Protein AF-A0A6I6SI70-F1 (afdb_monomer_lite)

Sequence (521 aa):
MNEVVLSHWAGIMRELPKSRLFLKSLQYNSEELCQRVREIMAGHGVEADRLIIEGPSPNLELLKSYNRVDIALDPWPYSGGLSTCEAFLMGVPVVSLPGPTFAGRHSATHLVNAGMPELVVNSWNEYRERVLELASDLDSLSTIRQHLRDVLLQSPVCDAPRFAKHFATAIRAIWQRYCEGKAPAALTFDKDGKAWFEDESQPIDIVCTPNASKAGFNWQLTGKIIAIDNSAKLLQQSGFKELLSLKAFGVVAFDPGSRVENPSRFEGSDDVQLFPHAVLGDGQPATLYACLDPEMSSTLAPLPPEQLPEGKRQGAQVLATLPINTIALDSIEGLESLDWLILDDLNDAMAVLENGENALKDTLLIQVRIAFQPTHKRQPNLAEAQHWMARHGFRFYRFNDMQYSCYLPDDVPSEQRQATELVAADALFLPSHERMDVMQEAQLKKLAFLLHTVFSIRDMAYVTLRRFDEIYASNYLQAMGIRKKLNPLEEGLDMADNFSEADAKGKGDDSISSMLDDLLR

Structure (mmCIF, N/CA/C/O backbone):
data_AF-A0A6I6SI70-F1
#
_entry.id   AF-A0A6I6SI70-F1
#
loop_
_atom_site.group_PDB
_atom_site.id
_atom_site.type_symbol
_atom_site.label_atom_id
_atom_site.label_alt_id
_atom_site.label_comp_id
_atom_site.label_asym_id
_atom_site.label_entity_id
_atom_site.label_seq_id
_atom_site.pdbx_PDB_ins_code
_atom_site.Cartn_x
_atom_site.Cartn_y
_atom_site.Cartn_z
_atom_site.occupancy
_atom_site.B_iso_or_equiv
_atom_site.auth_seq_id
_atom_site.auth_comp_id
_atom_site.auth_asym_id
_atom_site.auth_atom_id
_atom_site.pdbx_PDB_model_num
ATOM 1 N N . MET A 1 1 ? -14.737 -2.667 39.688 1.00 90.81 1 MET A N 1
ATOM 2 C CA . MET A 1 1 ? -15.397 -1.380 40.006 1.00 90.81 1 MET A CA 1
ATOM 3 C C . MET A 1 1 ? -15.147 -1.011 41.460 1.00 90.81 1 MET A C 1
ATOM 5 O O . MET A 1 1 ? -14.929 -1.918 42.256 1.00 90.81 1 MET A O 1
ATOM 9 N N . ASN A 1 2 ? -15.127 0.285 41.793 1.00 93.00 2 ASN A N 1
ATOM 10 C CA . ASN A 1 2 ? -14.986 0.768 43.174 1.00 93.00 2 ASN A CA 1
ATOM 11 C C . ASN A 1 2 ? -16.348 1.155 43.776 1.00 93.00 2 ASN A C 1
ATOM 13 O O . ASN A 1 2 ? -17.337 1.286 43.060 1.00 93.00 2 ASN A O 1
ATOM 17 N N . GLU A 1 3 ? -16.382 1.333 45.094 1.00 95.50 3 GLU A N 1
ATOM 18 C CA . GLU A 1 3 ? -17.607 1.612 45.851 1.00 95.50 3 GLU A CA 1
ATOM 19 C C . GLU A 1 3 ? -18.221 2.980 45.536 1.00 95.50 3 GLU A C 1
ATOM 21 O O . GLU A 1 3 ? -19.437 3.082 45.413 1.00 95.50 3 GLU A O 1
ATOM 26 N N . VAL A 1 4 ? -17.398 4.014 45.322 1.00 95.12 4 VAL A N 1
ATOM 27 C CA . VAL A 1 4 ? -17.873 5.374 45.011 1.00 95.12 4 VAL A CA 1
ATOM 28 C C . VAL A 1 4 ? -18.768 5.360 43.773 1.00 95.12 4 VAL A C 1
ATOM 30 O O . VAL A 1 4 ? -19.910 5.812 43.832 1.00 95.12 4 VAL A O 1
ATOM 33 N N . VAL A 1 5 ? -18.288 4.779 42.672 1.00 96.56 5 VAL A N 1
ATOM 34 C CA . VAL A 1 5 ? -19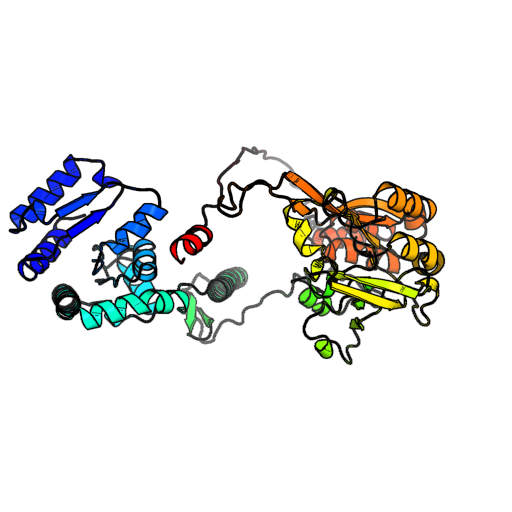.037 4.704 41.408 1.00 96.56 5 VAL A CA 1
ATOM 35 C C . VAL A 1 5 ? -20.300 3.860 41.562 1.00 96.56 5 VAL A C 1
ATOM 37 O O . VAL A 1 5 ? -21.376 4.282 41.139 1.00 96.56 5 VAL A O 1
ATOM 40 N N . LEU A 1 6 ? -20.192 2.698 42.215 1.00 97.81 6 LEU A N 1
ATOM 41 C CA . LEU A 1 6 ? -21.339 1.821 42.457 1.00 97.81 6 LEU A CA 1
ATOM 42 C C . LEU A 1 6 ? -22.420 2.515 43.299 1.00 97.81 6 LEU A C 1
ATOM 44 O O . LEU A 1 6 ? -23.601 2.359 43.004 1.00 97.81 6 LEU A O 1
ATOM 48 N N . SER A 1 7 ? -22.042 3.339 44.282 1.00 97.69 7 SER A N 1
ATOM 49 C CA . SER A 1 7 ? -22.997 4.096 45.102 1.00 97.69 7 SER A CA 1
ATOM 50 C C . SER A 1 7 ? -23.798 5.118 44.279 1.00 97.69 7 SER A C 1
ATOM 52 O O . SER A 1 7 ? -25.019 5.231 44.438 1.00 97.69 7 SER A O 1
ATOM 54 N N . HIS A 1 8 ? -23.142 5.810 43.339 1.00 98.12 8 HIS A N 1
ATOM 55 C CA . HIS A 1 8 ? -23.790 6.764 42.438 1.00 98.12 8 HIS A CA 1
ATOM 56 C C . HIS A 1 8 ? -24.689 6.060 41.417 1.00 98.12 8 HIS A C 1
ATOM 58 O O . HIS A 1 8 ? -25.835 6.471 41.224 1.00 98.12 8 HIS A O 1
ATOM 64 N N . TRP A 1 9 ? -24.218 4.966 40.813 1.00 98.25 9 TRP A N 1
ATOM 65 C CA . TRP A 1 9 ? -25.022 4.165 39.887 1.00 98.25 9 TRP A CA 1
ATOM 66 C C . TRP A 1 9 ? -26.235 3.537 40.573 1.00 98.25 9 TRP A C 1
ATOM 68 O O . TRP A 1 9 ? -27.331 3.575 40.017 1.00 98.25 9 TRP A O 1
ATOM 78 N N . ALA A 1 10 ? -26.093 3.051 41.809 1.00 98.12 10 ALA A N 1
ATOM 79 C CA . ALA A 1 10 ? -27.223 2.579 42.603 1.00 98.12 10 ALA A CA 1
ATOM 80 C C . ALA A 1 10 ? -28.259 3.689 42.845 1.00 98.12 10 ALA A C 1
ATOM 82 O O . ALA A 1 10 ? -29.460 3.438 42.764 1.00 98.12 10 ALA A O 1
ATOM 83 N N . GLY A 1 11 ? -27.809 4.930 43.076 1.00 97.56 11 GLY A N 1
ATOM 84 C CA . GLY A 1 11 ? -28.681 6.105 43.143 1.00 97.56 11 GLY A CA 1
ATOM 85 C C . GLY A 1 11 ? -29.537 6.289 41.891 1.00 97.56 11 GLY A C 1
ATOM 86 O O . GLY A 1 11 ? -30.758 6.369 42.000 1.00 97.56 11 GLY A O 1
ATOM 87 N N . ILE A 1 12 ? -28.911 6.254 40.713 1.00 98.06 12 ILE A N 1
ATOM 88 C CA . ILE A 1 12 ? -29.604 6.351 39.418 1.00 98.06 12 ILE A CA 1
ATOM 89 C C . ILE A 1 12 ? -30.589 5.183 39.235 1.00 98.06 12 ILE A C 1
ATOM 91 O O . ILE A 1 12 ? -31.734 5.374 38.827 1.00 98.06 12 ILE A O 1
ATOM 95 N N . MET A 1 13 ? -30.181 3.960 39.584 1.00 97.94 13 MET A N 1
ATOM 96 C CA . MET A 1 13 ? -31.026 2.767 39.459 1.00 97.94 13 MET A CA 1
ATOM 97 C C . MET A 1 13 ? -32.277 2.800 40.344 1.00 97.94 13 MET A C 1
ATOM 99 O O . MET A 1 13 ? -33.284 2.187 39.982 1.00 97.94 13 MET A O 1
ATOM 103 N N . ARG A 1 14 ? -32.253 3.485 41.494 1.00 96.94 14 ARG A N 1
ATOM 104 C CA . ARG A 1 14 ? -33.454 3.651 42.335 1.00 96.94 14 ARG A CA 1
ATOM 105 C C . ARG A 1 14 ? -34.503 4.546 41.678 1.00 96.94 14 ARG A C 1
ATOM 107 O O . ARG A 1 14 ? -35.692 4.343 41.894 1.00 96.94 14 ARG A O 1
ATOM 114 N N . GLU A 1 15 ? -34.075 5.493 40.855 1.00 96.94 15 GLU A N 1
ATOM 115 C CA . GLU A 1 15 ? -34.969 6.395 40.120 1.00 96.94 15 GLU A CA 1
ATOM 116 C C . GLU A 1 15 ? -35.453 5.803 38.799 1.00 96.94 15 GLU A C 1
ATOM 118 O O . GLU A 1 15 ? -36.517 6.165 38.303 1.00 96.94 15 GLU A O 1
ATOM 123 N N . LEU A 1 16 ? -34.712 4.828 38.276 1.00 96.38 16 LEU A N 1
ATOM 124 C CA . LEU A 1 16 ? -35.089 4.021 37.123 1.00 96.38 16 LEU A CA 1
ATOM 125 C C . LEU A 1 16 ? -35.437 2.598 37.585 1.00 96.38 16 LEU A C 1
ATOM 127 O O . LEU A 1 16 ? -34.644 1.685 37.371 1.00 96.38 16 LEU A O 1
ATOM 131 N N . PRO A 1 17 ? -36.604 2.344 38.209 1.00 93.44 17 PRO A N 1
ATOM 132 C CA . PRO A 1 17 ? -36.888 1.081 38.905 1.00 93.44 17 PRO A CA 1
ATOM 133 C C . PRO A 1 17 ? -36.861 -0.167 38.008 1.00 93.44 17 PRO A C 1
ATOM 135 O O . PRO A 1 17 ? -36.725 -1.278 38.512 1.00 93.44 17 PRO A O 1
ATOM 138 N N . LYS A 1 18 ? -36.971 0.003 36.685 1.00 94.19 18 LYS A N 1
ATOM 139 C CA . LYS A 1 18 ? -36.923 -1.086 35.695 1.00 94.19 18 LYS A CA 1
ATOM 140 C C . LYS A 1 18 ? -35.543 -1.294 35.061 1.00 94.19 18 LYS A C 1
ATOM 142 O O . LYS A 1 18 ? -35.382 -2.236 34.292 1.00 94.19 18 LYS A O 1
ATOM 147 N N . SER A 1 19 ? -34.560 -0.435 35.342 1.00 96.88 19 SER A N 1
ATOM 148 C CA . SER A 1 19 ? -33.230 -0.558 34.735 1.00 96.88 19 SER A CA 1
ATOM 149 C C . SER A 1 19 ? -32.452 -1.735 35.320 1.00 96.88 19 SER A C 1
ATOM 151 O O . SER A 1 19 ? -32.683 -2.159 36.457 1.00 96.88 19 SER A O 1
ATOM 153 N N . ARG A 1 20 ? -31.493 -2.253 34.558 1.00 98.25 20 ARG A N 1
ATOM 154 C CA . ARG A 1 20 ? -30.547 -3.278 35.009 1.00 98.25 20 ARG A CA 1
ATOM 155 C C . ARG A 1 20 ? -29.135 -2.763 34.763 1.00 98.25 20 ARG A C 1
ATOM 157 O O . ARG A 1 20 ? -28.911 -2.048 33.793 1.00 98.25 20 ARG A O 1
ATOM 164 N N . LEU A 1 21 ? -28.197 -3.113 35.636 1.00 98.31 21 LEU A N 1
ATOM 165 C CA . LEU A 1 21 ? -26.787 -2.776 35.469 1.00 98.31 21 LEU A CA 1
ATOM 166 C C . LEU A 1 21 ? -26.054 -3.980 34.889 1.00 98.31 21 LEU A C 1
ATOM 168 O O . LEU A 1 21 ? -26.064 -5.055 35.490 1.00 98.31 21 LEU A O 1
ATOM 172 N N . PHE A 1 22 ? -25.413 -3.788 33.738 1.00 98.38 22 PHE A N 1
ATOM 173 C CA . PHE A 1 22 ? -24.598 -4.808 33.093 1.00 98.38 22 PHE A CA 1
ATOM 174 C C . PHE A 1 22 ? -23.111 -4.493 33.265 1.00 98.38 22 PHE A C 1
ATOM 176 O O . PHE A 1 22 ? -22.644 -3.432 32.861 1.00 98.38 22 PHE A O 1
ATOM 183 N N . LEU A 1 23 ? -22.370 -5.413 33.882 1.00 97.62 23 LEU A N 1
ATOM 184 C CA . LEU A 1 23 ? -20.931 -5.321 34.098 1.00 97.62 23 LEU A CA 1
ATOM 185 C C . LEU A 1 23 ? -20.246 -6.508 33.431 1.00 97.62 23 LEU A C 1
ATOM 187 O O . LEU A 1 23 ? -20.559 -7.660 33.733 1.00 97.62 23 LEU A O 1
ATOM 191 N N . LYS A 1 24 ? -19.283 -6.226 32.554 1.00 95.81 24 LYS A N 1
ATOM 192 C CA . LYS A 1 24 ? -18.529 -7.250 31.834 1.00 95.81 24 LYS A CA 1
ATOM 193 C C . LYS A 1 24 ? -17.042 -6.939 31.853 1.00 95.81 24 LYS A C 1
ATOM 195 O O . LYS A 1 24 ? -16.637 -5.850 31.466 1.00 95.81 24 LYS A O 1
ATOM 200 N N . SER A 1 25 ? -16.233 -7.867 32.360 1.00 92.50 25 SER A N 1
ATOM 201 C CA . SER A 1 25 ? -14.777 -7.707 32.442 1.00 92.50 25 SER A CA 1
ATOM 202 C C . SER A 1 25 ? -14.083 -9.011 32.840 1.00 92.50 25 SER A C 1
ATOM 204 O O . SER A 1 25 ? -14.674 -9.863 33.501 1.00 92.50 25 SER A O 1
ATOM 206 N N . LEU A 1 26 ? -12.786 -9.126 32.532 1.00 91.06 26 LEU A N 1
ATOM 207 C CA . LEU A 1 26 ? -11.927 -10.246 32.936 1.00 91.06 26 LEU A CA 1
ATOM 208 C C . LEU A 1 26 ? -11.975 -10.526 34.446 1.00 91.06 26 LEU A C 1
ATOM 210 O O . LEU A 1 26 ? -11.969 -11.684 34.861 1.00 91.06 26 LEU A O 1
ATOM 214 N N . GLN A 1 27 ? -12.044 -9.482 35.279 1.00 90.25 27 GLN A N 1
ATOM 215 C CA . GLN A 1 27 ? -12.028 -9.649 36.737 1.00 90.25 27 GLN A CA 1
ATOM 216 C C . GLN A 1 27 ? -13.283 -10.356 37.276 1.00 90.25 27 GLN A C 1
ATOM 218 O O . GLN A 1 27 ? -13.235 -10.923 38.364 1.00 90.25 27 GLN A O 1
ATOM 223 N N . TYR A 1 28 ? -14.383 -10.384 36.520 1.00 94.69 28 TYR A N 1
ATOM 224 C CA . TYR A 1 28 ? -15.625 -11.044 36.931 1.00 94.69 28 TYR A CA 1
ATOM 225 C C . TYR A 1 28 ? -15.637 -12.561 36.700 1.00 94.69 28 TYR A C 1
ATOM 227 O O . TYR A 1 28 ? -16.638 -13.211 36.968 1.00 94.69 28 TYR A O 1
ATOM 235 N N . ASN A 1 29 ? -14.506 -13.158 36.306 1.00 92.81 29 ASN A N 1
ATOM 236 C CA . ASN A 1 29 ? -14.283 -14.594 36.516 1.00 92.81 29 ASN A CA 1
ATOM 237 C C . ASN A 1 29 ? -14.119 -14.958 38.004 1.00 92.81 29 ASN A C 1
ATOM 239 O O . ASN A 1 29 ? -14.195 -16.131 38.361 1.00 92.81 29 ASN A O 1
ATOM 243 N N . SER A 1 30 ? -13.869 -13.973 38.874 1.00 95.44 30 SER A N 1
ATOM 244 C CA . SER A 1 30 ? -13.832 -14.173 40.322 1.00 95.44 30 SER A CA 1
ATOM 245 C C . SER A 1 30 ? -15.225 -13.997 40.926 1.00 95.44 30 SER A C 1
ATOM 247 O O . SER A 1 30 ? -15.769 -12.889 40.938 1.00 95.44 30 SER A O 1
ATOM 249 N N . GLU A 1 31 ? -15.780 -15.076 41.484 1.00 95.56 31 GLU A N 1
ATOM 250 C CA . GLU A 1 31 ? -17.061 -15.024 42.200 1.00 95.56 31 GLU A CA 1
ATOM 251 C C . GLU A 1 31 ? -16.982 -14.116 43.436 1.00 95.56 31 GLU A C 1
ATOM 253 O O . GLU A 1 31 ? -17.940 -13.419 43.745 1.00 95.56 31 GLU A O 1
ATOM 258 N N . GLU A 1 32 ? -15.822 -14.037 44.096 1.00 96.44 32 GLU A N 1
ATOM 259 C CA . GLU A 1 32 ? -15.596 -13.125 45.225 1.00 96.44 32 GLU A CA 1
ATOM 260 C C . GLU A 1 32 ? -15.786 -11.657 44.808 1.00 96.44 32 GLU A C 1
ATOM 262 O O . GLU A 1 32 ? -16.465 -10.885 45.487 1.00 96.44 32 GLU A O 1
ATOM 267 N N . LEU A 1 33 ? -15.241 -11.267 43.649 1.00 93.94 33 LEU A N 1
ATOM 268 C CA . LEU A 1 33 ? -15.422 -9.914 43.119 1.00 93.94 33 LEU A CA 1
ATOM 269 C C . LEU A 1 33 ? -16.864 -9.661 42.672 1.00 93.94 33 LEU A C 1
ATOM 271 O O . LEU A 1 33 ? -17.371 -8.557 42.876 1.00 93.94 33 LEU A O 1
ATOM 275 N N . CYS A 1 34 ? -17.531 -10.664 42.095 1.00 96.44 34 CYS A N 1
ATOM 276 C CA . CYS A 1 34 ? -18.950 -10.571 41.753 1.00 96.44 34 CYS A CA 1
ATOM 277 C C . CYS A 1 34 ? -19.799 -10.353 43.008 1.00 96.44 34 CYS A C 1
ATOM 279 O O . CYS A 1 34 ? -20.620 -9.436 43.050 1.00 96.44 34 CYS A O 1
ATOM 281 N N . GLN A 1 35 ? -19.553 -11.142 44.053 1.00 96.44 35 GLN A N 1
ATOM 282 C CA . GLN A 1 35 ? -20.264 -11.065 45.320 1.00 96.44 35 GLN A CA 1
ATOM 283 C C . GLN A 1 35 ? -20.050 -9.717 46.013 1.00 96.44 35 GLN A C 1
ATOM 285 O O . GLN A 1 35 ? -21.021 -9.091 46.434 1.00 96.44 35 GLN A O 1
ATOM 290 N N . ARG A 1 36 ? -18.818 -9.196 46.010 1.00 96.06 36 ARG A N 1
ATOM 291 C CA . ARG A 1 36 ? -18.517 -7.854 46.524 1.00 96.06 36 ARG A CA 1
ATOM 292 C C . ARG A 1 36 ? -19.333 -6.760 45.829 1.00 96.06 36 ARG A C 1
ATOM 294 O O . ARG A 1 36 ? -19.807 -5.838 46.486 1.00 96.06 36 ARG A O 1
ATOM 301 N N . VAL A 1 37 ? -19.506 -6.836 44.506 1.00 97.62 37 VAL A N 1
ATOM 302 C CA . VAL A 1 37 ? -20.356 -5.877 43.778 1.00 97.62 37 VAL A CA 1
ATOM 303 C C . VAL A 1 37 ? -21.814 -6.005 44.217 1.00 97.62 37 VAL A C 1
ATOM 305 O O . VAL A 1 37 ? -22.446 -4.985 44.484 1.00 97.62 37 VAL A O 1
ATOM 308 N N . ARG A 1 38 ? -22.342 -7.232 44.326 1.00 97.62 38 ARG A N 1
ATOM 309 C CA . ARG A 1 38 ? -23.726 -7.464 44.775 1.00 97.62 38 ARG A CA 1
ATOM 310 C C . ARG A 1 38 ? -23.965 -6.911 46.179 1.00 97.62 38 ARG A C 1
ATOM 312 O O . ARG A 1 38 ? -24.978 -6.260 46.392 1.00 97.62 38 ARG A O 1
ATOM 319 N N . GLU A 1 39 ? -23.029 -7.111 47.102 1.00 97.19 39 GLU A N 1
ATOM 320 C CA . GLU A 1 39 ? -23.119 -6.612 48.481 1.00 97.19 39 GLU A CA 1
ATOM 321 C C . GLU A 1 39 ? -23.132 -5.084 48.554 1.00 97.19 39 GLU A C 1
ATOM 323 O O . GLU A 1 39 ? -23.983 -4.515 49.236 1.00 97.19 39 GLU A O 1
ATOM 328 N N . ILE A 1 40 ? -22.250 -4.411 47.806 1.00 97.62 40 ILE A N 1
ATOM 329 C CA . ILE A 1 40 ? -22.227 -2.941 47.739 1.00 97.62 40 ILE A CA 1
ATOM 330 C C . ILE A 1 40 ? -23.555 -2.410 47.180 1.00 97.62 40 ILE A C 1
ATOM 332 O O . ILE A 1 40 ? -24.165 -1.511 47.755 1.00 97.62 40 ILE A O 1
ATOM 336 N N . MET A 1 41 ? -24.033 -2.982 46.072 1.00 98.19 41 MET A N 1
ATOM 337 C CA . MET A 1 41 ? -25.282 -2.553 45.432 1.00 98.19 41 MET A CA 1
ATOM 338 C C . MET A 1 41 ? -26.507 -2.818 46.325 1.00 98.19 41 MET A C 1
ATOM 340 O O . MET A 1 41 ? -27.368 -1.945 46.451 1.00 98.19 41 MET A O 1
ATOM 344 N N . ALA A 1 42 ? -26.553 -3.966 47.008 1.00 97.44 42 ALA A N 1
ATOM 345 C CA . ALA A 1 42 ? -27.600 -4.300 47.973 1.00 97.44 42 ALA A CA 1
ATOM 346 C C . ALA A 1 42 ? -27.587 -3.355 49.185 1.00 97.44 42 ALA A C 1
ATOM 348 O O . ALA A 1 42 ? -28.644 -2.894 49.614 1.00 97.44 42 ALA A O 1
ATOM 349 N N . GLY A 1 43 ? -26.402 -2.976 49.681 1.00 97.00 43 GLY A N 1
ATOM 350 C CA . GLY A 1 43 ? -26.241 -1.951 50.721 1.00 97.00 43 GLY A CA 1
ATOM 351 C C . GLY A 1 43 ? -26.802 -0.578 50.323 1.00 97.00 43 GLY A C 1
ATOM 352 O O . GLY A 1 43 ? -27.172 0.220 51.183 1.00 97.00 43 GLY A O 1
ATOM 353 N N . HIS A 1 44 ? -26.943 -0.326 49.020 1.00 97.19 44 HIS A N 1
ATOM 354 C CA . HIS A 1 44 ? -27.587 0.858 48.454 1.00 97.19 44 HIS A CA 1
ATOM 355 C C . HIS A 1 44 ? -29.018 0.601 47.937 1.00 97.19 44 HIS A C 1
ATOM 357 O O . HIS A 1 44 ? -29.576 1.450 47.238 1.00 97.19 44 HIS A O 1
ATOM 363 N N . GLY A 1 45 ? -29.646 -0.522 48.292 1.00 96.19 45 GLY A N 1
ATOM 364 C CA . GLY A 1 45 ? -31.047 -0.811 47.967 1.00 96.19 45 GLY A CA 1
ATOM 365 C C . GLY A 1 45 ? -31.298 -1.173 46.502 1.00 96.19 45 GLY A C 1
ATOM 366 O O . GLY A 1 45 ? -32.356 -0.844 45.966 1.00 96.19 45 GLY A O 1
ATOM 367 N N . VAL A 1 46 ? -30.323 -1.795 45.833 1.00 97.94 46 VAL A N 1
ATOM 368 C CA . VAL A 1 46 ? -30.498 -2.383 44.499 1.00 97.94 46 VAL A CA 1
ATOM 369 C C . VAL A 1 46 ? -30.497 -3.904 44.611 1.00 97.94 46 VAL A C 1
ATOM 371 O O . VAL A 1 46 ? -29.518 -4.501 45.053 1.00 97.94 46 VAL A O 1
ATOM 374 N N . GLU A 1 47 ? -31.596 -4.518 44.178 1.00 96.38 47 GLU A N 1
ATOM 375 C CA . GLU A 1 47 ? -31.787 -5.970 44.195 1.00 96.38 47 GLU A CA 1
ATOM 376 C C . GLU A 1 47 ? -30.818 -6.704 43.252 1.00 96.38 47 GLU A C 1
ATOM 378 O O . GLU A 1 47 ? -30.449 -6.205 42.184 1.00 96.38 47 GLU A O 1
ATOM 383 N N . ALA A 1 48 ? -30.412 -7.918 43.635 1.00 94.88 48 ALA A N 1
ATOM 384 C CA . ALA A 1 48 ? -29.395 -8.687 42.915 1.00 94.88 48 ALA A CA 1
ATOM 385 C C . ALA A 1 48 ? -29.821 -9.116 41.496 1.00 94.88 48 ALA A C 1
ATOM 387 O O . ALA A 1 48 ? -28.969 -9.259 40.622 1.00 94.88 48 ALA A O 1
ATOM 388 N N . ASP A 1 49 ? -31.119 -9.292 41.235 1.00 96.44 49 ASP A N 1
ATOM 389 C CA . ASP A 1 49 ? -31.673 -9.662 39.920 1.00 96.44 49 ASP A CA 1
ATOM 390 C C . ASP A 1 49 ? -31.570 -8.532 38.872 1.00 96.44 49 ASP A C 1
ATOM 392 O O . ASP A 1 49 ? -31.591 -8.772 37.652 1.00 96.44 49 ASP A O 1
ATOM 396 N N . ARG A 1 50 ? -31.379 -7.293 39.342 1.00 97.75 50 ARG A N 1
ATOM 397 C CA . ARG A 1 50 ? -31.086 -6.112 38.523 1.00 97.75 50 ARG A CA 1
ATOM 398 C C . ARG A 1 50 ? -29.617 -6.009 38.121 1.00 97.75 50 ARG A C 1
ATOM 400 O O . ARG A 1 50 ? -29.280 -5.112 37.349 1.00 97.75 50 ARG A O 1
ATOM 407 N N . LEU A 1 51 ? -28.754 -6.904 38.600 1.00 98.12 51 LEU A N 1
ATOM 408 C CA . LEU A 1 51 ? -27.338 -6.953 38.249 1.00 98.12 51 LEU A CA 1
ATOM 409 C C . LEU A 1 51 ? -27.076 -8.104 37.277 1.00 98.12 51 LEU A C 1
ATOM 411 O O . LEU A 1 51 ? -27.385 -9.261 37.551 1.00 98.12 51 LEU A O 1
ATOM 415 N N . ILE A 1 52 ? -26.466 -7.784 36.143 1.00 98.12 52 ILE A N 1
ATOM 416 C CA . ILE A 1 52 ? -25.952 -8.753 35.180 1.00 98.12 52 ILE A CA 1
ATOM 417 C C . ILE A 1 52 ? -24.433 -8.633 35.242 1.00 98.12 52 ILE A C 1
ATOM 419 O O . ILE A 1 52 ? -23.886 -7.588 34.898 1.00 98.12 52 ILE A O 1
ATOM 423 N N . ILE A 1 53 ? -23.750 -9.667 35.724 1.00 97.75 53 ILE A N 1
ATOM 424 C CA . ILE A 1 53 ? -22.291 -9.672 35.860 1.00 97.75 53 ILE A CA 1
ATOM 425 C C . ILE A 1 53 ? -21.754 -10.831 35.031 1.00 97.75 53 ILE A C 1
ATOM 427 O O . ILE A 1 53 ? -22.112 -11.981 35.275 1.00 97.75 53 ILE A O 1
ATOM 431 N N . GLU A 1 54 ? -20.920 -10.524 34.043 1.00 96.94 54 GLU A N 1
ATOM 432 C CA . GLU A 1 54 ? -20.337 -11.510 33.138 1.00 96.94 54 GLU A CA 1
ATOM 433 C C . GLU A 1 54 ? -18.808 -11.398 33.106 1.00 96.94 54 GLU A C 1
ATOM 435 O O . GLU A 1 54 ? -18.233 -10.307 33.144 1.00 96.94 54 GLU A O 1
ATOM 440 N N . GLY A 1 55 ? -18.145 -12.547 32.978 1.00 94.88 55 GLY A N 1
ATOM 441 C CA . GLY A 1 55 ? -16.713 -12.624 32.711 1.00 94.88 55 GLY A CA 1
ATOM 442 C C . GLY A 1 55 ? -16.329 -12.131 31.303 1.00 94.88 55 GLY A C 1
ATOM 443 O O . GLY A 1 55 ? -17.171 -11.627 30.542 1.00 94.88 55 GLY A O 1
ATOM 444 N N . PRO A 1 56 ? -15.048 -12.284 30.929 1.00 92.75 56 PRO A N 1
ATOM 445 C CA . PRO A 1 56 ? -14.557 -11.893 29.616 1.00 92.75 56 PRO A CA 1
ATOM 446 C C . PRO A 1 56 ? -15.184 -12.762 28.519 1.00 92.75 56 PRO A C 1
ATOM 448 O O . PRO A 1 56 ? -15.635 -13.882 28.755 1.00 92.75 56 PRO A O 1
ATOM 451 N N . SER A 1 57 ? -15.170 -12.254 27.297 1.00 92.62 57 SER A N 1
ATOM 452 C CA . SER A 1 57 ? -15.526 -12.997 26.089 1.00 92.62 57 SER A CA 1
ATOM 453 C C . SER A 1 57 ? -14.567 -12.613 24.963 1.00 92.62 57 SER A C 1
ATOM 455 O O . SER A 1 57 ? -13.902 -11.579 25.074 1.00 92.62 57 SER A O 1
ATOM 457 N N . PRO A 1 58 ? -14.495 -13.401 23.875 1.00 92.06 58 PRO A N 1
ATOM 458 C CA . PRO A 1 58 ? -13.847 -12.955 22.645 1.00 92.06 58 PRO A CA 1
ATOM 459 C C . PRO A 1 58 ? -14.388 -11.588 22.196 1.00 92.06 58 PRO A C 1
ATOM 461 O O . PRO A 1 58 ? -15.546 -11.266 22.482 1.00 92.06 58 PRO A O 1
ATOM 464 N N . ASN A 1 59 ? -13.568 -10.796 21.497 1.00 86.06 59 ASN A N 1
ATOM 465 C CA . ASN A 1 59 ? -13.885 -9.400 21.169 1.00 86.06 59 ASN A CA 1
ATOM 466 C C . ASN A 1 59 ? -15.222 -9.252 20.412 1.00 86.06 59 ASN A C 1
ATOM 468 O O . ASN A 1 59 ? -16.060 -8.451 20.812 1.00 86.06 59 ASN A O 1
ATOM 472 N N . LEU A 1 60 ? -15.497 -10.114 19.428 1.00 87.69 60 LEU A N 1
ATOM 473 C CA . LEU A 1 60 ? -16.771 -10.120 18.699 1.00 87.69 60 LEU A CA 1
ATOM 474 C C . LEU A 1 60 ? -17.993 -10.298 19.621 1.00 87.69 60 LEU A C 1
ATOM 476 O O . LEU A 1 60 ? -18.988 -9.587 19.503 1.00 87.69 60 LEU A O 1
ATOM 480 N N . GLU A 1 61 ? -17.920 -11.227 20.574 1.00 91.56 61 GLU A N 1
ATOM 481 C CA . GLU A 1 61 ? -19.001 -11.466 21.538 1.00 91.56 61 GLU A CA 1
ATOM 482 C C . GLU A 1 61 ? -19.113 -10.333 22.571 1.00 91.56 61 GLU A C 1
ATOM 484 O O . GLU A 1 61 ? -20.209 -10.026 23.046 1.00 91.56 61 GLU A O 1
ATOM 489 N N . LEU A 1 62 ? -17.996 -9.667 22.888 1.00 92.44 62 LEU A N 1
ATOM 490 C CA . LEU A 1 62 ? -18.005 -8.441 23.686 1.00 92.44 62 LEU A CA 1
ATOM 491 C C . LEU A 1 62 ? -18.746 -7.323 22.938 1.00 92.44 62 LEU A C 1
ATOM 493 O O . LEU A 1 62 ? -19.656 -6.725 23.510 1.00 92.44 62 LEU A O 1
ATOM 497 N N . LEU A 1 63 ? -18.434 -7.094 21.661 1.00 94.44 63 LEU A N 1
ATOM 498 C CA . LEU A 1 63 ? -19.101 -6.089 20.830 1.00 94.44 63 LEU A CA 1
ATOM 499 C C . LEU A 1 63 ? -20.598 -6.387 20.675 1.00 94.44 63 LEU A C 1
ATOM 501 O O . LEU A 1 63 ? -21.424 -5.515 20.937 1.00 94.44 63 LEU A O 1
ATOM 505 N N . LYS A 1 64 ? -20.986 -7.643 20.411 1.00 94.88 64 LYS A N 1
ATOM 506 C CA . LYS A 1 64 ? -22.404 -8.060 20.398 1.00 94.88 64 LYS A CA 1
ATOM 507 C C . LYS A 1 64 ? -23.125 -7.781 21.716 1.00 94.88 64 LYS A C 1
ATOM 509 O O . LYS A 1 64 ? -24.328 -7.517 21.708 1.00 94.88 64 LYS A O 1
ATOM 514 N N . SER A 1 65 ? -22.426 -7.829 22.851 1.00 96.31 65 SER A N 1
ATOM 515 C CA . SER A 1 65 ? -23.040 -7.584 24.158 1.00 96.31 65 SER A CA 1
ATOM 516 C C . SER A 1 65 ? -23.532 -6.140 24.332 1.00 96.31 65 SER A C 1
ATOM 518 O O . SER A 1 65 ? -24.517 -5.932 25.042 1.00 96.31 65 SER A O 1
ATOM 520 N N . TYR A 1 66 ? -22.953 -5.166 23.616 1.00 97.06 66 TYR A N 1
ATOM 521 C CA . TYR A 1 66 ? -23.431 -3.777 23.606 1.00 97.06 66 TYR A CA 1
ATOM 522 C C . TYR A 1 66 ? -24.839 -3.628 23.012 1.00 97.06 66 TYR A C 1
ATOM 524 O O . TYR A 1 66 ? -25.561 -2.711 23.394 1.00 97.06 66 TYR A O 1
ATOM 532 N N . ASN A 1 67 ? -25.302 -4.567 22.176 1.00 95.06 67 ASN A N 1
ATOM 533 C CA . ASN A 1 67 ? -26.689 -4.572 21.684 1.00 95.06 67 ASN A CA 1
ATOM 534 C C . ASN A 1 67 ? -27.724 -4.770 22.809 1.00 95.06 67 ASN A C 1
ATOM 536 O O . ASN A 1 67 ? -28.911 -4.531 22.604 1.00 95.06 67 ASN A O 1
ATOM 540 N N . ARG A 1 68 ? -27.286 -5.205 24.000 1.00 96.38 68 ARG A N 1
ATOM 541 C CA . ARG A 1 68 ? -28.105 -5.341 25.217 1.00 96.38 68 ARG A CA 1
ATOM 542 C C . ARG A 1 68 ? -28.003 -4.121 26.144 1.00 96.38 68 ARG A C 1
ATOM 544 O O . ARG A 1 68 ? -28.531 -4.175 27.253 1.00 96.38 68 ARG A O 1
ATOM 551 N N . VAL A 1 69 ? -27.268 -3.081 25.747 1.00 97.88 69 VAL A N 1
ATOM 552 C CA . VAL A 1 69 ? -26.963 -1.904 26.570 1.00 97.88 69 VAL A CA 1
ATOM 553 C C . VAL A 1 69 ? -27.595 -0.672 25.950 1.00 97.88 69 VAL A C 1
ATOM 555 O O . VAL A 1 69 ? -27.311 -0.347 24.801 1.00 97.88 69 VAL A O 1
ATOM 558 N N . ASP A 1 70 ? -28.401 0.041 26.733 1.00 97.44 70 ASP A N 1
ATOM 559 C CA . ASP A 1 70 ? -29.055 1.282 26.309 1.00 97.44 70 ASP A CA 1
ATOM 560 C C . ASP A 1 70 ? -28.118 2.491 26.423 1.00 97.44 70 ASP A C 1
ATOM 562 O O . ASP A 1 70 ? -27.983 3.263 25.475 1.00 97.44 70 ASP A O 1
ATOM 566 N N . ILE A 1 71 ? -27.455 2.623 27.578 1.00 98.38 71 ILE A N 1
ATOM 567 C CA . ILE A 1 71 ? -26.552 3.720 27.948 1.00 98.38 71 ILE A CA 1
ATOM 568 C C . ILE A 1 71 ? -25.335 3.113 28.650 1.00 98.38 71 ILE A C 1
ATOM 570 O O . ILE A 1 71 ? -25.477 2.327 29.589 1.00 98.38 71 ILE A O 1
ATOM 574 N N . ALA A 1 72 ? -24.138 3.495 28.219 1.00 98.31 72 ALA A N 1
ATOM 575 C CA . ALA A 1 72 ? -22.895 3.128 28.874 1.00 98.31 72 ALA A CA 1
ATOM 576 C C . ALA A 1 72 ? -22.543 4.155 29.962 1.00 98.31 72 ALA A C 1
ATOM 578 O O . ALA A 1 72 ? -22.547 5.368 29.742 1.00 98.31 72 ALA A O 1
ATOM 579 N N . LEU A 1 73 ? -22.226 3.652 31.152 1.00 98.38 73 LEU A N 1
ATOM 580 C CA . LEU A 1 73 ? -21.837 4.458 32.303 1.00 98.38 73 LEU A CA 1
ATOM 581 C C . LEU A 1 73 ? -20.319 4.388 32.471 1.00 98.38 73 LEU A C 1
ATOM 583 O O . LEU A 1 73 ? -19.776 3.328 32.784 1.00 98.38 73 LEU A O 1
ATOM 587 N N . ASP A 1 74 ? -19.627 5.506 32.254 1.00 97.88 74 ASP A N 1
ATOM 588 C CA . ASP A 1 74 ? -18.168 5.545 32.361 1.00 97.88 74 ASP A CA 1
ATOM 589 C C . ASP A 1 74 ? -17.709 5.423 33.830 1.00 97.88 74 ASP A C 1
ATOM 591 O O . ASP A 1 74 ? -18.267 6.105 34.701 1.00 97.88 74 ASP A O 1
ATOM 595 N N . PRO A 1 75 ? -16.718 4.568 34.145 1.00 95.94 75 PRO A N 1
ATOM 596 C CA . PRO A 1 75 ? -16.156 4.473 35.488 1.00 95.94 75 PRO A CA 1
ATOM 597 C C . PRO A 1 75 ? -15.300 5.692 35.873 1.00 95.94 75 PRO A C 1
ATOM 599 O O . PRO A 1 75 ? -14.740 6.395 35.041 1.00 95.94 75 PRO A O 1
ATOM 602 N N . TRP A 1 76 ? -15.138 5.907 37.182 1.00 96.25 76 TRP A N 1
ATOM 603 C CA . TRP A 1 76 ? -14.347 6.997 37.767 1.00 96.25 76 TRP A CA 1
ATOM 604 C C . TRP A 1 76 ? -13.479 6.475 38.927 1.00 96.25 76 TRP A C 1
ATOM 606 O O . TRP A 1 76 ? -13.931 5.594 39.663 1.00 96.25 76 TRP A O 1
ATOM 616 N N . PRO A 1 77 ? -12.244 6.966 39.155 1.00 95.00 77 PRO A N 1
ATOM 617 C CA . PRO A 1 77 ? -11.540 8.054 38.465 1.00 95.00 77 PRO A CA 1
ATOM 618 C C . PRO A 1 77 ? -10.690 7.596 37.271 1.00 95.00 77 PRO A C 1
ATOM 620 O O . PRO A 1 77 ? -9.892 8.382 36.771 1.00 95.00 77 PRO A O 1
ATOM 623 N N . TYR A 1 78 ? -10.807 6.334 36.854 1.00 95.19 78 TYR A N 1
ATOM 624 C CA . TYR A 1 78 ? -10.151 5.792 35.664 1.00 95.19 78 TYR A CA 1
ATOM 625 C C . TYR A 1 78 ? -11.240 5.520 34.627 1.00 95.19 78 TYR A C 1
ATOM 627 O O . TYR A 1 78 ? -12.025 4.591 34.815 1.00 95.19 78 TYR A O 1
ATOM 635 N N . SER A 1 79 ? -11.287 6.343 33.580 1.00 96.44 79 SER A N 1
ATOM 636 C CA . SER A 1 79 ? -12.317 6.302 32.538 1.00 96.44 79 SER A CA 1
ATOM 637 C C . SER A 1 79 ? -12.050 5.201 31.513 1.00 96.44 79 SER A C 1
ATOM 639 O O . SER A 1 79 ? -10.912 4.750 31.350 1.00 96.44 79 SER A O 1
ATOM 641 N N . GLY A 1 80 ? -13.079 4.831 30.759 1.00 93.56 80 GLY A N 1
ATOM 642 C CA . GLY A 1 80 ? -12.942 4.057 29.532 1.00 93.56 80 GLY A CA 1
ATOM 643 C C . GLY A 1 80 ? -12.032 4.738 28.505 1.00 93.56 80 GLY A C 1
ATOM 644 O O . GLY A 1 80 ? -11.842 5.950 28.503 1.00 93.56 80 GLY A O 1
ATOM 645 N N . GLY A 1 81 ? -11.424 3.934 27.638 1.00 92.94 81 GLY A N 1
ATOM 646 C CA . GLY A 1 81 ? -10.668 4.403 26.475 1.00 92.94 81 GLY A CA 1
ATOM 647 C C . GLY A 1 81 ? -11.239 3.737 25.237 1.00 92.94 81 GLY A C 1
ATOM 648 O O . GLY A 1 81 ? -12.249 4.181 24.700 1.00 92.94 81 GLY A O 1
ATOM 649 N N . LEU A 1 82 ? -10.669 2.584 24.878 1.00 93.50 82 LEU A N 1
ATOM 650 C CA . LEU A 1 82 ? -11.177 1.752 23.787 1.00 93.50 82 LEU A CA 1
ATOM 651 C C . LEU A 1 82 ? -12.659 1.384 23.968 1.00 93.50 82 LEU A C 1
ATOM 653 O O . LEU A 1 82 ? -13.436 1.550 23.036 1.00 93.50 82 LEU A O 1
ATOM 657 N N . SER A 1 83 ? -13.073 1.006 25.181 1.00 94.69 83 SER A N 1
ATOM 658 C CA . SER A 1 83 ? -14.467 0.652 25.498 1.00 94.69 83 SER A CA 1
ATOM 659 C C . SER A 1 83 ? -15.479 1.766 25.206 1.00 94.69 83 SER A C 1
ATOM 661 O O . SER A 1 83 ? -16.657 1.489 24.991 1.00 94.69 83 SER A O 1
ATOM 663 N N . THR A 1 84 ? -15.039 3.028 25.223 1.00 97.19 84 THR A N 1
ATOM 664 C CA . THR A 1 84 ? -15.866 4.201 24.902 1.00 97.19 84 THR A CA 1
ATOM 665 C C . THR A 1 84 ? -16.071 4.308 23.393 1.00 97.19 84 THR A C 1
ATOM 667 O O . THR A 1 84 ? -17.192 4.531 22.941 1.00 97.19 84 THR A O 1
ATOM 670 N N . CYS A 1 85 ? -15.017 4.070 22.608 1.00 96.44 85 CYS A N 1
ATOM 671 C CA . CYS A 1 85 ? -15.110 3.978 21.151 1.00 96.44 85 CYS A CA 1
ATOM 672 C C . CYS A 1 85 ? -15.942 2.760 20.715 1.00 96.44 85 CYS A C 1
ATOM 674 O O . CYS A 1 85 ? -16.800 2.894 19.850 1.00 96.44 85 CYS A O 1
ATOM 676 N N . GLU A 1 86 ? -15.746 1.596 21.345 1.00 96.38 86 GLU A N 1
ATOM 677 C CA . GLU A 1 86 ? -16.532 0.377 21.090 1.00 96.38 86 GLU A CA 1
ATOM 678 C C . GLU A 1 86 ? -18.024 0.592 21.391 1.00 96.38 86 GLU A C 1
ATOM 680 O O . GLU A 1 86 ? -18.878 0.180 20.609 1.00 96.38 86 GLU A O 1
ATOM 685 N N . ALA A 1 87 ? -18.353 1.304 22.475 1.00 97.50 87 ALA A N 1
ATOM 686 C CA . ALA A 1 87 ? -19.732 1.675 22.781 1.00 97.50 87 ALA A CA 1
ATOM 687 C C . ALA A 1 87 ? -20.352 2.523 21.660 1.00 97.50 87 ALA A C 1
ATOM 689 O O . ALA A 1 87 ? -21.414 2.173 21.152 1.00 97.50 87 ALA A O 1
ATOM 690 N N . PHE A 1 88 ? -19.671 3.589 21.224 1.00 96.19 88 PHE A N 1
ATOM 691 C CA . PHE A 1 88 ? -20.137 4.467 20.142 1.00 96.19 88 PHE A CA 1
ATOM 692 C C . PHE A 1 88 ? -20.320 3.727 18.820 1.00 96.19 88 PHE A C 1
ATOM 694 O O . PHE A 1 88 ? -21.343 3.874 18.152 1.00 96.19 88 PHE A O 1
ATOM 701 N N . LEU A 1 89 ? -19.348 2.891 18.471 1.00 96.00 89 LEU A N 1
ATOM 702 C CA . LEU A 1 89 ? -19.398 2.029 17.303 1.00 96.00 89 LEU A CA 1
ATOM 703 C C . LEU A 1 89 ? -20.622 1.102 17.333 1.00 96.00 89 LEU A C 1
ATOM 705 O O . LEU A 1 89 ? -21.268 0.883 16.308 1.00 96.00 89 LEU A O 1
ATOM 709 N N . MET A 1 90 ? -20.975 0.577 18.505 1.00 97.25 90 MET A N 1
ATOM 710 C CA . MET A 1 90 ? -22.170 -0.246 18.702 1.00 97.25 90 MET A CA 1
ATOM 711 C C . MET A 1 90 ? -23.444 0.582 18.944 1.00 97.25 90 MET A C 1
ATOM 713 O O . MET A 1 90 ? -24.484 0.027 19.295 1.00 97.25 90 MET A O 1
ATOM 717 N N . GLY A 1 91 ? -23.387 1.900 18.732 1.00 96.69 91 GLY A N 1
ATOM 718 C CA . GLY A 1 91 ? -24.524 2.807 18.849 1.00 96.69 91 GLY A CA 1
ATOM 719 C C . GLY A 1 91 ? -24.955 3.081 20.289 1.00 96.69 91 GLY A C 1
ATOM 720 O O . GLY A 1 91 ? -26.111 3.403 20.512 1.00 96.69 91 GLY A O 1
ATOM 721 N N . VAL A 1 92 ? -24.081 2.933 21.285 1.00 98.31 92 VAL A N 1
ATOM 722 C CA . VAL A 1 92 ? -24.394 3.133 22.709 1.00 98.31 92 VAL A CA 1
ATOM 723 C C . VAL A 1 92 ? -23.778 4.450 23.212 1.00 98.31 92 VAL A C 1
ATOM 725 O O . VAL A 1 92 ? -22.550 4.567 23.232 1.00 98.31 92 VAL A O 1
ATOM 728 N N . PRO A 1 93 ? -24.579 5.443 23.655 1.00 97.81 93 PRO A N 1
ATOM 729 C CA . PRO A 1 93 ? -24.046 6.679 24.226 1.00 97.81 93 PRO A CA 1
ATOM 730 C C . PRO A 1 93 ? -23.339 6.407 25.557 1.00 97.81 93 PRO A C 1
ATOM 732 O O . PRO A 1 93 ? -23.814 5.610 26.368 1.00 97.81 93 PRO A O 1
ATOM 735 N N . VAL A 1 94 ? -22.229 7.105 25.802 1.00 98.50 94 VAL A N 1
ATOM 736 C CA . VAL A 1 94 ? -21.417 6.972 27.021 1.00 98.50 94 VAL A CA 1
ATOM 737 C C . VAL A 1 94 ? -21.473 8.276 27.804 1.00 98.50 94 VAL A C 1
ATOM 739 O O . VAL A 1 94 ? -21.050 9.300 27.282 1.00 98.50 94 VAL A O 1
ATOM 742 N N . VAL A 1 95 ? -21.939 8.251 29.054 1.00 98.50 95 VAL A N 1
ATOM 743 C CA . VAL A 1 95 ? -21.893 9.429 29.942 1.00 98.50 95 VAL A CA 1
ATOM 744 C C . VAL A 1 95 ? -20.620 9.376 30.781 1.00 98.50 95 VAL A C 1
ATOM 746 O O . VAL A 1 95 ? -20.380 8.390 31.482 1.00 98.50 95 VAL A O 1
ATOM 749 N N . SER A 1 96 ? -19.809 10.436 30.720 1.00 98.25 96 SER A N 1
ATOM 750 C CA . SER A 1 96 ? -18.471 10.491 31.322 1.00 98.25 96 SER A CA 1
ATOM 751 C C . SER A 1 96 ? -18.305 11.686 32.257 1.00 98.25 96 SER A C 1
ATOM 753 O O . SER A 1 96 ? -18.528 12.824 31.856 1.00 98.25 96 SER A O 1
ATOM 755 N N . LEU A 1 97 ? -17.808 11.444 33.474 1.00 98.19 97 LEU A N 1
ATOM 756 C CA . LEU A 1 97 ? -17.344 12.484 34.401 1.00 98.19 97 LEU A CA 1
ATOM 757 C C . LEU A 1 97 ? -15.807 12.495 34.408 1.00 98.19 97 LEU A C 1
ATOM 759 O O . LEU A 1 97 ? -15.213 11.535 34.899 1.00 98.19 97 LEU A O 1
ATOM 763 N N . PRO A 1 98 ? -15.132 13.540 33.898 1.00 97.56 98 PRO A N 1
ATOM 764 C CA . PRO A 1 98 ? -13.675 13.577 33.868 1.00 97.56 98 PRO A CA 1
ATOM 765 C C . PRO A 1 98 ? -13.053 13.509 35.271 1.00 97.56 98 PRO A C 1
ATOM 767 O O . PRO A 1 98 ? -13.374 14.293 36.165 1.00 97.56 98 PRO A O 1
ATOM 770 N N . GLY A 1 99 ? -12.112 12.587 35.454 1.00 93.56 99 GLY A N 1
ATOM 771 C CA . GLY A 1 99 ? -11.283 12.481 36.649 1.00 93.56 99 GLY A CA 1
ATOM 772 C C . GLY A 1 99 ? -10.133 13.498 36.702 1.00 93.56 99 GLY A C 1
ATOM 773 O O . GLY A 1 99 ? -9.869 14.219 35.732 1.00 93.56 99 GLY A O 1
ATOM 774 N N . PRO A 1 100 ? -9.412 13.547 37.839 1.00 93.38 100 PRO A N 1
ATOM 775 C CA . PRO A 1 100 ? -8.293 14.469 38.043 1.00 93.38 100 PRO A CA 1
ATOM 776 C C . PRO A 1 100 ? -6.991 14.016 37.362 1.00 93.38 100 PRO A C 1
ATOM 778 O O . PRO A 1 100 ? -6.023 14.769 37.332 1.00 93.38 100 PRO A O 1
ATOM 781 N N . THR A 1 101 ? -6.933 12.786 36.847 1.00 94.31 101 THR A N 1
ATOM 782 C CA . THR A 1 101 ? -5.734 12.200 36.231 1.00 94.31 101 THR A CA 1
ATOM 783 C C . THR A 1 101 ? -5.883 12.108 34.719 1.00 94.31 101 THR A C 1
ATOM 785 O O . THR A 1 101 ? -6.994 12.115 34.199 1.00 94.31 101 THR A O 1
ATOM 788 N N . PHE A 1 102 ? -4.768 11.941 34.006 1.00 92.25 102 PHE A N 1
ATOM 789 C CA . PHE A 1 102 ? -4.777 11.634 32.571 1.00 92.25 102 PHE A CA 1
ATOM 790 C C . PHE A 1 102 ? -5.692 10.436 32.242 1.00 92.25 102 PHE A C 1
ATOM 792 O O . PHE A 1 102 ? -6.574 10.541 31.394 1.00 92.25 102 PHE A O 1
ATOM 799 N N . ALA A 1 103 ? -5.557 9.343 33.000 1.00 92.50 103 ALA A N 1
ATOM 800 C CA . ALA A 1 103 ? -6.355 8.129 32.830 1.00 92.50 103 ALA A CA 1
ATOM 801 C C . ALA A 1 103 ? -7.853 8.308 33.140 1.00 92.50 103 ALA A C 1
ATOM 803 O O . ALA A 1 103 ? -8.669 7.503 32.705 1.00 92.50 103 ALA A O 1
ATOM 804 N N . GLY A 1 104 ? -8.229 9.350 33.884 1.00 95.56 104 GLY A N 1
ATOM 805 C CA . GLY A 1 104 ? -9.623 9.706 34.146 1.00 95.56 104 GLY A CA 1
ATOM 806 C C . GLY A 1 104 ? -10.271 10.557 33.061 1.00 95.56 104 GLY A C 1
ATOM 807 O O . GLY A 1 104 ? -11.397 11.009 33.247 1.00 95.56 104 GLY A O 1
ATOM 808 N N . ARG A 1 105 ? -9.556 10.862 31.972 1.00 96.94 105 ARG A N 1
ATOM 809 C CA . ARG A 1 105 ? -9.999 11.808 30.937 1.00 96.94 105 ARG A CA 1
ATOM 810 C C . ARG A 1 105 ? -10.024 11.204 29.533 1.00 96.94 105 ARG A C 1
ATOM 812 O O . ARG A 1 105 ? -10.300 11.933 28.583 1.00 96.94 105 ARG A O 1
ATOM 819 N N . HIS A 1 106 ? -9.761 9.904 29.395 1.00 96.25 106 HIS A N 1
ATOM 820 C CA . HIS A 1 106 ? -9.779 9.207 28.107 1.00 96.25 106 HIS A CA 1
ATOM 821 C C . HIS A 1 106 ? -11.166 9.284 27.449 1.00 96.25 106 HIS A C 1
ATOM 823 O O . HIS A 1 106 ? -11.287 9.791 26.336 1.00 96.25 106 HIS A O 1
ATOM 829 N N . SER A 1 107 ? -12.231 8.896 28.158 1.00 97.06 107 SER A N 1
ATOM 830 C CA . SER A 1 107 ? -13.599 8.987 27.630 1.00 97.06 107 SER A CA 1
ATOM 831 C C . SER A 1 107 ? -13.950 10.410 27.210 1.00 97.06 107 SER A C 1
ATOM 833 O O . SER A 1 107 ? -14.434 10.627 26.105 1.00 97.06 107 SER A O 1
ATOM 835 N N . ALA A 1 108 ? -13.613 11.401 28.037 1.00 97.31 108 ALA A N 1
ATOM 836 C CA . ALA A 1 108 ? -13.866 12.803 27.727 1.00 97.31 108 ALA A CA 1
ATOM 837 C C . ALA A 1 108 ? -13.181 13.263 26.428 1.00 97.31 108 ALA A C 1
ATOM 839 O O . ALA A 1 108 ? -13.808 13.950 25.625 1.00 97.31 108 ALA A O 1
ATOM 840 N N . THR A 1 109 ? -11.920 12.875 26.187 1.00 95.44 109 THR A N 1
ATOM 841 C CA . THR A 1 109 ? -11.239 13.235 24.932 1.00 95.44 109 THR A CA 1
ATOM 842 C C . THR A 1 109 ? -11.869 12.545 23.723 1.00 95.44 109 THR A C 1
ATOM 844 O O . THR A 1 109 ? -12.066 13.196 22.698 1.00 95.44 109 THR A O 1
ATOM 847 N N . HIS A 1 110 ? -12.260 11.272 23.838 1.00 96.62 110 HIS A N 1
ATOM 848 C CA . HIS A 1 110 ? -12.937 10.563 22.751 1.00 96.62 110 HIS A CA 1
ATOM 849 C C . HIS A 1 110 ? -14.296 11.191 22.432 1.00 96.62 110 HIS A C 1
ATOM 851 O O . HIS A 1 110 ? -14.554 11.498 21.275 1.00 96.62 110 HIS A O 1
ATOM 857 N N . LEU A 1 111 ? -15.120 11.469 23.445 1.00 97.19 111 LEU A N 1
ATOM 858 C CA . LEU A 1 111 ? -16.451 12.062 23.282 1.00 97.19 111 LEU A CA 1
ATOM 859 C C . LEU A 1 111 ? -16.395 13.455 22.645 1.00 97.19 111 LEU A C 1
ATOM 861 O O . LEU A 1 111 ? -17.115 13.729 21.688 1.00 97.19 111 LEU A O 1
ATOM 865 N N . VAL A 1 112 ? -15.500 14.324 23.124 1.00 96.75 112 VAL A N 1
ATOM 866 C CA . VAL A 1 112 ? -15.343 15.677 22.568 1.00 96.75 112 VAL A CA 1
ATOM 867 C C . VAL A 1 112 ? -14.862 15.625 21.118 1.00 96.75 112 VAL A C 1
ATOM 869 O O . VAL A 1 112 ? -15.401 16.339 20.275 1.00 96.75 112 VAL A O 1
ATOM 872 N N . ASN A 1 113 ? -13.879 14.774 20.804 1.00 94.44 113 ASN A N 1
ATOM 873 C CA . ASN A 1 113 ? -13.370 14.653 19.435 1.00 94.44 113 ASN A CA 1
ATOM 874 C C . ASN A 1 113 ? -14.333 13.905 18.503 1.00 94.44 113 ASN A C 1
ATOM 876 O O . ASN A 1 113 ? -14.302 14.161 17.306 1.00 94.44 113 ASN A O 1
ATOM 880 N N . ALA A 1 114 ? -15.216 13.055 19.032 1.00 95.12 114 ALA A N 1
ATOM 881 C CA . ALA A 1 114 ? -16.323 12.460 18.287 1.00 95.12 114 ALA A CA 1
ATOM 882 C C . ALA A 1 114 ? -17.451 13.465 17.983 1.00 95.12 114 ALA A C 1
ATOM 884 O O . ALA A 1 114 ? -18.366 13.143 17.238 1.00 95.12 114 ALA A O 1
ATOM 885 N N . GLY A 1 115 ? -17.396 14.683 18.537 1.00 93.75 115 GLY A N 1
ATOM 886 C CA . GLY A 1 115 ? -18.425 15.706 18.343 1.00 93.75 115 GLY A CA 1
ATOM 887 C C . GLY A 1 115 ? -19.596 15.616 19.322 1.00 93.75 115 GLY A C 1
ATOM 888 O O . GLY A 1 115 ? -20.630 16.212 19.052 1.00 93.75 115 GLY A O 1
ATOM 889 N N . MET A 1 116 ? -19.422 14.919 20.451 1.00 95.94 116 MET A N 1
ATOM 890 C CA . MET A 1 116 ? -20.438 14.716 21.494 1.00 95.94 116 MET A CA 1
ATOM 891 C C . MET A 1 116 ? -19.999 15.292 22.862 1.00 95.94 116 MET A C 1
ATOM 893 O O . MET A 1 116 ? -19.990 14.569 23.869 1.00 95.94 116 MET A O 1
ATOM 897 N N . PRO A 1 117 ? -19.566 16.570 22.948 1.00 96.62 117 PRO A N 1
ATOM 898 C CA . PRO A 1 117 ? -19.107 17.169 24.205 1.00 96.62 117 PRO A CA 1
ATOM 899 C C . PRO A 1 117 ? -20.189 17.203 25.292 1.00 96.62 117 PRO A C 1
ATOM 901 O O . PRO A 1 117 ? -19.867 17.232 26.475 1.00 96.62 117 PRO A O 1
ATOM 904 N N . GLU A 1 118 ? -21.465 17.178 24.919 1.00 95.12 118 GLU A N 1
ATOM 905 C CA . GLU A 1 118 ? -22.594 17.183 25.837 1.00 95.12 118 GLU A CA 1
ATOM 906 C C . GLU A 1 118 ? -22.646 15.931 26.719 1.00 95.12 118 GLU A C 1
ATOM 908 O O . GLU A 1 118 ? -23.197 16.001 27.812 1.00 95.12 118 GLU A O 1
ATOM 913 N N . LEU A 1 119 ? -22.067 14.807 26.289 1.00 97.38 119 LEU A N 1
ATOM 914 C CA . LEU A 1 119 ? -21.993 13.576 27.083 1.00 97.38 119 LEU A CA 1
ATOM 915 C C . LEU A 1 119 ? -20.888 13.610 28.156 1.00 97.38 119 LEU A C 1
ATOM 917 O O . LEU A 1 119 ? -20.761 12.680 28.960 1.00 97.38 119 LEU A O 1
ATOM 921 N N . VAL A 1 120 ? -20.101 14.689 28.191 1.00 98.31 120 VAL A N 1
ATOM 922 C CA . VAL A 1 120 ? -19.083 14.953 29.208 1.00 98.31 120 VAL A CA 1
ATOM 923 C C . VAL A 1 120 ? -19.642 15.930 30.240 1.00 98.31 120 VAL A C 1
ATOM 925 O O . VAL A 1 120 ? -19.876 17.101 29.953 1.00 98.31 120 VAL A O 1
ATOM 928 N N . VAL A 1 121 ? -19.836 15.446 31.462 1.00 98.25 121 VAL A N 1
ATOM 929 C CA . VAL A 1 121 ? -20.452 16.201 32.565 1.00 98.25 121 VAL A CA 1
ATOM 930 C C . VAL A 1 121 ? -19.411 16.708 33.561 1.00 98.25 121 VAL A C 1
ATOM 932 O O . VAL A 1 121 ? -18.305 16.174 33.635 1.00 98.25 121 VAL A O 1
ATOM 935 N N . ASN A 1 122 ? -19.761 17.709 34.374 1.00 97.12 122 ASN A N 1
ATOM 936 C CA . ASN A 1 122 ? -18.818 18.357 35.298 1.00 97.12 122 ASN A CA 1
ATOM 937 C C . ASN A 1 122 ? -19.044 18.008 36.775 1.00 97.12 122 ASN A C 1
ATOM 939 O O . ASN A 1 122 ? -18.248 18.389 37.635 1.00 97.12 122 ASN A O 1
ATOM 943 N N . SER A 1 123 ? -20.114 17.279 37.097 1.00 97.88 123 SER A N 1
ATOM 944 C CA . SER A 1 123 ? -20.423 16.855 38.463 1.00 97.88 123 SER A CA 1
ATOM 945 C C . SER A 1 123 ? -21.212 15.545 38.492 1.00 97.88 123 SER A C 1
ATOM 947 O O . SER A 1 123 ? -21.821 15.149 37.501 1.00 97.88 123 SER A O 1
ATOM 949 N N . TRP A 1 124 ? -21.252 14.877 39.649 1.00 97.62 124 TRP A N 1
ATOM 950 C CA . TRP A 1 124 ? -22.105 13.696 39.844 1.00 97.62 124 TRP A CA 1
ATOM 951 C C . TRP A 1 124 ? -23.603 13.999 39.700 1.00 97.62 124 TRP A C 1
ATOM 953 O O . TRP A 1 124 ? -24.362 13.116 39.306 1.00 97.62 124 TRP A O 1
ATOM 963 N N . ASN A 1 125 ? -24.029 15.234 39.989 1.00 98.12 125 ASN A N 1
ATOM 964 C CA . ASN A 1 125 ? -25.414 15.657 39.779 1.00 98.12 125 ASN A CA 1
ATOM 965 C C . ASN A 1 125 ? -25.732 15.739 38.283 1.00 98.12 125 ASN A C 1
ATOM 967 O O . ASN A 1 125 ? -26.694 15.115 37.850 1.00 98.12 125 ASN A O 1
ATOM 971 N N . GLU A 1 126 ? -24.876 16.399 37.496 1.00 98.25 126 GLU A N 1
ATOM 972 C CA . GLU A 1 126 ? -25.006 16.442 36.032 1.00 98.25 126 GLU A CA 1
ATOM 973 C C . GLU A 1 126 ? -24.906 15.042 35.410 1.00 98.25 126 GLU A C 1
ATOM 975 O O . GLU A 1 126 ? -25.657 14.723 34.495 1.00 98.25 126 GLU A O 1
ATOM 980 N N . TYR A 1 127 ? -24.025 14.173 35.927 1.00 98.38 127 TYR A N 1
ATOM 981 C CA . TYR A 1 127 ? -23.924 12.773 35.496 1.00 98.38 127 TYR A CA 1
ATOM 982 C C . TYR A 1 127 ? -25.260 12.049 35.652 1.00 98.38 127 TYR A C 1
ATOM 984 O O . TYR A 1 127 ? -25.753 11.422 34.718 1.00 98.38 127 TYR A O 1
ATOM 992 N N . ARG A 1 128 ? -25.862 12.157 36.841 1.00 98.12 128 ARG A N 1
ATOM 993 C CA . ARG A 1 128 ? -27.167 11.570 37.142 1.00 98.12 128 ARG A CA 1
ATOM 994 C C . ARG A 1 128 ? -28.257 12.157 36.248 1.00 98.12 128 ARG A C 1
ATOM 996 O O . ARG A 1 128 ? -29.002 11.388 35.655 1.00 98.12 128 ARG A O 1
ATOM 1003 N N . GLU A 1 129 ? -28.342 13.480 36.137 1.00 97.88 129 GLU A N 1
ATOM 1004 C CA . GLU A 1 129 ? -29.338 14.162 35.301 1.00 97.88 129 GLU A CA 1
ATOM 1005 C C . GLU A 1 129 ? -29.235 13.734 33.839 1.00 97.88 129 GLU A C 1
ATOM 1007 O O . GLU A 1 129 ? -30.247 13.370 33.249 1.00 97.88 129 GLU A O 1
ATOM 1012 N N . ARG A 1 130 ? -28.020 13.668 33.285 1.00 97.88 130 ARG A N 1
ATOM 1013 C CA . ARG A 1 130 ? -27.810 13.252 31.897 1.00 97.88 130 ARG A CA 1
ATOM 1014 C C . ARG A 1 130 ? -28.220 11.803 31.647 1.00 97.88 130 ARG A C 1
ATOM 1016 O O . ARG A 1 130 ? -28.819 11.503 30.618 1.00 97.88 130 ARG A O 1
ATOM 1023 N N . VAL A 1 131 ? -27.925 10.893 32.576 1.00 98.00 131 VAL A N 1
ATOM 1024 C CA . VAL A 1 131 ? -28.367 9.495 32.449 1.00 98.00 131 VAL A CA 1
ATOM 1025 C C . VAL A 1 131 ? -29.892 9.393 32.533 1.00 98.00 131 VAL A C 1
ATOM 1027 O O . VAL A 1 131 ? -30.490 8.644 31.764 1.00 98.00 131 VAL A O 1
ATOM 1030 N N . LEU A 1 132 ? -30.530 10.146 33.435 1.00 97.75 132 LEU A N 1
ATOM 1031 C CA . LEU A 1 132 ? -31.990 10.174 33.551 1.00 97.75 132 LEU A CA 1
ATOM 1032 C C . LEU A 1 132 ? -32.653 10.774 32.306 1.00 97.75 132 LEU A C 1
ATOM 1034 O O . LEU A 1 132 ? -33.649 10.228 31.848 1.00 97.75 132 LEU A O 1
ATOM 1038 N N . GLU A 1 133 ? -32.091 11.843 31.742 1.00 95.88 133 GLU A N 1
ATOM 1039 C CA . GLU A 1 133 ? -32.553 12.475 30.502 1.00 95.88 133 GLU A CA 1
ATOM 1040 C C . GLU A 1 133 ? -32.555 11.465 29.347 1.00 95.88 133 GLU A C 1
ATOM 1042 O O . GLU A 1 133 ? -33.608 11.209 28.760 1.00 95.88 133 GLU A O 1
ATOM 1047 N N . LEU A 1 134 ? -31.416 10.802 29.108 1.00 96.44 134 LEU A N 1
ATOM 1048 C CA . LEU A 1 134 ? -31.285 9.764 28.079 1.00 96.44 134 LEU A CA 1
ATOM 1049 C C . LEU A 1 134 ? -32.247 8.587 28.305 1.00 96.44 134 LEU A C 1
ATOM 1051 O O . LEU A 1 134 ? -32.768 8.027 27.348 1.00 96.44 134 LEU A O 1
ATOM 1055 N N . ALA A 1 135 ? -32.492 8.204 29.561 1.00 96.25 135 ALA A N 1
ATOM 1056 C CA . ALA A 1 135 ? -33.398 7.107 29.900 1.00 96.25 135 ALA A CA 1
ATOM 1057 C C . ALA A 1 135 ? -34.890 7.496 29.873 1.00 96.25 135 ALA A C 1
ATOM 1059 O O . ALA A 1 135 ? -35.746 6.610 29.904 1.00 96.25 135 ALA A O 1
ATOM 1060 N N . SER A 1 136 ? -35.213 8.794 29.866 1.00 92.75 136 SER A N 1
ATOM 1061 C CA . SER A 1 136 ? -36.592 9.292 29.967 1.00 92.75 136 SER A CA 1
ATOM 1062 C C . SER A 1 136 ? -37.320 9.379 28.623 1.00 92.75 136 SER A C 1
ATOM 1064 O O . SER A 1 136 ? -38.548 9.288 28.600 1.00 92.75 136 SER A O 1
ATOM 1066 N N . ASP A 1 137 ? -36.577 9.502 27.519 1.00 91.06 137 ASP A N 1
ATOM 1067 C CA . ASP A 1 137 ? -37.102 9.612 26.156 1.00 91.06 137 ASP A CA 1
ATOM 1068 C C . ASP A 1 137 ? -36.486 8.535 25.247 1.00 91.06 137 ASP A C 1
ATOM 1070 O O . ASP A 1 137 ? -35.393 8.685 24.695 1.00 91.06 137 ASP A O 1
ATOM 1074 N N . LEU A 1 138 ? -37.206 7.419 25.107 1.00 92.44 138 LEU A N 1
ATOM 1075 C CA . LEU A 1 138 ? -36.751 6.257 24.341 1.00 92.44 138 LEU A CA 1
ATOM 1076 C C . LEU A 1 138 ? -36.712 6.506 22.826 1.00 92.44 138 LEU A C 1
ATOM 1078 O O . LEU A 1 138 ? -35.889 5.891 22.147 1.00 92.44 138 LEU A O 1
ATOM 1082 N N . ASP A 1 139 ? -37.551 7.400 22.299 1.00 93.19 139 ASP A N 1
ATOM 1083 C CA . ASP A 1 139 ? -37.566 7.734 20.870 1.00 93.19 139 ASP A CA 1
ATOM 1084 C C . ASP A 1 139 ? -36.334 8.580 20.516 1.00 93.19 139 ASP A C 1
ATOM 1086 O O . ASP A 1 139 ? -35.620 8.293 19.544 1.00 93.19 139 ASP A O 1
ATOM 1090 N N . SER A 1 140 ? -36.016 9.566 21.362 1.00 92.50 140 SER A N 1
ATOM 1091 C CA . SER A 1 140 ? -34.773 10.335 21.253 1.00 92.50 140 SER A CA 1
ATOM 1092 C C . SER A 1 140 ? -33.546 9.441 21.435 1.00 92.50 140 SER A C 1
ATOM 1094 O O . SER A 1 140 ? -32.619 9.506 20.624 1.00 92.50 140 SER A O 1
ATOM 1096 N N . LEU A 1 141 ? -33.543 8.543 22.430 1.00 94.94 141 LEU A N 1
ATOM 1097 C CA . LEU A 1 141 ? -32.441 7.600 22.634 1.00 94.94 141 LEU A CA 1
ATOM 1098 C C . LEU A 1 141 ? -32.261 6.676 21.424 1.00 94.94 141 LEU A C 1
ATOM 1100 O O . LEU A 1 141 ? -31.141 6.514 20.951 1.00 94.94 141 LEU A O 1
ATOM 1104 N N . SER A 1 142 ? -33.339 6.112 20.875 1.00 93.75 142 SER A N 1
ATOM 1105 C CA . SER A 1 142 ? -33.279 5.296 19.656 1.00 93.75 142 SER A CA 1
ATOM 1106 C C . SER A 1 142 ? -32.665 6.070 18.487 1.00 93.75 142 SER A C 1
ATOM 1108 O O . SER A 1 142 ? -31.820 5.536 17.770 1.00 93.75 142 SER A O 1
ATOM 1110 N N . THR A 1 143 ? -33.038 7.342 18.323 1.00 92.62 143 THR A N 1
ATOM 1111 C CA . THR A 1 143 ? -32.477 8.216 17.283 1.00 92.62 143 THR A CA 1
ATOM 1112 C C . THR A 1 143 ? -30.980 8.447 17.495 1.00 92.62 143 THR A C 1
ATOM 1114 O O . THR A 1 143 ? -30.202 8.295 16.554 1.00 92.62 143 THR A O 1
ATOM 1117 N N . ILE A 1 144 ? -30.546 8.749 18.723 1.00 92.94 144 ILE A N 1
ATOM 1118 C CA . ILE A 1 144 ? -29.122 8.907 19.062 1.00 92.94 144 ILE A CA 1
ATOM 1119 C C . ILE A 1 144 ? -28.352 7.625 18.719 1.00 92.94 144 ILE A C 1
ATOM 1121 O O . ILE A 1 144 ? -27.338 7.671 18.023 1.00 92.94 144 ILE A O 1
ATOM 1125 N N . ARG A 1 145 ? -28.866 6.467 19.147 1.00 95.94 145 ARG A N 1
ATOM 1126 C CA . ARG A 1 145 ? -28.234 5.161 18.927 1.00 95.94 145 ARG A CA 1
ATOM 1127 C C . ARG A 1 145 ? -28.057 4.822 17.446 1.00 95.94 145 ARG A C 1
ATOM 1129 O O . ARG A 1 145 ? -27.027 4.268 17.074 1.00 95.94 145 ARG A O 1
ATOM 1136 N N . GLN A 1 146 ? -29.028 5.182 16.604 1.00 93.25 146 GLN A N 1
ATOM 1137 C CA . GLN A 1 146 ? -28.961 4.960 15.155 1.00 93.25 146 GLN A CA 1
ATOM 1138 C C . GLN A 1 146 ? -27.828 5.743 14.478 1.00 93.25 146 GLN A C 1
ATOM 1140 O O . GLN A 1 146 ? -27.225 5.228 13.542 1.00 93.25 146 GLN A O 1
ATOM 1145 N N . HIS A 1 147 ? -27.517 6.952 14.952 1.00 92.25 147 HIS A N 1
ATOM 1146 C CA . HIS A 1 147 ? -26.553 7.845 14.294 1.00 92.25 147 HIS A CA 1
ATOM 1147 C C . HIS A 1 147 ? -25.155 7.828 14.930 1.00 92.25 147 HIS A C 1
ATOM 1149 O O . HIS A 1 147 ? -24.186 8.236 14.293 1.00 92.25 147 HIS A O 1
ATOM 1155 N N . LEU A 1 148 ? -25.022 7.358 16.175 1.00 94.19 148 LEU A N 1
ATOM 1156 C CA . LEU A 1 148 ? -23.766 7.394 16.940 1.00 94.19 148 LEU A CA 1
ATOM 1157 C C . LEU A 1 148 ? -22.579 6.733 16.229 1.00 94.19 148 LEU A C 1
ATOM 1159 O O . LEU A 1 148 ? -21.451 7.216 16.332 1.00 94.19 148 LEU A O 1
ATOM 1163 N N . ARG A 1 149 ? -22.832 5.650 15.491 1.00 94.44 149 ARG A N 1
ATOM 1164 C CA . ARG A 1 149 ? -21.796 4.962 14.720 1.00 94.44 149 ARG A CA 1
ATOM 1165 C C . ARG A 1 149 ? -21.232 5.852 13.618 1.00 94.44 149 ARG A C 1
ATOM 1167 O O . ARG A 1 149 ? -20.017 6.000 13.527 1.00 94.44 149 ARG A O 1
ATOM 1174 N N . ASP A 1 150 ? -22.102 6.454 12.812 1.00 91.75 150 ASP A N 1
ATOM 1175 C CA . ASP A 1 150 ? -21.688 7.332 11.715 1.00 91.75 150 ASP A CA 1
ATOM 1176 C C . ASP A 1 150 ? -20.963 8.564 12.253 1.00 91.75 150 ASP A C 1
ATOM 1178 O O . ASP A 1 150 ? -19.938 8.965 11.704 1.00 91.75 150 ASP A O 1
ATOM 1182 N N . VAL A 1 151 ? -21.437 9.108 13.380 1.00 93.38 151 VAL A N 1
ATOM 1183 C CA . VAL A 1 151 ? -20.759 10.190 14.102 1.00 93.38 151 VAL A CA 1
ATOM 1184 C C . VAL A 1 151 ? -19.326 9.794 14.462 1.00 93.38 151 VAL A C 1
ATOM 1186 O O . VAL A 1 151 ? -18.402 10.550 14.172 1.00 93.38 151 VAL A O 1
ATOM 1189 N N . LEU A 1 152 ? -19.112 8.610 15.048 1.00 94.94 152 LEU A N 1
ATOM 1190 C CA . LEU A 1 152 ? -17.768 8.133 15.381 1.00 94.94 152 LEU A CA 1
ATOM 1191 C C . LEU A 1 152 ? -16.896 7.975 14.129 1.00 94.94 152 LEU A C 1
ATOM 1193 O O . LEU A 1 152 ? -15.790 8.518 14.091 1.00 94.94 152 LEU A O 1
ATOM 1197 N N . LEU A 1 153 ? -17.388 7.252 13.118 1.00 91.44 153 LEU A N 1
ATOM 1198 C CA . LEU A 1 153 ? -16.626 6.908 11.913 1.00 91.44 153 LEU A CA 1
ATOM 1199 C C . LEU A 1 153 ? -16.239 8.140 11.086 1.00 91.44 153 LEU A C 1
ATOM 1201 O O . LEU A 1 153 ? -15.174 8.154 10.475 1.00 91.44 153 LEU A O 1
ATOM 1205 N N . GLN A 1 154 ? -17.073 9.182 11.086 1.00 92.50 154 GLN A N 1
ATOM 1206 C CA . GLN A 1 154 ? -16.797 10.450 10.401 1.00 92.50 154 GLN A CA 1
ATOM 1207 C C . GLN A 1 154 ? -15.980 11.435 11.252 1.00 92.50 154 GLN A C 1
ATOM 1209 O O . GLN A 1 154 ? -15.578 12.494 10.763 1.00 92.50 154 GLN A O 1
ATOM 1214 N N . SER A 1 155 ? -15.738 11.126 12.527 1.00 94.69 155 SER A N 1
ATOM 1215 C CA . SER A 1 155 ? -15.004 12.012 13.425 1.00 94.69 155 SER A CA 1
ATOM 1216 C C . SER A 1 155 ? -13.481 11.884 13.277 1.00 94.69 155 SER A C 1
ATOM 1218 O O . SER A 1 155 ? -12.971 10.840 12.862 1.00 94.69 155 SER A O 1
ATOM 1220 N N . PRO A 1 156 ? -12.712 12.892 13.734 1.00 91.81 156 PRO A N 1
ATOM 1221 C CA . PRO A 1 156 ? -11.257 12.798 13.849 1.00 91.81 156 PRO A CA 1
ATOM 1222 C C . PRO A 1 156 ? -10.738 11.604 14.666 1.00 91.81 156 PRO A C 1
ATOM 1224 O O . PRO A 1 156 ? -9.561 11.275 14.543 1.00 91.81 156 PRO A O 1
ATOM 1227 N N . VAL A 1 157 ? -11.569 10.961 15.501 1.00 93.25 157 VAL A N 1
ATOM 1228 C CA . VAL A 1 157 ? -11.177 9.771 16.279 1.00 93.25 157 VAL A CA 1
ATOM 1229 C C . VAL A 1 157 ? -10.854 8.585 15.361 1.00 93.25 157 VAL A C 1
ATOM 1231 O O . VAL A 1 157 ? -9.952 7.813 15.678 1.00 93.25 157 VAL A O 1
ATOM 1234 N N . CYS A 1 158 ? -11.536 8.471 14.216 1.00 92.81 158 CYS A N 1
ATOM 1235 C CA . CYS A 1 158 ? -11.351 7.397 13.233 1.00 92.81 158 CYS A CA 1
ATOM 1236 C C . CYS A 1 158 ? -10.633 7.854 11.946 1.00 92.81 158 CYS A C 1
ATOM 1238 O O . CYS A 1 158 ? -10.509 7.081 10.999 1.00 92.81 158 CYS A O 1
ATOM 1240 N N . ASP A 1 159 ? -10.099 9.079 11.907 1.00 90.44 159 ASP A N 1
ATOM 1241 C CA . ASP A 1 159 ? -9.341 9.611 10.766 1.00 90.44 159 ASP A CA 1
ATOM 1242 C C . ASP A 1 159 ? -7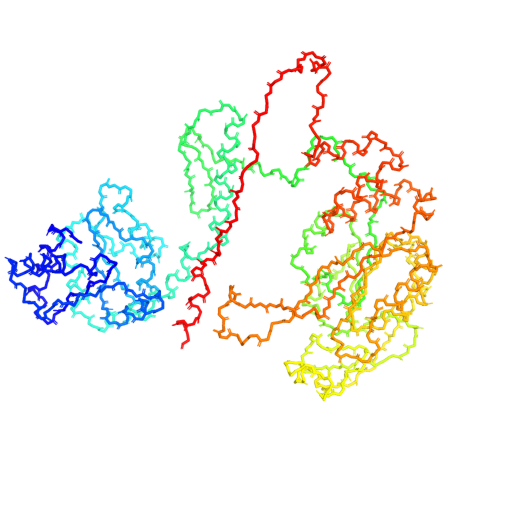.846 9.249 10.878 1.00 90.44 159 ASP A C 1
ATOM 1244 O O . ASP A 1 159 ? -6.999 10.045 11.306 1.00 90.44 159 ASP A O 1
ATOM 1248 N N . ALA A 1 160 ? -7.517 8.005 10.512 1.00 86.12 160 ALA A N 1
ATOM 1249 C CA . ALA A 1 160 ? -6.150 7.486 10.576 1.00 86.12 160 ALA A CA 1
ATOM 1250 C C . ALA A 1 160 ? -5.139 8.292 9.727 1.00 86.12 160 ALA A C 1
ATOM 1252 O O . ALA A 1 160 ? -4.057 8.594 10.245 1.00 86.12 160 ALA A O 1
ATOM 1253 N N . PRO A 1 161 ? -5.439 8.708 8.475 1.00 86.12 161 PRO A N 1
ATOM 1254 C CA . PRO A 1 161 ? -4.528 9.546 7.695 1.00 86.12 161 PRO A CA 1
ATOM 1255 C C . PRO A 1 161 ? -4.219 10.891 8.364 1.00 86.12 161 PRO A C 1
ATOM 1257 O O . PRO A 1 161 ? -3.052 11.300 8.421 1.00 86.12 161 PRO A O 1
ATOM 1260 N N . ARG A 1 162 ? -5.231 11.580 8.910 1.00 87.56 162 ARG A N 1
ATOM 1261 C CA . ARG A 1 162 ? -5.020 12.844 9.629 1.00 87.56 162 ARG A CA 1
ATOM 1262 C C . ARG A 1 162 ? -4.205 12.638 10.896 1.00 87.56 162 ARG A C 1
ATOM 1264 O O . ARG A 1 162 ? -3.278 13.413 11.140 1.00 87.56 162 ARG A O 1
ATOM 1271 N N . PHE A 1 163 ? -4.503 11.593 11.671 1.00 89.44 163 PHE A N 1
ATOM 1272 C CA . PHE A 1 163 ? -3.722 11.243 12.855 1.00 89.44 163 PHE A CA 1
ATOM 1273 C C . PHE A 1 163 ? -2.254 10.984 12.497 1.00 89.44 163 PHE A C 1
ATOM 1275 O O . PHE A 1 163 ? -1.367 11.593 13.094 1.00 89.44 163 PHE A O 1
ATOM 1282 N N . ALA A 1 164 ? -1.986 10.155 11.482 1.00 86.00 164 ALA A N 1
ATOM 1283 C CA . ALA A 1 164 ? -0.632 9.835 11.035 1.00 86.00 164 ALA A CA 1
ATOM 1284 C C . ALA A 1 164 ? 0.143 11.092 10.613 1.00 86.00 164 ALA A C 1
ATOM 1286 O O . ALA A 1 164 ? 1.298 11.269 11.004 1.00 86.00 164 ALA A O 1
ATOM 1287 N N . LYS A 1 165 ? -0.508 12.008 9.882 1.00 86.00 165 LYS A N 1
ATOM 1288 C CA . LYS A 1 165 ? 0.078 13.299 9.501 1.00 86.00 165 LYS A CA 1
ATOM 1289 C C . LYS A 1 165 ? 0.430 14.147 10.726 1.00 86.00 165 LYS A C 1
ATOM 1291 O O . LYS A 1 165 ? 1.560 14.620 10.825 1.00 86.00 165 LYS A O 1
ATOM 1296 N N . HIS A 1 166 ? -0.501 14.336 11.662 1.00 89.69 166 HIS A N 1
ATOM 1297 C CA . HIS A 1 166 ? -0.252 15.129 12.872 1.00 89.69 166 HIS A CA 1
ATOM 1298 C C . HIS A 1 166 ? 0.826 14.503 13.762 1.00 89.69 166 HIS A C 1
ATOM 1300 O O . HIS A 1 166 ? 1.698 15.210 14.263 1.00 89.69 166 HIS A O 1
ATOM 1306 N N . PHE A 1 167 ? 0.818 13.179 13.914 1.00 91.94 167 PHE A N 1
ATOM 1307 C CA . PHE A 1 167 ? 1.826 12.451 14.675 1.00 91.94 167 PHE A CA 1
ATOM 1308 C C . PHE A 1 167 ? 3.218 12.581 14.043 1.00 91.94 167 PHE A C 1
ATOM 1310 O O . PHE A 1 167 ? 4.175 12.930 14.732 1.00 91.94 167 PHE A O 1
ATOM 1317 N N . ALA A 1 168 ? 3.337 12.386 12.725 1.00 89.75 168 ALA A N 1
ATOM 1318 C CA . ALA A 1 168 ? 4.597 12.566 12.005 1.00 89.75 168 ALA A CA 1
ATOM 1319 C C . ALA A 1 168 ? 5.136 13.998 12.154 1.00 89.75 168 ALA A C 1
ATOM 1321 O O . ALA A 1 168 ? 6.323 14.186 12.431 1.00 89.75 168 ALA A O 1
ATOM 1322 N N . THR A 1 169 ? 4.257 14.998 12.044 1.00 90.31 169 THR A N 1
ATOM 1323 C CA . THR A 1 169 ? 4.577 16.401 12.322 1.00 90.31 169 THR A CA 1
ATOM 1324 C C . THR A 1 169 ? 5.077 16.596 13.754 1.00 90.31 169 THR A C 1
ATOM 1326 O O . THR A 1 169 ? 6.110 17.234 13.950 1.00 90.31 169 THR A O 1
ATOM 1329 N N . ALA A 1 170 ? 4.401 16.018 14.751 1.00 94.00 170 ALA A N 1
ATOM 1330 C CA . ALA A 1 170 ? 4.771 16.157 16.157 1.00 94.00 170 ALA A CA 1
ATOM 1331 C C . ALA A 1 170 ? 6.168 15.595 16.435 1.00 94.00 170 ALA A C 1
ATOM 1333 O O . ALA A 1 170 ? 7.023 16.277 16.998 1.00 94.00 170 ALA A O 1
ATOM 1334 N N . ILE A 1 171 ? 6.427 14.369 15.975 1.00 94.00 171 ILE A N 1
ATOM 1335 C CA . ILE A 1 171 ? 7.730 13.719 16.129 1.00 94.00 171 ILE A CA 1
ATOM 1336 C C . ILE A 1 171 ? 8.821 14.502 15.391 1.00 94.00 171 ILE A C 1
ATOM 1338 O O . ILE A 1 171 ? 9.916 14.683 15.929 1.00 94.00 171 ILE A O 1
ATOM 1342 N N . ARG A 1 172 ? 8.533 15.024 14.190 1.00 91.62 172 ARG A N 1
ATOM 1343 C CA . ARG A 1 172 ? 9.488 15.843 13.433 1.00 91.62 172 ARG A CA 1
ATOM 1344 C C . ARG A 1 172 ? 9.820 17.148 14.153 1.00 91.62 172 ARG A C 1
ATOM 1346 O O . ARG A 1 172 ? 10.999 17.473 14.249 1.00 91.62 172 ARG A O 1
ATOM 1353 N N . ALA A 1 173 ? 8.820 17.852 14.680 1.00 92.75 173 ALA A N 1
ATOM 1354 C CA . ALA A 1 173 ? 9.000 19.072 15.464 1.00 92.75 173 ALA A CA 1
ATOM 1355 C C . ALA A 1 173 ? 9.847 18.828 16.720 1.00 92.75 173 ALA A C 1
ATOM 1357 O O . ALA A 1 173 ? 10.803 19.560 16.973 1.00 92.75 173 ALA A O 1
ATOM 1358 N N . ILE A 1 174 ? 9.535 17.774 17.484 1.00 94.69 174 ILE A N 1
ATOM 1359 C CA . ILE A 1 174 ? 10.288 17.395 18.692 1.00 94.69 174 ILE A CA 1
ATOM 1360 C C . ILE A 1 174 ? 11.751 17.104 18.341 1.00 94.69 174 ILE A C 1
ATOM 1362 O O . ILE A 1 174 ? 12.662 17.590 19.013 1.00 94.69 174 ILE A O 1
ATOM 1366 N N . TRP A 1 175 ? 11.987 16.354 17.261 1.00 91.44 175 TRP A N 1
ATOM 1367 C CA . TRP A 1 175 ? 13.334 16.058 16.779 1.00 91.44 175 TRP A CA 1
ATOM 1368 C C . TRP A 1 175 ? 14.087 17.313 16.328 1.00 91.44 175 TRP A C 1
ATOM 1370 O O . TRP A 1 175 ? 15.239 17.509 16.708 1.00 91.44 175 TRP A O 1
ATOM 1380 N N . GLN A 1 176 ? 13.441 18.181 15.546 1.00 92.12 176 GLN A N 1
ATOM 1381 C CA . GLN A 1 176 ? 14.035 19.429 15.071 1.00 92.12 176 GLN A CA 1
ATOM 1382 C C . GLN A 1 176 ? 14.454 20.317 16.246 1.00 92.12 176 GLN A C 1
ATOM 1384 O O . GLN A 1 176 ? 15.595 20.769 16.292 1.00 92.12 176 GLN A O 1
ATOM 1389 N N . ARG A 1 177 ? 13.587 20.464 17.252 1.00 93.06 177 ARG A N 1
ATOM 1390 C CA . ARG A 1 177 ? 13.892 21.203 18.479 1.00 93.06 177 ARG A CA 1
ATOM 1391 C C . ARG A 1 177 ? 15.105 20.640 19.223 1.00 93.06 177 ARG A C 1
ATOM 1393 O O . ARG A 1 177 ? 15.958 21.402 19.676 1.00 93.06 177 ARG A O 1
ATOM 1400 N N . TYR A 1 178 ? 15.199 19.313 19.324 1.00 93.62 178 TYR A N 1
ATOM 1401 C CA . TYR A 1 178 ? 16.360 18.643 19.911 1.00 93.62 178 TYR A CA 1
ATOM 1402 C C . TYR A 1 178 ? 17.647 18.933 19.121 1.00 93.62 178 TYR A C 1
ATOM 1404 O O . TYR A 1 178 ? 18.662 19.291 19.716 1.00 93.62 178 TYR A O 1
ATOM 1412 N N . CYS A 1 179 ? 17.608 18.841 17.787 1.00 89.31 179 CYS A N 1
ATOM 1413 C CA . CYS A 1 179 ? 18.752 19.163 16.929 1.00 89.31 179 CYS A CA 1
ATOM 1414 C C . CYS A 1 179 ? 19.176 20.636 17.010 1.00 89.31 179 CYS A C 1
ATOM 1416 O O . CYS A 1 179 ? 20.361 20.933 16.885 1.00 89.31 179 CYS A O 1
ATOM 1418 N N . GLU A 1 180 ? 18.232 21.548 17.242 1.00 90.81 180 GLU A N 1
ATOM 1419 C CA . GLU A 1 180 ? 18.493 22.972 17.485 1.00 90.81 180 GLU A CA 1
ATOM 1420 C C . GLU A 1 180 ? 19.103 23.244 18.876 1.00 90.81 180 GLU A C 1
ATOM 1422 O O . GLU A 1 180 ? 19.443 24.384 19.187 1.00 90.81 180 GLU A O 1
ATOM 1427 N N . GLY A 1 181 ? 19.252 22.221 19.728 1.00 92.69 181 GLY A N 1
ATOM 1428 C CA . GLY A 1 181 ? 19.810 22.353 21.075 1.00 92.69 181 GLY A CA 1
ATOM 1429 C C . GLY A 1 181 ? 18.886 23.071 22.063 1.00 92.69 181 GLY A C 1
ATOM 1430 O O . GLY A 1 181 ? 19.338 23.502 23.125 1.00 92.69 181 GLY A O 1
ATOM 1431 N N . LYS A 1 182 ? 17.597 23.217 21.734 1.00 94.56 182 LYS A N 1
ATOM 1432 C CA . LYS A 1 182 ? 16.601 23.846 22.607 1.00 94.56 182 LYS A CA 1
ATOM 1433 C C . LYS A 1 182 ? 16.135 22.863 23.687 1.00 94.56 182 LYS A C 1
ATOM 1435 O O . LYS A 1 182 ? 15.987 21.665 23.442 1.00 94.56 182 LYS A O 1
ATOM 1440 N N . ALA A 1 183 ? 15.858 23.373 24.888 1.00 95.19 183 ALA A N 1
ATOM 1441 C CA . ALA A 1 183 ? 15.307 22.570 25.983 1.00 95.19 183 ALA A CA 1
ATOM 1442 C C . ALA A 1 183 ? 13.903 22.036 25.630 1.00 95.19 183 ALA A C 1
ATOM 1444 O O . ALA A 1 183 ? 13.182 22.726 24.915 1.00 95.19 183 ALA A O 1
ATOM 1445 N N . PRO A 1 184 ? 13.464 20.861 26.114 1.00 95.81 184 PRO A N 1
ATOM 1446 C CA . PRO A 1 184 ? 12.107 20.368 25.862 1.00 95.81 184 PRO A CA 1
ATOM 1447 C C . PRO A 1 184 ? 11.023 21.374 26.284 1.00 95.81 184 PRO A C 1
ATOM 1449 O O . PRO A 1 184 ? 11.123 21.974 27.350 1.00 95.81 184 PRO A O 1
ATOM 1452 N N . ALA A 1 185 ? 9.988 21.531 25.459 1.00 95.38 185 ALA A N 1
ATOM 1453 C CA . ALA A 1 185 ? 8.812 22.359 25.735 1.00 95.38 185 ALA A CA 1
ATOM 1454 C C . ALA A 1 185 ? 7.541 21.637 25.265 1.00 95.38 185 ALA A C 1
ATOM 1456 O O . ALA A 1 185 ? 7.616 20.731 24.427 1.00 95.38 185 ALA A O 1
ATOM 1457 N N . ALA A 1 186 ? 6.381 22.019 25.804 1.00 95.56 186 ALA A N 1
ATOM 1458 C CA . ALA A 1 186 ? 5.104 21.451 25.391 1.00 95.56 186 ALA A CA 1
ATOM 1459 C C . ALA A 1 186 ? 4.796 21.824 23.933 1.00 95.56 186 ALA A C 1
ATOM 1461 O O . ALA A 1 186 ? 4.955 22.978 23.540 1.00 95.56 186 ALA A O 1
ATOM 1462 N N . LEU A 1 187 ? 4.363 20.841 23.142 1.00 95.31 187 LEU A N 1
ATOM 1463 C CA . LEU A 1 187 ? 3.950 21.014 21.752 1.00 95.31 187 LEU A CA 1
ATOM 1464 C C . LEU A 1 187 ? 2.425 20.959 21.666 1.00 95.31 187 LEU A C 1
ATOM 1466 O O . LEU A 1 187 ? 1.808 20.025 22.181 1.00 95.31 187 LEU A O 1
ATOM 1470 N N . THR A 1 188 ? 1.826 21.912 20.964 1.00 93.12 188 THR A N 1
ATOM 1471 C CA . THR A 1 188 ? 0.376 21.973 20.748 1.00 93.12 188 THR A CA 1
ATOM 1472 C C . THR A 1 188 ? 0.039 22.202 19.282 1.00 93.12 188 THR A C 1
ATOM 1474 O O . THR A 1 188 ? 0.856 22.727 18.529 1.00 93.12 188 THR A O 1
ATOM 1477 N N . PHE A 1 189 ? -1.165 21.784 18.888 1.00 90.69 189 PHE A N 1
ATOM 1478 C CA . PHE A 1 189 ? -1.687 21.901 17.528 1.00 90.69 189 PHE A CA 1
ATOM 1479 C C . PHE A 1 189 ? -2.957 22.751 17.503 1.00 90.69 189 PHE A C 1
ATOM 1481 O O . PHE A 1 189 ? -3.765 22.682 18.433 1.00 90.69 189 PHE A O 1
ATOM 1488 N N . ASP A 1 190 ? -3.169 23.504 16.423 1.00 87.38 190 ASP A N 1
ATOM 1489 C CA . ASP A 1 190 ? -4.460 24.138 16.144 1.00 87.38 190 ASP A CA 1
ATOM 1490 C C . ASP A 1 190 ? -5.364 23.185 15.360 1.00 87.38 190 ASP A C 1
ATOM 1492 O O . ASP A 1 190 ? -5.003 22.060 15.001 1.00 87.38 190 ASP A O 1
ATOM 1496 N N . LYS A 1 191 ? -6.584 23.652 15.093 1.00 77.00 191 LYS A N 1
ATOM 1497 C CA . LYS A 1 191 ? -7.577 22.906 14.318 1.00 77.00 191 LYS A CA 1
ATOM 1498 C C . LYS A 1 191 ? -7.123 22.644 12.875 1.00 77.00 191 LYS A C 1
ATOM 1500 O O . LYS A 1 191 ? -7.569 21.653 12.292 1.00 77.00 191 LYS A O 1
ATOM 1505 N N . ASP A 1 192 ? -6.223 23.475 12.347 1.00 79.00 192 ASP A N 1
ATOM 1506 C CA . ASP A 1 192 ? -5.664 23.382 10.995 1.00 79.00 192 ASP A CA 1
ATOM 1507 C C . ASP A 1 192 ? -4.403 22.494 10.934 1.00 79.00 192 ASP A C 1
ATOM 1509 O O . ASP A 1 192 ? -3.853 22.257 9.856 1.00 79.00 192 ASP A O 1
ATOM 1513 N N . GLY A 1 193 ? -3.956 21.959 12.077 1.00 81.25 193 GLY A N 1
ATOM 1514 C CA . GLY A 1 193 ? -2.815 21.052 12.180 1.00 81.25 193 GLY A CA 1
ATOM 1515 C C . GLY A 1 193 ? -1.451 21.748 12.196 1.00 81.25 193 GLY A C 1
ATOM 1516 O O . GLY A 1 193 ? -0.434 21.076 12.005 1.00 81.25 193 GLY A O 1
ATOM 1517 N N . LYS A 1 194 ? -1.395 23.067 12.424 1.00 88.69 194 LYS A N 1
ATOM 1518 C CA . LYS A 1 194 ? -0.128 23.774 12.657 1.00 88.69 194 LYS A CA 1
ATOM 1519 C C . LYS A 1 194 ? 0.340 23.524 14.080 1.00 88.69 194 LYS A C 1
ATOM 1521 O O . LYS A 1 194 ? -0.460 23.579 15.007 1.00 88.69 194 LYS A O 1
ATOM 1526 N N . ALA A 1 195 ? 1.634 23.272 14.240 1.00 91.69 195 ALA A N 1
ATOM 1527 C CA . ALA A 1 195 ? 2.238 22.945 15.523 1.00 91.69 195 ALA A CA 1
ATOM 1528 C C . ALA A 1 195 ? 3.031 24.139 16.074 1.00 91.69 195 ALA A C 1
ATOM 1530 O O . ALA A 1 195 ? 3.709 24.816 15.306 1.00 91.69 195 ALA A O 1
ATOM 1531 N N . TRP A 1 196 ? 2.991 24.388 17.381 1.00 94.31 196 TRP A N 1
ATOM 1532 C CA . TRP A 1 196 ? 3.840 25.380 18.056 1.00 94.31 196 TRP A CA 1
ATOM 1533 C C . TRP A 1 196 ? 4.300 24.867 19.418 1.00 94.31 196 TRP A C 1
ATOM 1535 O O . TRP A 1 196 ? 3.565 24.146 20.101 1.00 94.31 196 TRP A O 1
ATOM 1545 N N . PHE A 1 197 ? 5.520 25.236 19.802 1.00 95.38 197 PHE A N 1
ATOM 1546 C CA . PHE A 1 197 ? 6.000 25.034 21.164 1.00 95.38 197 PHE A CA 1
ATOM 1547 C C . PHE A 1 197 ? 5.508 26.172 22.062 1.00 95.38 197 PHE A C 1
ATOM 1549 O O . PHE A 1 197 ? 5.385 27.308 21.615 1.00 95.38 197 PHE A O 1
ATOM 1556 N N . GLU A 1 198 ? 5.232 25.871 23.329 1.00 94.12 198 GLU A N 1
ATOM 1557 C CA . GLU A 1 198 ? 4.732 26.834 24.325 1.00 94.12 198 GLU A CA 1
ATOM 1558 C C . GLU A 1 198 ? 5.617 28.088 24.475 1.00 94.12 198 GLU A C 1
ATOM 1560 O O . GLU A 1 198 ? 5.118 29.167 24.788 1.00 94.12 198 GLU A O 1
ATOM 1565 N N . ASP A 1 199 ? 6.922 27.960 24.230 1.00 93.25 199 ASP A N 1
ATOM 1566 C CA . ASP A 1 199 ? 7.901 29.043 24.330 1.00 93.25 199 ASP A CA 1
ATOM 1567 C C . ASP A 1 199 ? 8.180 29.765 22.999 1.00 93.25 199 ASP A C 1
ATOM 1569 O O . ASP A 1 199 ? 9.043 30.644 22.943 1.00 93.25 199 ASP A O 1
ATOM 1573 N N . GLU A 1 200 ? 7.452 29.431 21.930 1.00 90.50 200 GLU A N 1
ATOM 1574 C CA . GLU A 1 200 ? 7.607 30.028 20.603 1.00 90.50 200 GLU A CA 1
ATOM 1575 C C . GLU A 1 200 ? 6.376 30.860 20.205 1.00 90.50 200 GLU A C 1
ATOM 1577 O O . GLU A 1 200 ? 5.228 30.489 20.437 1.00 90.50 200 GLU A O 1
ATOM 1582 N N . SER A 1 201 ? 6.609 32.023 19.587 1.00 85.62 201 SER A N 1
ATOM 1583 C CA . SER A 1 201 ? 5.549 32.965 19.188 1.00 85.62 201 SER A CA 1
ATOM 1584 C C . SER A 1 201 ? 4.965 32.696 17.799 1.00 85.62 201 SER A C 1
ATOM 1586 O O . SER A 1 201 ? 4.011 33.362 17.391 1.00 85.62 201 SER A O 1
ATOM 1588 N N . GLN A 1 202 ? 5.542 31.751 17.057 1.00 87.75 202 GLN A N 1
ATOM 1589 C CA . GLN A 1 202 ? 5.116 31.373 15.715 1.00 87.75 202 GLN A CA 1
ATOM 1590 C C . GLN A 1 202 ? 4.967 29.853 15.611 1.00 87.75 202 GLN A C 1
ATOM 1592 O O . GLN A 1 202 ? 5.663 29.124 16.319 1.00 87.75 202 GLN A O 1
ATOM 1597 N N . PRO A 1 203 ? 4.085 29.364 14.722 1.00 87.44 203 PRO A N 1
ATOM 1598 C CA . PRO A 1 203 ? 4.057 27.955 14.376 1.00 87.44 203 PRO A CA 1
ATOM 1599 C C . PRO A 1 203 ? 5.412 27.504 13.843 1.00 87.44 203 PRO A C 1
ATOM 1601 O O . PRO A 1 203 ? 6.061 28.217 13.077 1.00 87.44 203 PRO A O 1
ATOM 1604 N N . ILE A 1 204 ? 5.804 26.299 14.229 1.00 86.62 204 ILE A N 1
ATOM 1605 C CA . ILE A 1 204 ? 7.034 25.663 13.786 1.00 86.62 204 ILE A CA 1
ATOM 1606 C C . ILE A 1 204 ? 6.909 25.410 12.289 1.00 86.62 204 ILE A C 1
ATOM 1608 O O . ILE A 1 204 ? 5.962 24.762 11.832 1.00 86.62 204 ILE A O 1
ATOM 1612 N N . ASP A 1 205 ? 7.892 25.884 11.533 1.00 85.56 205 ASP A N 1
ATOM 1613 C CA . ASP A 1 205 ? 8.062 25.445 10.159 1.00 85.56 205 ASP A CA 1
ATOM 1614 C C . ASP A 1 205 ? 8.672 24.043 10.176 1.00 85.56 205 ASP A C 1
ATOM 1616 O O . ASP A 1 205 ? 9.812 23.834 10.608 1.00 85.56 205 ASP A O 1
ATOM 1620 N N . ILE A 1 206 ? 7.864 23.058 9.793 1.00 82.00 206 ILE A N 1
ATOM 1621 C CA . ILE A 1 206 ? 8.258 21.657 9.838 1.00 82.00 206 ILE A CA 1
ATOM 1622 C C . ILE A 1 206 ? 9.218 21.408 8.691 1.00 82.00 206 ILE A C 1
ATOM 1624 O O . ILE A 1 206 ? 8.813 21.230 7.540 1.00 82.00 206 ILE A O 1
ATOM 1628 N N . VAL A 1 207 ? 10.503 21.312 9.023 1.00 74.94 207 VAL A N 1
ATOM 1629 C CA . VAL A 1 207 ? 11.523 20.914 8.062 1.00 74.94 207 VAL A CA 1
ATOM 1630 C C . VAL A 1 207 ? 11.422 19.403 7.860 1.00 74.94 207 VAL A C 1
ATOM 1632 O O . VAL A 1 207 ? 12.149 18.590 8.438 1.00 74.94 207 VAL A O 1
ATOM 1635 N N . CYS A 1 208 ? 10.486 19.002 7.007 1.00 59.09 208 CYS A N 1
ATOM 1636 C CA . CYS A 1 208 ? 10.547 17.710 6.352 1.00 59.09 208 CYS A CA 1
ATOM 1637 C C . CYS A 1 208 ? 11.717 17.782 5.381 1.00 59.09 208 CYS A C 1
ATOM 1639 O O . CYS A 1 208 ? 11.650 18.488 4.379 1.00 59.09 208 CYS A O 1
ATOM 1641 N N . THR A 1 209 ? 12.804 17.067 5.667 1.00 44.53 209 THR A N 1
ATOM 1642 C CA . THR A 1 209 ? 13.796 16.824 4.621 1.00 44.53 209 THR A CA 1
ATOM 1643 C C . THR A 1 209 ? 13.053 16.132 3.474 1.00 44.53 209 THR A C 1
ATOM 1645 O O . THR A 1 209 ? 12.546 15.029 3.694 1.00 44.53 209 THR A O 1
ATOM 1648 N N . PRO A 1 210 ? 12.929 16.735 2.273 1.00 40.28 210 PRO A N 1
ATOM 1649 C CA . PRO A 1 210 ? 12.515 15.963 1.111 1.00 40.28 210 PRO A CA 1
ATOM 1650 C C . PRO A 1 210 ? 13.507 14.812 1.024 1.00 40.28 210 PRO A C 1
ATOM 1652 O O . PRO A 1 210 ? 14.707 15.096 1.072 1.00 40.28 210 PRO A O 1
ATOM 1655 N N . ASN A 1 211 ? 12.998 13.568 1.041 1.00 37.38 211 ASN A N 1
ATOM 1656 C CA . ASN A 1 211 ? 13.741 12.306 0.946 1.00 37.38 211 ASN A CA 1
ATOM 1657 C C . ASN A 1 211 ? 15.245 12.535 0.953 1.00 37.38 211 ASN A C 1
ATOM 1659 O O . ASN A 1 211 ? 15.819 12.676 -0.118 1.00 37.38 211 ASN A O 1
ATOM 1663 N N . ALA A 1 212 ? 15.826 12.717 2.145 1.00 39.81 212 ALA A N 1
ATOM 1664 C CA . ALA A 1 212 ? 17.254 12.891 2.361 1.00 39.81 212 ALA A CA 1
ATOM 1665 C C . ALA A 1 212 ? 18.049 13.218 1.079 1.00 39.81 212 ALA A C 1
ATOM 1667 O O . ALA A 1 212 ? 18.754 12.353 0.556 1.00 39.81 212 ALA A O 1
ATOM 1668 N N . SER A 1 213 ? 18.032 14.471 0.611 1.00 40.28 213 SER A N 1
ATOM 1669 C CA . SER A 1 213 ? 19.257 14.981 -0.012 1.00 40.28 213 SER A CA 1
ATOM 1670 C C . SER A 1 213 ? 20.291 15.100 1.117 1.00 40.28 213 SER A C 1
ATOM 1672 O O . SER A 1 213 ? 20.575 16.160 1.667 1.00 40.28 213 SER A O 1
ATOM 1674 N N . LYS A 1 214 ? 20.768 13.937 1.587 1.00 43.03 214 LYS A N 1
ATOM 1675 C CA . LYS A 1 214 ? 21.883 13.836 2.516 1.00 43.03 214 LYS A CA 1
ATOM 1676 C C . LYS A 1 214 ? 23.034 14.547 1.832 1.00 43.03 214 LYS A C 1
ATOM 1678 O O . LYS A 1 214 ? 23.316 14.278 0.666 1.00 43.03 214 LYS A O 1
ATOM 1683 N N . ALA A 1 215 ? 23.664 15.461 2.560 1.00 41.91 215 ALA A N 1
ATOM 1684 C CA . ALA A 1 215 ? 24.850 16.167 2.117 1.00 41.91 215 ALA A CA 1
ATOM 1685 C C . ALA A 1 215 ? 25.781 15.233 1.315 1.00 41.91 215 ALA A C 1
ATOM 1687 O O . ALA A 1 215 ? 26.349 14.293 1.870 1.00 41.91 215 ALA A O 1
ATOM 1688 N N . GLY A 1 216 ? 25.909 15.499 0.010 1.00 55.97 216 GLY A N 1
ATOM 1689 C CA . GLY A 1 216 ? 27.013 15.027 -0.826 1.00 55.97 216 GLY A CA 1
ATOM 1690 C C . GLY A 1 216 ? 26.687 14.105 -2.004 1.00 55.97 216 GLY A C 1
ATOM 1691 O O . GLY A 1 216 ? 27.466 14.120 -2.953 1.00 55.97 216 GLY A O 1
ATOM 1692 N N . PHE A 1 217 ? 25.590 13.335 -2.009 1.00 73.94 217 PHE A N 1
ATOM 1693 C CA . PHE A 1 217 ? 25.321 12.400 -3.118 1.00 73.94 217 PHE A CA 1
ATOM 1694 C C . PHE A 1 217 ? 24.164 12.864 -4.004 1.00 73.94 217 PHE A C 1
ATOM 1696 O O . PHE A 1 217 ? 23.012 12.912 -3.582 1.00 73.94 217 PHE A O 1
ATOM 1703 N N . ASN A 1 218 ? 24.490 13.186 -5.252 1.00 81.50 218 ASN A N 1
ATOM 1704 C CA . ASN A 1 218 ? 23.542 13.486 -6.315 1.00 81.50 218 ASN A CA 1
ATOM 1705 C C . ASN A 1 218 ? 23.786 12.492 -7.453 1.00 81.50 218 ASN A C 1
ATOM 1707 O O . ASN A 1 218 ? 24.931 12.315 -7.874 1.00 81.50 218 ASN A O 1
ATOM 1711 N N . TRP A 1 219 ? 22.714 11.882 -7.957 1.00 87.06 219 TRP A N 1
ATOM 1712 C CA . TRP A 1 219 ? 22.749 10.918 -9.056 1.00 87.06 219 TRP A CA 1
ATOM 1713 C C . TRP A 1 219 ? 23.305 11.487 -10.364 1.00 87.06 219 TRP A C 1
ATOM 1715 O O . TRP A 1 219 ? 23.826 10.717 -11.164 1.00 87.06 219 TRP A O 1
ATOM 1725 N N . GLN A 1 220 ? 23.226 12.812 -10.567 1.00 85.69 220 GLN A N 1
ATOM 1726 C CA . GLN A 1 220 ? 23.759 13.506 -11.750 1.00 85.69 220 GLN A CA 1
ATOM 1727 C C . GLN A 1 220 ? 23.411 12.766 -13.056 1.00 85.69 220 GLN A C 1
ATOM 1729 O O . GLN A 1 220 ? 24.290 12.456 -13.860 1.00 85.69 220 GLN A O 1
ATOM 1734 N N . LEU A 1 221 ? 22.132 12.413 -13.222 1.00 90.19 221 LEU A N 1
ATOM 1735 C CA . LEU A 1 221 ? 21.673 11.651 -14.380 1.00 90.19 221 LEU A CA 1
ATOM 1736 C C . LEU A 1 221 ? 21.803 12.487 -15.658 1.00 90.19 221 LEU A C 1
ATOM 1738 O O . LEU A 1 221 ? 21.402 13.652 -15.696 1.00 90.19 221 LEU A O 1
ATOM 1742 N N . THR A 1 222 ? 22.326 11.867 -16.714 1.00 87.94 222 THR A N 1
ATOM 1743 C CA . THR A 1 222 ? 22.324 12.446 -18.059 1.00 87.94 222 THR A CA 1
ATOM 1744 C C . THR A 1 222 ? 20.989 12.128 -18.726 1.00 87.94 222 THR A C 1
ATOM 1746 O O . THR A 1 222 ? 20.771 11.007 -19.188 1.00 87.94 222 THR A O 1
ATOM 1749 N N . GLY A 1 223 ? 20.093 13.115 -18.759 1.00 89.75 223 GLY A N 1
ATOM 1750 C CA . GLY A 1 223 ? 18.748 12.968 -19.318 1.00 89.75 223 GLY A CA 1
ATOM 1751 C C . GLY A 1 223 ? 17.789 12.170 -18.427 1.00 89.75 223 GLY A C 1
ATOM 1752 O O . GLY A 1 223 ? 18.134 11.740 -17.325 1.00 89.75 223 GLY A O 1
ATOM 1753 N N . LYS A 1 224 ? 16.558 11.993 -18.917 1.00 94.06 224 LYS A N 1
ATOM 1754 C CA . LYS A 1 224 ? 15.534 11.170 -18.264 1.00 94.06 224 LYS A CA 1
ATOM 1755 C C . LYS A 1 224 ? 15.812 9.683 -18.483 1.00 94.06 224 LYS A C 1
ATOM 1757 O O . LYS A 1 224 ? 16.461 9.295 -19.454 1.00 94.06 224 LYS A O 1
ATOM 1762 N N . ILE A 1 225 ? 15.290 8.868 -17.578 1.00 96.44 225 ILE A N 1
ATOM 1763 C CA . ILE A 1 225 ? 15.113 7.433 -17.758 1.00 96.44 225 ILE A CA 1
ATOM 1764 C C . ILE A 1 225 ? 13.863 7.223 -18.598 1.00 96.44 225 ILE A C 1
ATOM 1766 O O . ILE A 1 225 ? 12.778 7.630 -18.183 1.00 96.44 225 ILE A O 1
ATOM 1770 N N . ILE A 1 226 ? 14.019 6.599 -19.760 1.00 96.94 226 ILE A N 1
ATOM 1771 C CA . ILE A 1 226 ? 12.897 6.293 -20.645 1.00 96.94 226 ILE A CA 1
ATOM 1772 C C . ILE A 1 226 ? 12.372 4.899 -20.317 1.00 96.94 226 ILE A C 1
ATOM 1774 O O . ILE A 1 226 ? 13.086 3.905 -20.469 1.00 96.94 226 ILE A O 1
ATOM 1778 N N . ALA A 1 227 ? 11.133 4.840 -19.835 1.00 97.69 227 ALA A N 1
ATOM 1779 C CA . ALA A 1 227 ? 10.445 3.607 -19.487 1.00 97.69 227 ALA A CA 1
ATOM 1780 C C . ALA A 1 227 ? 9.298 3.336 -20.463 1.00 97.69 227 ALA A C 1
ATOM 1782 O O . ALA A 1 227 ? 8.514 4.237 -20.763 1.00 97.69 227 ALA A O 1
ATOM 1783 N N . ILE A 1 228 ? 9.182 2.090 -20.916 1.00 98.19 228 ILE A N 1
ATOM 1784 C CA . ILE A 1 228 ? 8.038 1.616 -21.691 1.00 98.19 228 ILE A CA 1
ATOM 1785 C C . ILE A 1 228 ? 7.272 0.586 -20.869 1.00 98.19 228 ILE A C 1
ATOM 1787 O O . ILE A 1 228 ? 7.839 -0.419 -20.440 1.00 98.19 228 ILE A O 1
ATOM 1791 N N . ASP A 1 229 ? 5.979 0.832 -20.681 1.00 97.44 229 ASP A N 1
ATOM 1792 C CA . ASP A 1 229 ? 5.052 -0.053 -19.982 1.00 97.44 229 ASP A CA 1
ATOM 1793 C C . ASP A 1 229 ? 4.005 -0.612 -20.943 1.00 97.44 229 ASP A C 1
ATOM 1795 O O . ASP A 1 229 ? 3.105 0.105 -21.386 1.00 97.44 229 ASP A O 1
ATOM 1799 N N . ASN A 1 230 ? 4.103 -1.908 -21.242 1.00 96.62 230 ASN A N 1
ATOM 1800 C CA . ASN A 1 230 ? 3.218 -2.589 -22.184 1.00 96.62 230 ASN A CA 1
ATOM 1801 C C . ASN A 1 230 ? 1.900 -3.093 -21.562 1.00 96.62 230 ASN A C 1
ATOM 1803 O O . ASN A 1 230 ? 1.423 -4.174 -21.897 1.00 96.62 230 ASN A O 1
ATOM 1807 N N . SER A 1 231 ? 1.351 -2.357 -20.598 1.00 91.69 231 SER A N 1
ATOM 1808 C CA . SER A 1 231 ? 0.050 -2.650 -19.968 1.00 91.69 231 SER A CA 1
ATOM 1809 C C . SER A 1 231 ? -0.523 -1.482 -19.154 1.00 91.69 231 SER A C 1
ATOM 1811 O O . SER A 1 231 ? -1.563 -1.617 -18.505 1.00 91.69 231 SER A O 1
ATOM 1813 N N . ALA A 1 232 ? 0.196 -0.356 -19.116 1.00 92.81 232 ALA A N 1
ATOM 1814 C CA . ALA A 1 232 ? -0.053 0.781 -18.237 1.00 92.81 232 ALA A CA 1
ATOM 1815 C C . ALA A 1 232 ? -0.209 0.412 -16.743 1.00 92.81 232 ALA A C 1
ATOM 1817 O O . ALA A 1 232 ? -0.849 1.148 -15.981 1.00 92.81 232 ALA A O 1
ATOM 1818 N N . LYS A 1 233 ? 0.369 -0.714 -16.294 1.00 89.19 233 LYS A N 1
ATOM 1819 C CA . LYS A 1 233 ? 0.332 -1.164 -14.894 1.00 89.19 233 LYS A CA 1
ATOM 1820 C C . LYS A 1 233 ? 1.068 -0.189 -13.975 1.00 89.19 233 LYS A C 1
ATOM 1822 O O . LYS A 1 233 ? 0.601 0.079 -12.872 1.00 89.19 233 LYS A O 1
ATOM 1827 N N . LEU A 1 234 ? 2.178 0.391 -14.428 1.00 90.94 234 LEU A N 1
ATOM 1828 C CA . LEU A 1 234 ? 2.972 1.373 -13.691 1.00 90.94 234 LEU A CA 1
ATOM 1829 C C . LEU A 1 234 ? 2.141 2.612 -13.329 1.00 90.94 234 LEU A C 1
ATOM 1831 O O . LEU A 1 234 ? 2.259 3.118 -12.219 1.00 90.94 234 LEU A O 1
ATOM 1835 N N . LEU A 1 235 ? 1.246 3.060 -14.217 1.00 90.75 235 LEU A N 1
ATOM 1836 C CA . LEU A 1 235 ? 0.409 4.254 -14.015 1.00 90.75 235 LEU A CA 1
ATOM 1837 C C . LEU A 1 235 ? -0.724 4.036 -13.004 1.00 90.75 235 LEU A C 1
ATOM 1839 O O . LEU A 1 235 ? -1.322 5.006 -12.523 1.00 90.75 235 LEU A O 1
ATOM 1843 N N . GLN A 1 236 ? -1.030 2.771 -12.717 1.00 84.94 236 GLN A N 1
ATOM 1844 C CA . GLN A 1 236 ? -2.061 2.334 -11.778 1.00 84.94 236 GLN A CA 1
ATOM 1845 C C . GLN A 1 236 ? -1.480 2.051 -10.382 1.00 84.94 236 GLN A C 1
ATOM 1847 O O . GLN A 1 236 ? -2.229 1.907 -9.419 1.00 84.94 236 GLN A O 1
ATOM 1852 N N . GLN A 1 237 ? -0.151 2.009 -10.236 1.00 84.56 237 GLN A N 1
ATOM 1853 C CA . GLN A 1 237 ? 0.493 1.807 -8.939 1.00 84.56 237 GLN A CA 1
ATOM 1854 C C . GLN A 1 237 ? 0.376 3.049 -8.050 1.00 84.56 237 GLN A C 1
ATOM 1856 O O . GLN A 1 237 ? 0.558 4.185 -8.493 1.00 84.56 237 GLN A O 1
ATOM 1861 N N . SER A 1 238 ? 0.153 2.827 -6.753 1.00 74.12 238 SER A N 1
ATOM 1862 C CA . SER A 1 238 ? -0.000 3.894 -5.756 1.00 74.12 238 SER A CA 1
ATOM 1863 C C . SER A 1 238 ? 1.217 4.821 -5.653 1.00 74.12 238 SER A C 1
ATOM 1865 O O . SER A 1 238 ? 1.034 6.006 -5.399 1.00 74.12 238 SER A O 1
ATOM 1867 N N . GLY A 1 239 ? 2.430 4.311 -5.908 1.00 79.00 239 GLY A N 1
ATOM 1868 C CA . GLY A 1 239 ? 3.696 5.060 -5.845 1.00 79.00 239 GLY A CA 1
ATOM 1869 C C . GLY A 1 239 ? 4.095 5.820 -7.120 1.00 79.00 239 GLY A C 1
ATOM 1870 O O . GLY A 1 239 ? 5.187 6.391 -7.189 1.00 79.00 239 GLY A O 1
ATOM 1871 N N . PHE A 1 240 ? 3.269 5.798 -8.172 1.00 86.56 240 PHE A N 1
ATOM 1872 C CA . PHE A 1 240 ? 3.637 6.388 -9.464 1.00 86.56 240 PHE A CA 1
ATOM 1873 C C . PHE A 1 240 ? 3.768 7.917 -9.415 1.00 86.56 240 PHE A C 1
ATOM 1875 O O . PHE A 1 240 ? 4.626 8.499 -10.081 1.00 86.56 240 PHE A O 1
ATOM 1882 N N . LYS A 1 241 ? 2.948 8.589 -8.597 1.00 83.94 241 LYS A N 1
ATOM 1883 C CA . LYS A 1 241 ? 3.000 10.053 -8.448 1.00 83.94 241 LYS A CA 1
ATOM 1884 C C . LYS A 1 241 ? 4.327 10.499 -7.839 1.00 83.94 241 LYS A C 1
ATOM 1886 O O . LYS A 1 241 ? 4.925 11.472 -8.295 1.00 83.94 241 LYS A O 1
ATOM 1891 N N . GLU A 1 242 ? 4.803 9.766 -6.841 1.00 83.62 242 GLU A N 1
ATOM 1892 C CA . GLU A 1 242 ? 6.092 9.979 -6.196 1.00 83.62 242 GLU A CA 1
ATOM 1893 C C . GLU A 1 242 ? 7.226 9.750 -7.197 1.00 83.62 242 GLU A C 1
ATOM 1895 O O . GLU A 1 242 ? 8.148 10.563 -7.262 1.00 83.62 242 GLU A O 1
ATOM 1900 N N . LEU A 1 243 ? 7.125 8.712 -8.036 1.00 85.62 243 LEU A N 1
ATOM 1901 C CA . LEU A 1 243 ? 8.096 8.440 -9.096 1.00 85.62 243 LEU A CA 1
ATOM 1902 C C . LEU A 1 243 ? 8.204 9.606 -10.095 1.00 85.62 243 LEU A C 1
ATOM 1904 O O . LEU A 1 243 ? 9.310 10.066 -10.387 1.00 85.62 243 LEU A O 1
ATOM 1908 N N . LEU A 1 244 ? 7.071 10.137 -10.569 1.00 86.19 244 LEU A N 1
ATOM 1909 C CA . LEU A 1 244 ? 7.042 11.298 -11.469 1.00 86.19 244 LEU A CA 1
ATOM 1910 C C . LEU A 1 244 ? 7.563 12.577 -10.804 1.00 86.19 244 LEU A C 1
ATOM 1912 O O . LEU A 1 244 ? 8.218 13.391 -11.455 1.00 86.19 244 LEU A O 1
ATOM 1916 N N . SER A 1 245 ? 7.344 12.745 -9.496 1.00 86.44 245 SER A N 1
ATOM 1917 C CA . SER A 1 245 ? 7.815 13.924 -8.755 1.00 86.44 245 SER A CA 1
ATOM 1918 C C . SER A 1 245 ? 9.342 14.083 -8.765 1.00 86.44 245 SER A C 1
ATOM 1920 O O . SER A 1 245 ? 9.848 15.194 -8.601 1.00 86.44 245 SER A O 1
ATOM 1922 N N . LEU A 1 246 ? 10.079 12.995 -9.029 1.00 86.81 246 LEU A N 1
ATOM 1923 C CA . LEU A 1 246 ? 11.536 13.002 -9.168 1.00 86.81 246 LEU A CA 1
ATOM 1924 C C . LEU A 1 246 ? 12.011 13.723 -10.436 1.00 86.81 246 LEU A C 1
ATOM 1926 O O . LEU A 1 246 ? 13.198 14.032 -10.534 1.00 86.81 246 LEU A O 1
ATOM 1930 N N . LYS A 1 247 ? 11.119 13.963 -11.412 1.00 89.75 247 LYS A N 1
ATOM 1931 C CA . LYS A 1 247 ? 11.433 14.561 -12.726 1.00 89.75 247 LYS A CA 1
ATOM 1932 C C . LYS A 1 247 ? 12.578 13.855 -13.463 1.00 89.75 247 LYS A C 1
ATOM 1934 O O . LYS A 1 247 ? 13.282 14.452 -14.273 1.00 89.75 247 LYS A O 1
ATOM 1939 N N . ALA A 1 248 ? 12.766 12.574 -13.157 1.00 92.50 248 ALA A N 1
ATOM 1940 C CA . ALA A 1 248 ? 13.842 11.742 -13.679 1.00 92.50 248 ALA A CA 1
ATOM 1941 C C . ALA A 1 248 ? 13.358 10.755 -14.749 1.00 92.50 248 ALA A C 1
ATOM 1943 O O . ALA A 1 248 ? 14.187 10.066 -15.332 1.00 92.50 248 ALA A O 1
ATOM 1944 N N . PHE A 1 249 ? 12.050 10.674 -15.007 1.00 94.50 249 PHE A N 1
ATOM 1945 C CA . PHE A 1 249 ? 11.440 9.663 -15.869 1.00 94.50 249 PHE A CA 1
ATOM 1946 C C . PHE A 1 249 ? 10.690 10.291 -17.043 1.00 94.50 249 PHE A C 1
ATOM 1948 O O . PHE A 1 249 ? 10.076 11.347 -16.901 1.00 94.50 249 PHE A O 1
ATOM 1955 N N . GLY A 1 250 ? 10.748 9.622 -18.191 1.00 95.38 250 GLY A N 1
ATOM 1956 C CA . GLY A 1 250 ? 9.789 9.738 -19.284 1.00 95.38 250 GLY A CA 1
ATOM 1957 C C . GLY A 1 250 ? 9.141 8.371 -19.486 1.00 95.38 250 GLY A C 1
ATOM 1958 O O . GLY A 1 250 ? 9.857 7.382 -19.622 1.00 95.38 250 GLY A O 1
ATOM 1959 N N . VAL A 1 251 ? 7.814 8.292 -19.450 1.00 96.44 251 VAL A N 1
ATOM 1960 C CA . VAL A 1 251 ? 7.068 7.029 -19.477 1.00 96.44 251 VAL A CA 1
ATOM 1961 C C . VAL A 1 251 ? 6.189 6.983 -20.715 1.00 96.44 251 VAL A C 1
ATOM 1963 O O . VAL A 1 251 ? 5.360 7.864 -20.919 1.00 96.44 251 VAL A O 1
ATOM 1966 N N . VAL A 1 252 ? 6.339 5.933 -21.512 1.00 95.88 252 VAL A N 1
ATOM 1967 C CA . VAL A 1 252 ? 5.442 5.609 -22.621 1.00 95.88 252 VAL A CA 1
ATOM 1968 C C . VAL A 1 252 ? 4.648 4.371 -22.231 1.00 95.88 252 VAL A C 1
ATOM 1970 O O . VAL A 1 252 ? 5.223 3.320 -21.959 1.00 95.88 252 VAL A O 1
ATOM 1973 N N . ALA A 1 253 ? 3.329 4.492 -22.172 1.00 96.38 253 ALA A N 1
ATOM 1974 C CA . ALA A 1 253 ? 2.459 3.431 -21.697 1.00 96.38 253 ALA A CA 1
ATOM 1975 C C . ALA A 1 253 ? 1.430 3.029 -22.741 1.00 96.38 253 ALA A C 1
ATOM 1977 O O . ALA A 1 253 ? 0.731 3.876 -23.295 1.00 96.38 253 ALA A O 1
ATOM 1978 N N . PHE A 1 254 ? 1.317 1.726 -22.958 1.00 95.94 254 PHE A N 1
ATOM 1979 C CA . PHE A 1 254 ? 0.316 1.113 -23.815 1.00 95.94 254 PHE A CA 1
ATOM 1980 C C . PHE A 1 254 ? -0.790 0.532 -22.942 1.00 95.94 254 PHE A C 1
ATOM 1982 O O . PHE A 1 254 ? -0.520 -0.261 -22.043 1.00 95.94 254 PHE A O 1
ATOM 1989 N N . ASP A 1 255 ? -2.029 0.947 -23.189 1.00 93.94 255 ASP A N 1
ATOM 1990 C CA . ASP A 1 255 ? -3.197 0.517 -22.420 1.00 93.94 255 ASP A CA 1
ATOM 1991 C C . ASP A 1 255 ? -4.207 -0.182 -23.342 1.00 93.94 255 ASP A C 1
ATOM 1993 O O . ASP A 1 255 ? -5.184 0.437 -23.787 1.00 93.94 255 ASP A O 1
ATOM 1997 N N . PRO A 1 256 ? -3.980 -1.466 -23.678 1.00 93.06 256 PRO A N 1
ATOM 1998 C CA . PRO A 1 256 ? -4.847 -2.191 -24.602 1.00 93.06 256 PRO A CA 1
ATOM 1999 C C . PRO A 1 256 ? -6.287 -2.300 -24.095 1.00 93.06 256 PRO A C 1
ATOM 2001 O O . PRO A 1 256 ? -7.220 -2.257 -24.891 1.00 93.06 256 PRO A O 1
ATOM 2004 N N . GLY A 1 257 ? -6.469 -2.422 -22.777 1.00 88.62 257 GLY A N 1
ATOM 2005 C CA . GLY A 1 257 ? -7.771 -2.608 -22.136 1.00 88.62 257 GLY A CA 1
ATOM 2006 C C . GLY A 1 257 ? -8.471 -1.318 -21.707 1.00 88.62 257 GLY A C 1
ATOM 2007 O O . GLY A 1 257 ? -9.565 -1.408 -21.159 1.00 88.62 257 GLY A O 1
ATOM 2008 N N . SER A 1 258 ? -7.866 -0.143 -21.923 1.00 88.12 258 SER A N 1
ATOM 2009 C CA . SER A 1 258 ? -8.350 1.147 -21.395 1.00 88.12 258 SER A CA 1
ATOM 2010 C C . SER A 1 258 ? -8.612 1.129 -19.885 1.00 88.12 258 SER A C 1
ATOM 2012 O O . SER A 1 258 ? -9.648 1.594 -19.410 1.00 88.12 258 SER A O 1
ATOM 2014 N N . ARG A 1 259 ? -7.679 0.542 -19.131 1.00 85.75 259 ARG A N 1
ATOM 2015 C CA . ARG A 1 259 ? -7.763 0.362 -17.677 1.00 85.75 259 ARG A CA 1
ATOM 2016 C C . ARG A 1 259 ? -7.363 1.611 -16.897 1.00 85.75 259 ARG A C 1
ATOM 2018 O O . ARG A 1 259 ? -7.713 1.738 -15.728 1.00 85.75 259 ARG A O 1
ATOM 2025 N N . VAL A 1 260 ? -6.617 2.533 -17.506 1.00 88.00 260 VAL A N 1
ATOM 2026 C CA . VAL A 1 260 ? -6.185 3.755 -16.825 1.00 88.00 260 VAL A CA 1
ATOM 2027 C C . VAL A 1 260 ? -7.382 4.668 -16.572 1.00 88.00 260 VAL A C 1
ATOM 2029 O O . VAL A 1 260 ? -7.961 5.246 -17.491 1.00 88.00 260 VAL A O 1
ATOM 2032 N N . GLU A 1 261 ? -7.711 4.866 -15.297 1.00 84.00 261 GLU A N 1
ATOM 2033 C CA . GLU A 1 261 ? -8.731 5.828 -14.889 1.00 84.00 261 GLU A CA 1
ATOM 2034 C C . GLU A 1 261 ? -8.298 7.273 -15.184 1.00 84.00 261 GLU A C 1
ATOM 2036 O O . GLU A 1 261 ? -7.174 7.687 -14.876 1.00 84.00 261 GLU A O 1
ATOM 2041 N N . ASN A 1 262 ? -9.225 8.069 -15.728 1.00 84.50 262 ASN A N 1
ATOM 2042 C CA . ASN A 1 262 ? -9.018 9.478 -16.081 1.00 84.50 262 ASN A CA 1
ATOM 2043 C C . ASN A 1 262 ? -7.754 9.706 -16.950 1.00 84.50 262 ASN A C 1
ATOM 2045 O O . ASN A 1 262 ? -6.830 10.412 -16.529 1.00 84.50 262 ASN A O 1
ATOM 2049 N N . PRO A 1 263 ? -7.700 9.135 -18.171 1.00 84.44 263 PRO A N 1
ATOM 2050 C CA . PRO A 1 263 ? -6.530 9.226 -19.049 1.00 84.44 263 PRO A CA 1
ATOM 2051 C C . PRO A 1 263 ? -6.187 10.673 -19.438 1.00 84.44 263 PRO A C 1
ATOM 2053 O O . PRO A 1 263 ? -5.013 11.000 -19.608 1.00 84.44 263 PRO A O 1
ATOM 2056 N N . SER A 1 264 ? -7.183 11.570 -19.462 1.00 85.75 264 SER A N 1
ATOM 2057 C CA . SER A 1 264 ? -7.013 13.000 -19.750 1.00 85.75 264 SER A CA 1
ATOM 2058 C C . SER A 1 264 ? -6.047 13.722 -18.808 1.00 85.75 264 SER A C 1
ATOM 2060 O O . SER A 1 264 ? -5.512 14.768 -19.162 1.00 85.75 264 SER A O 1
ATOM 2062 N N . ARG A 1 265 ? -5.749 13.166 -17.622 1.00 86.38 265 ARG A N 1
ATOM 2063 C CA . ARG A 1 265 ? -4.757 13.748 -16.698 1.00 86.38 265 ARG A CA 1
ATOM 2064 C C . ARG A 1 265 ? -3.328 13.774 -17.259 1.00 86.38 265 ARG A C 1
ATOM 2066 O O . ARG A 1 265 ? -2.485 14.467 -16.699 1.00 86.38 265 ARG A O 1
ATOM 2073 N N . PHE A 1 266 ? -3.055 12.996 -18.307 1.00 87.62 266 PHE A N 1
ATOM 2074 C CA . PHE A 1 266 ? -1.746 12.918 -18.958 1.00 87.62 266 PHE A CA 1
ATOM 2075 C C . PHE A 1 266 ? -1.691 13.653 -20.301 1.00 87.62 266 PHE A C 1
ATOM 2077 O O . PHE A 1 266 ? -0.622 13.736 -20.903 1.00 87.62 266 PHE A O 1
ATOM 2084 N N . GLU A 1 267 ? -2.808 14.208 -20.776 1.00 85.50 267 GLU A N 1
ATOM 2085 C CA . GLU A 1 267 ? -2.820 14.985 -22.014 1.00 85.50 267 GLU A CA 1
ATOM 2086 C C . GLU A 1 267 ? -1.909 16.214 -21.885 1.00 85.50 267 GLU A C 1
ATOM 2088 O O . GLU A 1 267 ? -2.034 17.013 -20.956 1.00 85.50 267 GLU A O 1
ATOM 2093 N N . GLY A 1 268 ? -0.962 16.353 -22.816 1.00 82.44 268 GLY A N 1
ATOM 2094 C CA . GLY A 1 268 ? 0.022 17.440 -22.804 1.00 82.44 268 GLY A CA 1
ATOM 2095 C C . GLY A 1 268 ? 1.132 17.296 -21.757 1.00 82.44 268 GLY A C 1
ATOM 2096 O O . GLY A 1 268 ? 1.852 18.262 -21.517 1.00 82.44 268 GLY A O 1
ATOM 2097 N N . SER A 1 269 ? 1.283 16.128 -21.123 1.00 88.50 269 SER A N 1
ATOM 2098 C CA . SER A 1 269 ? 2.419 15.857 -20.239 1.00 88.50 269 SER A CA 1
ATOM 2099 C C . SER A 1 269 ? 3.715 15.661 -21.035 1.00 88.50 269 SER A C 1
ATOM 2101 O O . SER A 1 269 ? 3.771 14.849 -21.954 1.00 88.50 269 SER A O 1
ATOM 2103 N N . ASP A 1 270 ? 4.789 16.337 -20.614 1.00 85.06 270 ASP A N 1
ATOM 2104 C CA . ASP A 1 270 ? 6.151 16.114 -21.132 1.00 85.06 270 ASP A CA 1
ATOM 2105 C C . ASP A 1 270 ? 6.827 14.860 -20.531 1.00 85.06 270 ASP A C 1
ATOM 2107 O O . ASP A 1 270 ? 7.931 14.476 -20.933 1.00 85.06 270 ASP A O 1
ATOM 2111 N N . ASP A 1 271 ? 6.209 14.247 -19.515 1.00 91.44 271 ASP A N 1
ATOM 2112 C CA . ASP A 1 271 ? 6.767 13.129 -18.744 1.00 91.44 271 ASP A CA 1
ATOM 2113 C C . ASP A 1 271 ? 6.047 11.804 -19.020 1.00 91.44 271 ASP A C 1
ATOM 2115 O O . ASP A 1 271 ? 6.643 10.747 -18.829 1.00 91.44 271 ASP A O 1
ATOM 2119 N N . VAL A 1 272 ? 4.783 11.834 -19.456 1.00 94.81 272 VAL A N 1
ATOM 2120 C CA . VAL A 1 272 ? 3.967 10.632 -19.673 1.00 94.81 272 VAL A CA 1
ATOM 2121 C C . VAL A 1 272 ? 3.242 10.706 -21.011 1.00 94.81 272 VAL A C 1
ATOM 2123 O O . VAL A 1 272 ? 2.485 11.637 -21.259 1.00 94.81 272 VAL A O 1
ATOM 2126 N N . GLN A 1 273 ? 3.412 9.678 -21.836 1.00 94.00 273 GLN A N 1
ATOM 2127 C CA . GLN A 1 273 ? 2.642 9.460 -23.057 1.00 94.00 273 GLN A CA 1
ATOM 2128 C C . GLN A 1 273 ? 1.820 8.183 -22.898 1.00 94.00 273 GLN A C 1
ATOM 2130 O O . GLN A 1 273 ? 2.372 7.111 -22.657 1.00 94.00 273 GLN A O 1
ATOM 2135 N N . LEU A 1 274 ? 0.499 8.301 -23.015 1.00 94.56 274 LEU A N 1
ATOM 2136 C CA . LEU A 1 274 ? -0.434 7.184 -22.892 1.00 94.56 274 LEU A CA 1
ATOM 2137 C C . LEU A 1 274 ? -1.057 6.874 -24.256 1.00 94.56 274 LEU A C 1
ATOM 2139 O O . LEU A 1 274 ? -1.658 7.748 -24.877 1.00 94.56 274 LEU A O 1
ATOM 2143 N N . PHE A 1 275 ? -0.953 5.619 -24.684 1.00 92.69 275 PHE A N 1
ATOM 2144 C CA . PHE A 1 275 ? -1.531 5.089 -25.914 1.00 92.69 275 PHE A CA 1
ATOM 2145 C C . PHE A 1 275 ? -2.663 4.110 -25.571 1.00 92.69 275 PHE A C 1
ATOM 2147 O O . PHE A 1 275 ? -2.414 2.915 -25.378 1.00 92.69 275 PHE A O 1
ATOM 2154 N N . PRO A 1 276 ? -3.913 4.593 -25.460 1.00 90.81 276 PRO A N 1
ATOM 2155 C CA . PRO A 1 276 ? -5.056 3.722 -25.226 1.00 90.81 276 PRO A CA 1
ATOM 2156 C C . PRO A 1 276 ? -5.355 2.883 -26.476 1.00 90.81 276 PRO A C 1
ATOM 2158 O O . PRO A 1 276 ? -5.171 3.353 -27.599 1.00 90.81 276 PRO A O 1
ATOM 2161 N N . HIS A 1 277 ? -5.869 1.665 -26.291 1.00 88.88 277 HIS A N 1
ATOM 2162 C CA . HIS A 1 277 ? -6.223 0.733 -27.378 1.00 88.88 277 HIS A CA 1
ATOM 2163 C C . HIS A 1 277 ? -5.050 0.376 -28.310 1.00 88.88 277 HIS A C 1
ATOM 2165 O O . HIS A 1 277 ? -5.242 0.075 -29.489 1.00 88.88 277 HIS A O 1
ATOM 2171 N N . ALA A 1 278 ? -3.831 0.401 -27.781 1.00 92.56 278 ALA A N 1
ATOM 2172 C CA . ALA A 1 278 ? -2.624 -0.034 -28.466 1.00 92.56 278 ALA A CA 1
ATOM 2173 C C . ALA A 1 278 ? -1.806 -0.931 -27.537 1.00 92.56 278 ALA A C 1
ATOM 2175 O O . ALA A 1 278 ? -1.957 -0.880 -26.316 1.00 92.56 278 ALA A O 1
ATOM 2176 N N . VAL A 1 279 ? -0.949 -1.757 -28.127 1.00 96.50 279 VAL A N 1
ATOM 2177 C CA . VAL A 1 279 ? -0.087 -2.704 -27.416 1.00 96.50 279 VAL A CA 1
ATOM 2178 C C . VAL A 1 279 ? 1.167 -2.955 -28.241 1.00 96.50 279 VAL A C 1
ATOM 2180 O O . VAL A 1 279 ? 1.130 -2.896 -29.471 1.00 96.50 279 VAL A O 1
ATOM 2183 N N . LEU A 1 280 ? 2.281 -3.250 -27.590 1.00 97.81 280 LEU A N 1
ATOM 2184 C CA . LEU A 1 280 ? 3.455 -3.771 -28.274 1.00 97.81 280 LEU A CA 1
ATOM 2185 C C . LEU A 1 280 ? 3.257 -5.242 -28.647 1.00 97.81 280 LEU A C 1
ATOM 2187 O O . LEU A 1 280 ? 2.619 -6.000 -27.916 1.00 97.81 280 LEU A O 1
ATOM 2191 N N . GLY A 1 281 ? 3.846 -5.650 -29.768 1.00 97.19 281 GLY A N 1
ATOM 2192 C CA . GLY A 1 281 ? 3.825 -7.029 -30.252 1.00 97.19 281 GLY A CA 1
ATOM 2193 C C . GLY A 1 281 ? 4.706 -7.200 -31.484 1.00 97.19 281 GLY A C 1
ATOM 2194 O O . GLY A 1 281 ? 5.812 -6.671 -31.531 1.00 97.19 281 GLY A O 1
ATOM 2195 N N . ASP A 1 282 ? 4.212 -7.921 -32.486 1.00 96.25 282 ASP A N 1
ATOM 2196 C CA . ASP A 1 282 ? 4.924 -8.230 -33.736 1.00 96.25 282 ASP A CA 1
ATOM 2197 C C . ASP A 1 282 ? 4.619 -7.252 -34.890 1.00 96.25 282 ASP A C 1
ATOM 2199 O O . ASP A 1 282 ? 5.090 -7.425 -36.015 1.00 96.25 282 ASP A O 1
ATOM 2203 N N . GLY A 1 283 ? 3.810 -6.221 -34.635 1.00 95.56 283 GLY A N 1
ATOM 2204 C CA . GLY A 1 283 ? 3.356 -5.269 -35.649 1.00 95.56 283 GLY A CA 1
ATOM 2205 C C . GLY A 1 283 ? 2.196 -5.778 -36.511 1.00 95.56 283 GLY A C 1
ATOM 2206 O O . GLY A 1 283 ? 1.774 -5.078 -37.432 1.00 95.56 283 GLY A O 1
ATOM 2207 N N . GLN A 1 284 ? 1.675 -6.981 -36.248 1.00 95.44 284 GLN A N 1
ATOM 2208 C CA . GLN A 1 284 ? 0.509 -7.529 -36.936 1.00 95.44 284 GLN A CA 1
ATOM 2209 C C . GLN A 1 284 ? -0.791 -7.238 -36.165 1.00 95.44 284 GLN A C 1
ATOM 2211 O O . GLN A 1 284 ? -0.771 -7.008 -34.951 1.00 95.44 284 GLN A O 1
ATOM 2216 N N . PRO A 1 285 ? -1.956 -7.243 -36.843 1.00 94.56 285 PRO A N 1
ATOM 2217 C CA . PRO A 1 285 ? -3.244 -7.167 -36.165 1.00 94.56 285 PRO A CA 1
ATOM 2218 C C . PRO A 1 285 ? -3.426 -8.320 -35.171 1.00 94.56 285 PRO A C 1
ATOM 2220 O O . PRO A 1 285 ? -3.235 -9.487 -35.515 1.00 94.56 285 PRO A O 1
ATOM 2223 N N . ALA A 1 286 ? -3.866 -7.993 -33.961 1.00 95.56 286 ALA A N 1
ATOM 2224 C CA . ALA A 1 286 ? -4.181 -8.945 -32.908 1.00 95.56 286 ALA A CA 1
ATOM 2225 C C . ALA A 1 286 ? -5.647 -8.824 -32.473 1.00 95.56 286 ALA A C 1
ATOM 2227 O O . ALA A 1 286 ? -6.431 -8.017 -32.982 1.00 95.56 286 ALA A O 1
ATOM 2228 N N . THR A 1 287 ? -6.038 -9.677 -31.531 1.00 96.81 287 THR A N 1
ATOM 2229 C CA . THR A 1 287 ? -7.371 -9.668 -30.928 1.00 96.81 287 THR A CA 1
ATOM 2230 C C . THR A 1 287 ? -7.247 -9.332 -29.454 1.00 96.81 287 THR A C 1
ATOM 2232 O O . THR A 1 287 ? -6.520 -10.008 -28.738 1.00 96.81 287 THR A O 1
ATOM 2235 N N . LEU A 1 288 ? -7.989 -8.328 -29.005 1.00 97.06 288 LEU A N 1
ATOM 2236 C CA . LEU A 1 288 ? -8.247 -8.069 -27.599 1.00 97.06 288 LEU A CA 1
ATOM 2237 C C . LEU A 1 288 ? -9.485 -8.864 -27.171 1.00 97.06 288 LEU A C 1
ATOM 2239 O O . LEU A 1 288 ? -10.587 -8.652 -27.682 1.00 97.06 288 LEU A O 1
ATOM 2243 N N . TYR A 1 289 ? -9.304 -9.776 -26.225 1.00 97.69 289 TYR A N 1
ATOM 2244 C CA . TYR A 1 289 ? -10.370 -10.507 -25.555 1.00 97.69 289 TYR A CA 1
ATOM 2245 C C . TYR A 1 289 ? -10.821 -9.682 -24.350 1.00 97.69 289 TYR A C 1
ATOM 2247 O O . TYR A 1 289 ? -10.144 -9.649 -23.326 1.00 97.69 289 TYR A O 1
ATOM 2255 N N . ALA A 1 290 ? -11.948 -8.985 -24.486 1.00 96.31 290 ALA A N 1
ATOM 2256 C CA . ALA A 1 290 ? -12.566 -8.252 -23.390 1.00 96.31 290 ALA A CA 1
ATOM 2257 C C . ALA A 1 290 ? -13.331 -9.244 -22.508 1.00 96.31 290 ALA A C 1
ATOM 2259 O O . ALA A 1 290 ? -14.332 -9.826 -22.937 1.00 96.31 290 ALA A O 1
ATOM 2260 N N . CYS A 1 291 ? -12.832 -9.459 -21.299 1.00 95.88 291 CYS A N 1
ATOM 2261 C CA . CYS A 1 291 ? -13.361 -10.410 -20.331 1.00 95.88 291 CYS A CA 1
ATOM 2262 C C . CYS A 1 291 ? -14.338 -9.735 -19.358 1.00 95.88 291 CYS A C 1
ATOM 2264 O O . CYS A 1 291 ? -14.388 -8.509 -19.260 1.00 95.88 291 CYS A O 1
ATOM 2266 N N . LEU A 1 292 ? -15.132 -10.540 -18.647 1.00 95.38 292 LEU A N 1
ATOM 2267 C CA . LEU A 1 292 ? -16.084 -10.053 -17.648 1.00 95.38 292 LEU A CA 1
ATOM 2268 C C . LEU A 1 292 ? -15.379 -9.308 -16.513 1.00 95.38 292 LEU A C 1
ATOM 2270 O O . LEU A 1 292 ? -15.863 -8.268 -16.076 1.00 95.38 292 LEU A O 1
ATOM 2274 N N . ASP A 1 293 ? -14.246 -9.836 -16.059 1.00 93.75 293 ASP A N 1
ATOM 2275 C CA . ASP A 1 293 ? -13.316 -9.116 -15.198 1.00 93.75 293 ASP A CA 1
ATOM 2276 C C . ASP A 1 293 ? -12.356 -8.287 -16.078 1.00 93.75 293 ASP A C 1
ATOM 2278 O O . ASP A 1 293 ? -11.595 -8.871 -16.865 1.00 93.75 293 ASP A O 1
ATOM 2282 N N . PRO A 1 294 ? -12.357 -6.942 -15.977 1.00 90.44 294 PRO A N 1
ATOM 2283 C CA . PRO A 1 294 ? -11.456 -6.089 -16.745 1.00 90.44 294 PRO A CA 1
ATOM 2284 C C . PRO A 1 294 ? -9.975 -6.429 -16.550 1.00 90.44 294 PRO A C 1
ATOM 2286 O O . PRO A 1 294 ? -9.206 -6.310 -17.506 1.00 90.44 294 PRO A O 1
ATOM 2289 N N . GLU A 1 295 ? -9.572 -6.912 -15.367 1.00 89.44 295 GLU A N 1
ATOM 2290 C CA . GLU A 1 295 ? -8.187 -7.314 -15.089 1.00 89.44 295 GLU A CA 1
ATOM 2291 C C . GLU A 1 295 ? -7.759 -8.545 -15.892 1.00 89.44 295 GLU A C 1
ATOM 2293 O O . GLU A 1 295 ? -6.570 -8.729 -16.153 1.00 89.44 295 GLU A O 1
ATOM 2298 N N . MET A 1 296 ? -8.719 -9.349 -16.350 1.00 92.88 296 MET A N 1
ATOM 2299 C CA . MET A 1 296 ? -8.504 -10.536 -17.178 1.00 92.88 296 MET A CA 1
ATOM 2300 C C . MET A 1 296 ? -8.609 -10.237 -18.681 1.00 92.88 296 MET A C 1
ATOM 2302 O O . MET A 1 296 ? -8.467 -11.147 -19.490 1.00 92.88 296 MET A O 1
ATOM 2306 N N . SER A 1 297 ? -8.875 -8.990 -19.088 1.00 94.50 297 SER A N 1
ATOM 2307 C CA . SER A 1 297 ? -8.936 -8.634 -20.514 1.00 94.50 297 SER A CA 1
ATOM 2308 C C . SER A 1 297 ? -7.537 -8.585 -21.125 1.00 94.50 297 SER A C 1
ATOM 2310 O O . SER A 1 297 ? -6.650 -7.942 -20.573 1.00 94.50 297 SER A O 1
ATOM 2312 N N . SER A 1 298 ? -7.316 -9.245 -22.255 1.00 95.56 298 SER A N 1
ATOM 2313 C CA . SER A 1 298 ? -5.963 -9.618 -22.687 1.00 95.56 298 SER A CA 1
ATOM 2314 C C . SER A 1 298 ? -5.866 -9.740 -24.208 1.00 95.56 298 SER A C 1
ATOM 2316 O O . SER A 1 298 ? -6.872 -9.970 -24.877 1.00 95.56 298 SER A O 1
ATOM 2318 N N . THR A 1 299 ? -4.665 -9.599 -24.777 1.00 96.19 299 THR A N 1
ATOM 2319 C CA . THR A 1 299 ? -4.417 -9.956 -26.191 1.00 96.19 299 THR A CA 1
ATOM 2320 C C . THR A 1 299 ? -4.187 -11.455 -26.397 1.00 96.19 299 THR A C 1
ATOM 2322 O O . THR A 1 299 ? -4.258 -11.974 -27.513 1.00 96.19 299 THR A O 1
ATOM 2325 N N . LEU A 1 300 ? -3.959 -12.178 -25.304 1.00 97.00 300 LEU A N 1
ATOM 2326 C CA . LEU A 1 300 ? -3.883 -13.625 -25.257 1.00 97.00 300 LEU A CA 1
ATOM 2327 C C . LEU A 1 300 ? -5.283 -14.191 -25.007 1.00 97.00 300 LEU A C 1
ATOM 2329 O O . LEU A 1 300 ? -6.073 -13.654 -24.238 1.00 97.00 300 LEU A O 1
ATOM 2333 N N . ALA A 1 301 ? -5.612 -15.304 -25.657 1.00 97.62 301 ALA A N 1
ATOM 2334 C CA . ALA A 1 301 ? -6.910 -15.941 -25.451 1.00 97.62 301 ALA A CA 1
ATOM 2335 C C . ALA A 1 301 ? -6.973 -16.588 -24.052 1.00 97.62 301 ALA A C 1
ATOM 2337 O O . ALA A 1 301 ? -6.058 -17.356 -23.726 1.00 97.62 301 ALA A O 1
ATOM 2338 N N . PRO A 1 302 ? -8.040 -16.376 -23.256 1.00 97.50 302 PRO A N 1
ATOM 2339 C CA . PRO A 1 302 ? -8.215 -17.075 -21.985 1.00 97.50 302 PRO A CA 1
ATOM 2340 C C . PRO A 1 302 ? -8.203 -18.600 -22.151 1.00 97.50 302 PRO A C 1
ATOM 2342 O O . PRO A 1 302 ? -8.611 -19.146 -23.187 1.00 97.50 302 PRO A O 1
ATOM 2345 N N . LEU A 1 303 ? -7.722 -19.309 -21.131 1.00 97.75 303 LEU A N 1
ATOM 2346 C CA . LEU A 1 303 ? -7.813 -20.766 -21.082 1.00 97.75 303 LEU A CA 1
ATOM 2347 C C . LEU A 1 303 ? -9.276 -21.215 -20.912 1.00 97.75 303 LEU A C 1
ATOM 2349 O O . LEU A 1 303 ? -10.102 -20.469 -20.385 1.00 97.75 303 LEU A O 1
ATOM 2353 N N . PRO A 1 304 ? -9.625 -22.445 -21.337 1.00 95.94 304 PRO A N 1
ATOM 2354 C CA . PRO A 1 304 ? -10.942 -23.011 -21.063 1.00 95.94 304 PRO A CA 1
ATOM 2355 C C . PRO A 1 304 ? -11.246 -23.039 -19.551 1.00 95.94 304 PRO A C 1
ATOM 2357 O O . PRO A 1 304 ? -10.331 -23.319 -18.775 1.00 95.94 304 PRO A O 1
ATOM 2360 N N . PRO A 1 305 ? -12.511 -22.858 -19.115 1.00 93.62 305 PRO A N 1
ATOM 2361 C CA . PRO A 1 305 ? -12.882 -22.835 -17.692 1.00 93.62 305 PRO A CA 1
ATOM 2362 C C . PRO A 1 305 ? -12.404 -24.048 -16.879 1.00 93.62 305 PRO A C 1
ATOM 2364 O O . PRO A 1 305 ? -12.050 -23.912 -15.711 1.00 93.62 305 PRO A O 1
ATOM 2367 N N . GLU A 1 306 ? -12.339 -25.217 -17.519 1.00 94.12 306 GLU A N 1
ATOM 2368 C CA . GLU A 1 306 ? -11.850 -26.486 -16.957 1.00 94.12 306 GLU A CA 1
ATOM 2369 C C . GLU A 1 306 ? -10.385 -26.403 -16.478 1.00 94.12 306 GLU A C 1
ATOM 2371 O O . GLU A 1 306 ? -9.978 -27.129 -15.577 1.00 94.12 306 GLU A O 1
ATOM 2376 N N . GLN A 1 307 ? -9.584 -25.537 -17.109 1.00 94.00 307 GLN A N 1
ATOM 2377 C CA . GLN A 1 307 ? -8.152 -25.347 -16.849 1.00 94.00 307 GLN A CA 1
ATOM 2378 C C . GLN A 1 307 ? -7.875 -24.137 -15.950 1.00 94.00 307 GLN A C 1
ATOM 2380 O O . GLN A 1 307 ? -6.732 -23.912 -15.566 1.00 94.00 307 GLN A O 1
ATOM 2385 N N . LEU A 1 308 ? -8.906 -23.350 -15.627 1.00 93.25 308 LEU A N 1
ATOM 2386 C CA . LEU A 1 308 ? -8.783 -22.155 -14.804 1.00 93.25 308 LEU A CA 1
ATOM 2387 C C . LEU A 1 308 ? -9.021 -22.463 -13.320 1.00 93.25 308 LEU A C 1
ATOM 2389 O O . LEU A 1 308 ? -9.914 -23.262 -12.993 1.00 93.25 308 LEU A O 1
ATOM 2393 N N . PRO A 1 309 ? -8.314 -21.757 -12.414 1.00 86.25 309 PRO A N 1
ATOM 2394 C CA . PRO A 1 309 ? -8.672 -21.713 -11.002 1.00 86.25 309 PRO A CA 1
ATOM 2395 C C . PRO A 1 309 ? -10.132 -21.287 -10.832 1.00 86.25 309 PRO A C 1
ATOM 2397 O O . PRO A 1 309 ? -10.603 -20.391 -11.535 1.00 86.25 309 PRO A O 1
ATOM 2400 N N . GLU A 1 310 ? -10.847 -21.903 -9.888 1.00 86.00 310 GLU A N 1
ATOM 2401 C CA . GLU A 1 310 ? -12.294 -21.715 -9.718 1.00 86.00 310 GLU A CA 1
ATOM 2402 C C . GLU A 1 310 ? -12.692 -20.235 -9.606 1.00 86.00 310 GLU A C 1
ATOM 2404 O O . GLU A 1 310 ? -13.549 -19.776 -10.361 1.00 86.00 310 GLU A O 1
ATOM 2409 N N . GLY A 1 311 ? -11.980 -19.465 -8.776 1.00 85.12 311 GLY A N 1
ATOM 2410 C CA . GLY A 1 311 ? -12.222 -18.030 -8.585 1.00 85.12 311 GLY A CA 1
ATOM 2411 C C . GLY A 1 311 ? -11.955 -17.149 -9.814 1.00 85.12 311 GLY A C 1
ATOM 2412 O O . GLY A 1 311 ? -12.387 -16.002 -9.847 1.00 85.12 311 GLY A O 1
ATOM 2413 N N . LYS A 1 312 ? -11.277 -17.660 -10.849 1.00 89.50 312 LYS A N 1
ATOM 2414 C CA . LYS A 1 312 ? -10.981 -16.923 -12.091 1.00 89.50 312 LYS A CA 1
ATOM 2415 C C . LYS A 1 312 ? -11.887 -17.312 -13.261 1.00 89.50 312 LYS A C 1
ATOM 2417 O O . LYS A 1 312 ? -11.902 -16.605 -14.266 1.00 89.50 312 LYS A O 1
ATOM 2422 N N . ARG A 1 313 ? -12.674 -18.392 -13.147 1.00 93.69 313 ARG A N 1
ATOM 2423 C CA . ARG A 1 313 ? -13.522 -18.910 -14.242 1.00 93.69 313 ARG A CA 1
ATOM 2424 C C . ARG A 1 313 ? -14.554 -17.901 -14.726 1.00 93.69 313 ARG A C 1
ATOM 2426 O O . ARG A 1 313 ? -14.706 -17.721 -15.929 1.00 93.69 313 ARG A O 1
ATOM 2433 N N . GLN A 1 314 ? -15.253 -17.258 -13.793 1.00 93.62 314 GLN A N 1
ATOM 2434 C CA . GLN A 1 314 ? -16.274 -16.268 -14.129 1.00 93.62 314 GLN A CA 1
ATOM 2435 C C . GLN A 1 314 ? -15.635 -15.018 -14.746 1.00 93.62 314 GLN A C 1
ATOM 2437 O O . GLN A 1 314 ? -16.073 -14.566 -15.799 1.00 93.62 314 GLN A O 1
ATOM 2442 N N . GLY A 1 315 ? -14.558 -14.512 -14.138 1.00 93.19 315 GLY A N 1
ATOM 2443 C CA . GLY A 1 315 ? -13.843 -13.333 -14.629 1.00 93.19 315 GLY A CA 1
ATOM 2444 C C . GLY A 1 315 ? -13.261 -13.508 -16.034 1.00 93.19 315 GLY A C 1
ATOM 2445 O O . GLY A 1 315 ? -13.320 -12.578 -16.828 1.00 93.19 315 GLY A O 1
ATOM 2446 N N . ALA A 1 316 ? -12.782 -14.708 -16.379 1.00 95.31 316 ALA A N 1
ATOM 2447 C CA . ALA A 1 316 ? -12.223 -15.034 -17.695 1.00 95.31 316 ALA A CA 1
ATOM 2448 C C . ALA A 1 316 ? -13.261 -15.166 -18.828 1.00 95.31 316 ALA A C 1
ATOM 2450 O O . ALA A 1 316 ? -12.893 -15.439 -19.973 1.00 95.31 316 ALA A O 1
ATOM 2451 N N . GLN A 1 317 ? -14.559 -15.034 -18.535 1.00 96.69 317 GLN A N 1
ATOM 2452 C CA . GLN A 1 317 ? -15.591 -15.121 -19.560 1.00 96.69 317 GLN A CA 1
ATOM 2453 C C . GLN A 1 317 ? -15.427 -13.981 -20.571 1.00 96.69 317 GLN A C 1
ATOM 2455 O O . GLN A 1 317 ? -15.601 -12.815 -20.229 1.00 96.69 317 GLN A O 1
ATOM 2460 N N . VAL A 1 318 ? -15.149 -14.319 -21.831 1.00 97.50 318 VAL A N 1
ATOM 2461 C CA . VAL A 1 318 ? -15.035 -13.337 -22.917 1.00 97.50 318 VAL A CA 1
ATOM 2462 C C . VAL A 1 318 ? -16.414 -12.757 -23.237 1.00 97.50 318 VAL A C 1
ATOM 2464 O O . VAL A 1 318 ? -17.319 -13.481 -23.656 1.00 97.50 318 VAL A O 1
ATOM 2467 N N . LEU A 1 319 ? -16.563 -11.446 -23.055 1.00 97.12 319 LEU A N 1
ATOM 2468 C CA . LEU A 1 319 ? -17.756 -10.673 -23.400 1.00 97.12 319 LEU A CA 1
ATOM 2469 C C . LEU A 1 319 ? -17.722 -10.193 -24.853 1.00 97.12 319 LEU A C 1
ATOM 2471 O O . LEU A 1 319 ? -18.755 -10.166 -25.520 1.00 97.12 319 LEU A O 1
ATOM 2475 N N . ALA A 1 320 ? -16.539 -9.817 -25.341 1.00 96.62 320 ALA A N 1
ATOM 2476 C CA . ALA A 1 320 ? -16.335 -9.364 -26.710 1.00 96.62 320 ALA A CA 1
ATOM 2477 C C . ALA A 1 320 ? -14.907 -9.648 -27.187 1.00 96.62 320 ALA A C 1
ATOM 2479 O O . ALA A 1 320 ? -13.960 -9.660 -26.404 1.00 96.62 320 ALA A O 1
ATOM 2480 N N . THR A 1 321 ? -14.749 -9.828 -28.496 1.00 97.50 321 THR A N 1
ATOM 2481 C CA . THR A 1 321 ? -13.444 -9.851 -29.163 1.00 97.50 321 THR A CA 1
ATOM 2482 C C . THR A 1 321 ? -13.324 -8.624 -30.049 1.00 97.50 321 THR A C 1
ATOM 2484 O O . THR A 1 321 ? -14.156 -8.423 -30.937 1.00 97.50 321 THR A O 1
ATOM 2487 N N . LEU A 1 322 ? -12.304 -7.811 -29.811 1.00 95.94 322 LEU A N 1
ATOM 2488 C CA . LEU A 1 322 ? -12.085 -6.547 -30.503 1.00 95.94 322 LEU A CA 1
ATOM 2489 C C . LEU A 1 322 ? -10.774 -6.627 -31.295 1.00 95.94 322 LEU A C 1
ATOM 2491 O O . LEU A 1 322 ? -9.794 -7.164 -30.778 1.00 95.94 322 LEU A O 1
ATOM 2495 N N . PRO A 1 323 ? -10.714 -6.121 -32.536 1.00 96.00 323 PRO A N 1
ATOM 2496 C CA . PRO A 1 323 ? -9.438 -5.981 -33.223 1.00 96.00 323 PRO A CA 1
ATOM 2497 C C . PRO A 1 323 ? -8.581 -4.937 -32.499 1.00 96.00 323 PRO A C 1
ATOM 2499 O O . PRO A 1 323 ? -9.080 -3.876 -32.123 1.00 96.00 323 PRO A O 1
ATOM 2502 N N . ILE A 1 324 ? -7.294 -5.225 -32.332 1.00 95.38 324 ILE A N 1
ATOM 2503 C CA . ILE A 1 324 ? -6.312 -4.283 -31.791 1.00 95.38 324 ILE A CA 1
ATOM 2504 C C . ILE A 1 324 ? -5.043 -4.340 -32.636 1.00 95.38 324 ILE A C 1
ATOM 2506 O O . ILE A 1 324 ? -4.635 -5.408 -33.091 1.00 95.38 324 ILE A O 1
ATOM 2510 N N . ASN A 1 325 ? -4.423 -3.189 -32.873 1.00 90.31 325 ASN A N 1
ATOM 2511 C CA . ASN A 1 325 ? -3.150 -3.143 -33.579 1.00 90.31 325 ASN A CA 1
ATOM 2512 C C . ASN A 1 325 ? -2.018 -3.370 -32.586 1.00 90.31 325 ASN A C 1
ATOM 2514 O O . ASN A 1 325 ? -1.983 -2.731 -31.532 1.00 90.31 325 ASN A O 1
ATOM 2518 N N . THR A 1 326 ? -1.088 -4.250 -32.947 1.00 96.50 326 THR A N 1
ATOM 2519 C CA . THR A 1 326 ? 0.183 -4.345 -32.238 1.00 96.50 326 THR A CA 1
ATOM 2520 C C . THR A 1 326 ? 1.226 -3.469 -32.921 1.00 96.50 326 THR A C 1
ATOM 2522 O O . THR A 1 326 ? 1.134 -3.182 -34.116 1.00 96.50 326 THR A O 1
ATOM 2525 N N . ILE A 1 327 ? 2.213 -3.022 -32.153 1.00 97.00 327 ILE A N 1
ATOM 2526 C CA . ILE A 1 327 ? 3.330 -2.215 -32.639 1.00 97.00 327 ILE A CA 1
ATOM 2527 C C . ILE A 1 327 ? 4.617 -2.973 -32.323 1.00 97.00 327 ILE A C 1
ATOM 2529 O O . ILE A 1 327 ? 4.881 -3.296 -31.165 1.00 97.00 327 ILE A O 1
ATOM 2533 N N . ALA A 1 328 ? 5.415 -3.267 -33.347 1.00 97.31 328 ALA A N 1
ATOM 2534 C CA . ALA A 1 328 ? 6.752 -3.808 -33.144 1.00 97.31 328 ALA A CA 1
ATOM 2535 C C . ALA A 1 328 ? 7.636 -2.741 -32.491 1.00 97.31 328 ALA A C 1
ATOM 2537 O O . ALA A 1 328 ? 7.673 -1.597 -32.952 1.00 97.31 328 ALA A O 1
ATOM 2538 N N . LEU A 1 329 ? 8.350 -3.110 -31.428 1.00 96.88 329 LEU A N 1
ATOM 2539 C CA . LEU A 1 329 ? 9.155 -2.168 -30.651 1.00 96.88 329 LEU A CA 1
ATOM 2540 C C . LEU A 1 329 ? 10.247 -1.509 -31.512 1.00 96.88 329 LEU A C 1
ATOM 2542 O O . LEU A 1 329 ? 10.440 -0.298 -31.434 1.00 96.88 329 LEU A O 1
ATOM 2546 N N . ASP A 1 330 ? 10.875 -2.270 -32.412 1.00 96.19 330 ASP A N 1
ATOM 2547 C CA . ASP A 1 330 ? 11.871 -1.764 -33.368 1.00 96.19 330 ASP A CA 1
ATOM 2548 C C . ASP A 1 330 ? 11.287 -0.834 -34.450 1.00 96.19 330 ASP A C 1
ATOM 2550 O O . ASP A 1 330 ? 12.035 -0.190 -35.183 1.00 96.19 330 ASP A O 1
ATOM 2554 N N . SER A 1 331 ? 9.959 -0.757 -34.573 1.00 95.00 331 SER A N 1
ATOM 2555 C CA . SER A 1 331 ? 9.274 0.108 -35.546 1.00 95.00 331 SER A CA 1
ATOM 2556 C C . SER A 1 331 ? 8.839 1.457 -34.964 1.00 95.00 331 SER A C 1
ATOM 2558 O O . SER A 1 331 ? 8.239 2.257 -35.680 1.00 95.00 331 SER A O 1
ATOM 2560 N N . ILE A 1 332 ? 9.104 1.727 -33.680 1.00 93.19 332 ILE A N 1
ATOM 2561 C CA . ILE A 1 332 ? 8.746 3.005 -33.054 1.00 93.19 332 ILE A CA 1
ATOM 2562 C C . ILE A 1 332 ? 9.719 4.095 -33.511 1.00 93.19 332 ILE A C 1
ATOM 2564 O O . ILE A 1 332 ? 10.867 4.167 -33.070 1.00 93.19 332 ILE A O 1
ATOM 2568 N N . GLU A 1 333 ? 9.242 4.986 -34.378 1.00 87.38 333 GLU A N 1
ATOM 2569 C CA . GLU A 1 333 ? 10.000 6.163 -34.801 1.00 87.38 333 GLU A CA 1
ATOM 2570 C C . GLU A 1 333 ? 10.174 7.158 -33.640 1.00 87.38 333 GLU A C 1
ATOM 2572 O O . GLU A 1 333 ? 9.234 7.459 -32.906 1.00 87.38 333 GLU A O 1
ATOM 2577 N N . GLY A 1 334 ? 11.387 7.697 -33.478 1.00 82.31 334 GLY A N 1
ATOM 2578 C CA . GLY A 1 334 ? 11.693 8.697 -32.447 1.00 82.31 334 GLY A CA 1
ATOM 2579 C C . GLY A 1 334 ? 12.020 8.133 -31.059 1.00 82.31 334 GLY A C 1
ATOM 2580 O O . GLY A 1 334 ? 12.310 8.910 -30.149 1.00 82.31 334 GLY A O 1
ATOM 2581 N N . LEU A 1 335 ? 12.035 6.807 -30.881 1.00 86.12 335 LEU A N 1
ATOM 2582 C CA . LEU A 1 335 ? 12.551 6.181 -29.663 1.00 86.12 335 LEU A CA 1
ATOM 2583 C C . LEU A 1 335 ? 14.089 6.204 -29.673 1.00 86.12 335 LEU A C 1
ATOM 2585 O O . LEU A 1 335 ? 14.736 5.282 -30.159 1.00 86.12 335 LEU A O 1
ATOM 2589 N N . GLU A 1 336 ? 14.684 7.280 -29.154 1.00 79.38 336 GLU A N 1
ATOM 2590 C CA . GLU A 1 336 ? 16.148 7.451 -29.138 1.00 79.38 336 GLU A CA 1
ATOM 2591 C C . GLU A 1 336 ? 16.861 6.464 -28.201 1.00 79.38 336 GLU A C 1
ATOM 2593 O O . GLU A 1 336 ? 17.975 6.024 -28.481 1.00 79.38 336 GLU A O 1
ATOM 2598 N N . SER A 1 337 ? 16.239 6.139 -27.065 1.00 88.38 337 SER A N 1
ATOM 2599 C CA . SER A 1 337 ? 16.759 5.173 -26.095 1.00 88.38 337 SER A CA 1
ATOM 2600 C C . SER A 1 337 ? 15.630 4.588 -25.251 1.00 88.38 337 SER A C 1
ATOM 2602 O O . SER A 1 337 ? 14.637 5.262 -24.978 1.00 88.38 337 SER A O 1
ATOM 2604 N N . LEU A 1 338 ? 15.803 3.341 -24.818 1.00 96.62 338 LEU A N 1
ATOM 2605 C CA . LEU A 1 338 ? 14.905 2.643 -23.906 1.00 96.62 338 LEU A CA 1
ATOM 2606 C C . LEU A 1 338 ? 15.720 2.141 -22.723 1.00 96.62 338 LEU A C 1
ATOM 2608 O O . LEU A 1 338 ? 16.534 1.240 -22.886 1.00 96.62 338 LEU A O 1
ATOM 2612 N N . ASP A 1 339 ? 15.504 2.702 -21.537 1.00 98.25 339 ASP A N 1
ATOM 2613 C CA . ASP A 1 339 ? 16.257 2.332 -20.338 1.00 98.25 339 ASP A CA 1
ATOM 2614 C C . ASP A 1 339 ? 15.576 1.188 -19.568 1.00 98.25 339 ASP A C 1
ATOM 2616 O O . ASP A 1 339 ? 16.263 0.307 -19.047 1.00 98.25 339 ASP A O 1
ATOM 2620 N N . TRP A 1 340 ? 14.240 1.184 -19.508 1.00 98.50 340 TRP A N 1
ATOM 2621 C CA . TRP A 1 340 ? 13.451 0.220 -18.736 1.00 98.50 340 TRP A CA 1
ATOM 2622 C C . TRP A 1 340 ? 12.227 -0.277 -19.517 1.00 98.50 340 TRP A C 1
ATOM 2624 O O . TRP A 1 340 ? 11.330 0.503 -19.824 1.00 98.50 340 TRP A O 1
ATOM 2634 N N . LEU A 1 341 ? 12.170 -1.578 -19.811 1.00 98.69 341 LEU A N 1
ATOM 2635 C CA . LEU A 1 341 ? 11.001 -2.220 -20.423 1.00 98.69 341 LEU A CA 1
ATOM 2636 C C . LEU A 1 341 ? 10.205 -3.013 -19.377 1.00 98.69 341 LEU A C 1
ATOM 2638 O O . LEU A 1 341 ? 10.787 -3.809 -18.637 1.00 98.69 341 LEU A O 1
ATOM 2642 N N . ILE A 1 342 ? 8.883 -2.831 -19.353 1.00 98.62 342 ILE A N 1
ATOM 2643 C CA . ILE A 1 342 ? 7.943 -3.534 -18.472 1.00 98.62 342 ILE A CA 1
ATOM 2644 C C . ILE A 1 342 ? 6.935 -4.291 -19.338 1.00 98.62 342 ILE A C 1
ATOM 2646 O O . ILE A 1 342 ? 6.186 -3.688 -20.108 1.00 98.62 342 ILE A O 1
ATOM 2650 N N . LEU A 1 343 ? 6.917 -5.614 -19.194 1.00 98.44 343 LEU A N 1
ATOM 2651 C CA . LEU A 1 343 ? 6.003 -6.523 -19.880 1.00 98.44 343 LEU A CA 1
ATOM 2652 C C . LEU A 1 343 ? 5.144 -7.247 -18.843 1.00 98.44 343 LEU A C 1
ATOM 2654 O O . LEU A 1 343 ? 5.672 -7.782 -17.863 1.00 98.44 343 LEU A O 1
ATOM 2658 N N . ASP A 1 344 ? 3.832 -7.257 -19.051 1.00 95.62 344 ASP A N 1
ATOM 2659 C CA . ASP A 1 344 ? 2.902 -8.012 -18.218 1.00 95.62 344 ASP A CA 1
ATOM 2660 C C . ASP A 1 344 ? 2.816 -9.485 -18.651 1.00 95.62 344 ASP A C 1
ATOM 2662 O O . ASP A 1 344 ? 3.558 -9.946 -19.518 1.00 95.62 344 ASP A O 1
ATOM 2666 N N . ASP A 1 345 ? 1.929 -10.235 -18.002 1.00 96.06 345 ASP A N 1
ATOM 2667 C CA . ASP A 1 345 ? 1.643 -11.631 -18.307 1.00 96.06 345 ASP A CA 1
ATOM 2668 C C . ASP A 1 345 ? 0.376 -11.809 -19.156 1.00 96.06 345 ASP A C 1
ATOM 2670 O O . ASP A 1 345 ? 0.011 -12.940 -19.462 1.00 96.06 345 ASP A O 1
ATOM 2674 N N . LEU A 1 346 ? -0.301 -10.728 -19.549 1.00 95.56 346 LEU A N 1
ATOM 2675 C CA . LEU A 1 346 ? -1.548 -10.758 -20.322 1.00 95.56 346 LEU A CA 1
ATOM 2676 C C . LEU A 1 346 ? -1.353 -10.348 -21.781 1.00 95.56 346 LEU A C 1
ATOM 2678 O O . LEU A 1 346 ? -2.309 -10.366 -22.554 1.00 95.56 346 LEU A O 1
ATOM 2682 N N . ASN A 1 347 ? -0.144 -9.999 -22.193 1.00 95.31 347 ASN A N 1
ATOM 2683 C CA . ASN A 1 347 ? 0.184 -9.739 -23.586 1.00 95.31 347 ASN A CA 1
ATOM 2684 C C . ASN A 1 347 ? 1.361 -10.613 -24.031 1.00 95.31 347 ASN A C 1
ATOM 2686 O O . ASN A 1 347 ? 2.082 -11.174 -23.203 1.00 95.31 347 ASN A O 1
ATOM 2690 N N . ASP A 1 348 ? 1.539 -10.780 -25.347 1.00 95.56 348 ASP A N 1
ATOM 2691 C CA . ASP A 1 348 ? 2.604 -11.629 -25.902 1.00 95.56 348 ASP A CA 1
ATOM 2692 C C . ASP A 1 348 ? 3.980 -10.961 -25.720 1.00 95.56 348 ASP A C 1
ATOM 2694 O O . ASP A 1 348 ? 4.522 -10.320 -26.620 1.00 95.56 348 ASP A O 1
ATOM 2698 N N . ALA A 1 349 ? 4.544 -11.094 -24.517 1.00 97.12 349 ALA A N 1
ATOM 2699 C CA . ALA A 1 349 ? 5.840 -10.524 -24.170 1.00 97.12 349 ALA A CA 1
ATOM 2700 C C . ALA A 1 349 ? 6.961 -11.040 -25.083 1.00 97.12 349 ALA A C 1
ATOM 2702 O O . ALA A 1 349 ? 7.896 -10.299 -25.376 1.00 97.12 349 ALA A O 1
ATOM 2703 N N . MET A 1 350 ? 6.872 -12.289 -25.556 1.00 97.12 350 MET A N 1
ATOM 2704 C CA . MET A 1 350 ? 7.893 -12.862 -26.432 1.00 97.12 350 MET A CA 1
ATOM 2705 C C . MET A 1 350 ? 7.866 -12.205 -27.809 1.00 97.12 350 MET A C 1
ATOM 2707 O O . MET A 1 350 ? 8.929 -11.850 -28.310 1.00 97.12 350 MET A O 1
ATOM 2711 N N . ALA A 1 351 ? 6.681 -11.936 -28.367 1.00 97.44 351 ALA A N 1
ATOM 2712 C CA . ALA A 1 351 ? 6.561 -11.175 -29.608 1.00 97.44 351 ALA A CA 1
ATOM 2713 C C . ALA A 1 351 ? 7.189 -9.775 -29.489 1.00 97.44 351 ALA A C 1
ATOM 2715 O O . ALA A 1 351 ? 7.880 -9.340 -30.408 1.00 97.44 351 ALA A O 1
ATOM 2716 N N . VAL A 1 352 ? 7.014 -9.094 -28.348 1.00 98.25 352 VAL A N 1
ATOM 2717 C CA . VAL A 1 352 ? 7.655 -7.788 -28.094 1.00 98.25 352 VAL A CA 1
ATOM 2718 C C . VAL A 1 352 ? 9.178 -7.901 -28.080 1.00 98.25 352 VAL A C 1
ATOM 2720 O O . VAL A 1 352 ? 9.859 -7.078 -28.687 1.00 98.25 352 VAL A O 1
ATOM 2723 N N . LEU A 1 353 ? 9.716 -8.910 -27.391 1.00 98.25 353 LEU A N 1
ATOM 2724 C CA . LEU A 1 353 ? 11.159 -9.126 -27.288 1.00 98.25 353 LEU A CA 1
ATOM 2725 C C . LEU A 1 353 ? 11.775 -9.483 -28.651 1.00 98.25 353 LEU A C 1
ATOM 2727 O O . LEU A 1 353 ? 12.778 -8.896 -29.044 1.00 98.25 353 LEU A O 1
ATOM 2731 N N . GLU A 1 354 ? 11.157 -10.398 -29.397 1.00 97.75 354 GLU A N 1
ATOM 2732 C CA . GLU A 1 354 ? 11.625 -10.846 -30.719 1.00 97.75 354 GLU A CA 1
ATOM 2733 C C . GLU A 1 354 ? 11.563 -9.746 -31.789 1.00 97.75 354 GLU A C 1
ATOM 2735 O O . GLU A 1 354 ? 12.356 -9.758 -32.724 1.00 97.75 354 GLU A O 1
ATOM 2740 N N . ASN A 1 355 ? 10.664 -8.769 -31.638 1.00 97.94 355 ASN A N 1
ATOM 2741 C CA . ASN A 1 355 ? 10.518 -7.633 -32.556 1.00 97.94 355 ASN A CA 1
ATOM 2742 C C . ASN A 1 355 ? 11.034 -6.313 -31.949 1.00 97.94 355 ASN A C 1
ATOM 2744 O O . ASN A 1 355 ? 10.610 -5.223 -32.347 1.00 97.94 355 ASN A O 1
ATOM 2748 N N . GLY A 1 356 ? 11.925 -6.417 -30.962 1.00 96.88 356 GLY A N 1
ATOM 2749 C CA . GLY A 1 356 ? 12.519 -5.297 -30.235 1.00 96.88 356 GLY A CA 1
ATOM 2750 C C . GLY A 1 356 ? 14.032 -5.404 -30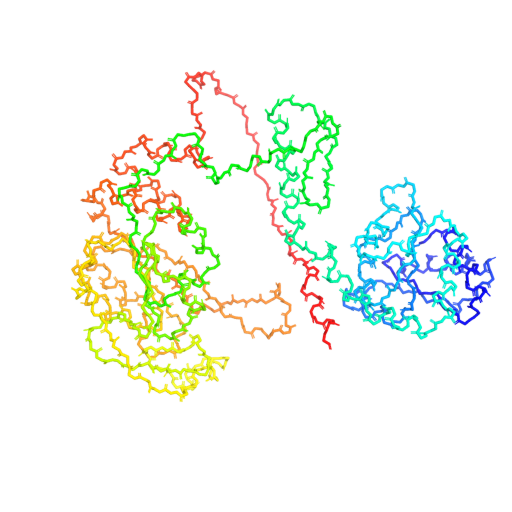.057 1.00 96.88 356 GLY A C 1
ATOM 2751 O O . GLY A 1 356 ? 14.596 -4.683 -29.237 1.00 96.88 356 GLY A O 1
ATOM 2752 N N . GLU A 1 357 ? 14.701 -6.329 -30.753 1.00 95.06 357 GLU A N 1
ATOM 2753 C CA . GLU A 1 357 ? 16.123 -6.623 -30.539 1.00 95.06 357 GLU A CA 1
ATOM 2754 C C . GLU A 1 357 ? 17.015 -5.386 -30.718 1.00 95.06 357 GLU A C 1
ATOM 2756 O O . GLU A 1 357 ? 17.965 -5.195 -29.950 1.00 95.06 357 GLU A O 1
ATOM 2761 N N . ASN A 1 358 ? 16.708 -4.518 -31.689 1.00 94.19 358 ASN A N 1
ATOM 2762 C CA . ASN A 1 358 ? 17.508 -3.321 -31.938 1.00 94.19 358 ASN A CA 1
ATOM 2763 C C . ASN A 1 358 ? 17.284 -2.261 -30.855 1.00 94.19 358 ASN A C 1
ATOM 2765 O O . ASN A 1 358 ? 18.256 -1.726 -30.316 1.00 94.19 358 ASN A O 1
ATOM 2769 N N . ALA A 1 359 ? 16.029 -1.993 -30.494 1.00 95.88 359 ALA A N 1
ATOM 2770 C CA . ALA A 1 359 ? 15.663 -1.047 -29.445 1.00 95.88 359 ALA A CA 1
ATOM 2771 C C . ALA A 1 359 ? 16.181 -1.484 -28.063 1.00 95.88 359 ALA A C 1
ATOM 2773 O O . ALA A 1 359 ? 16.553 -0.646 -27.240 1.00 95.88 359 ALA A O 1
ATOM 2774 N N . LEU A 1 360 ? 16.256 -2.797 -27.813 1.00 97.06 360 LEU A N 1
ATOM 2775 C CA . LEU A 1 360 ? 16.666 -3.368 -26.526 1.00 97.06 360 LEU A CA 1
ATOM 2776 C C . LEU A 1 360 ? 18.186 -3.498 -26.344 1.00 97.06 360 LEU A C 1
ATOM 2778 O O . LEU A 1 360 ? 18.665 -3.817 -25.244 1.00 97.06 360 LEU A O 1
ATOM 2782 N N . LYS A 1 361 ? 18.965 -3.215 -27.394 1.00 94.06 361 LYS A N 1
ATOM 2783 C CA . LYS A 1 361 ? 20.428 -3.359 -27.411 1.00 94.06 361 LYS A CA 1
ATOM 2784 C C . LYS A 1 361 ? 21.144 -2.555 -26.325 1.00 94.06 361 LYS A C 1
ATOM 2786 O O . LYS A 1 361 ? 22.159 -3.016 -25.805 1.00 94.06 361 LYS A O 1
ATOM 2791 N N . ASP A 1 362 ? 20.605 -1.403 -25.933 1.00 93.62 362 ASP A N 1
ATOM 2792 C CA . ASP A 1 362 ? 21.178 -0.527 -24.898 1.00 93.62 362 ASP A CA 1
ATOM 2793 C C . ASP A 1 362 ? 20.315 -0.433 -23.627 1.00 93.62 362 ASP A C 1
ATOM 2795 O O . ASP A 1 362 ? 20.661 0.291 -22.693 1.00 93.62 362 ASP A O 1
ATOM 2799 N N . THR A 1 363 ? 19.238 -1.222 -23.552 1.00 98.19 363 THR A N 1
ATOM 2800 C CA . THR A 1 363 ? 18.332 -1.262 -22.400 1.00 98.19 363 THR A CA 1
ATOM 2801 C C . THR A 1 363 ? 18.984 -1.748 -21.117 1.00 98.19 363 THR A C 1
ATOM 2803 O O . THR A 1 363 ? 19.733 -2.724 -21.082 1.00 98.19 363 THR A O 1
ATOM 2806 N N . LEU A 1 364 ? 18.672 -1.048 -20.028 1.00 98.25 364 LEU A N 1
ATOM 2807 C CA . LEU A 1 364 ? 19.326 -1.214 -18.735 1.00 98.25 364 LEU A CA 1
ATOM 2808 C C . LEU A 1 364 ? 18.600 -2.213 -17.842 1.00 98.25 364 LEU A C 1
ATOM 2810 O O . LEU A 1 364 ? 19.228 -2.814 -16.976 1.00 98.25 364 LEU A O 1
ATOM 2814 N N . LEU A 1 365 ? 17.289 -2.376 -18.010 1.00 98.56 365 LEU A N 1
ATOM 2815 C CA . LEU A 1 365 ? 16.497 -3.304 -17.215 1.00 98.56 365 LEU A CA 1
ATOM 2816 C C . LEU A 1 365 ? 15.274 -3.771 -17.999 1.00 98.56 365 LEU A C 1
ATOM 2818 O O . LEU A 1 365 ? 14.537 -2.955 -18.551 1.00 98.56 365 LEU A O 1
ATOM 2822 N N . ILE A 1 366 ? 15.035 -5.082 -18.005 1.00 98.75 366 ILE A N 1
ATOM 2823 C CA . ILE A 1 366 ? 13.786 -5.648 -18.519 1.00 98.75 366 ILE A CA 1
ATOM 2824 C C . ILE A 1 366 ? 13.073 -6.366 -17.379 1.00 98.75 366 ILE A C 1
ATOM 2826 O O . ILE A 1 366 ? 13.656 -7.193 -16.676 1.00 98.75 366 ILE A O 1
ATOM 2830 N N . GLN A 1 367 ? 11.808 -6.025 -17.191 1.00 98.44 367 GLN A N 1
ATOM 2831 C CA . GLN A 1 367 ? 10.902 -6.638 -16.237 1.00 98.44 367 GLN A CA 1
ATOM 2832 C C . GLN A 1 367 ? 9.830 -7.387 -17.018 1.00 98.44 367 GLN A C 1
ATOM 2834 O O . GLN A 1 367 ? 9.125 -6.786 -17.823 1.00 98.44 367 GLN A O 1
ATOM 2839 N N . VAL A 1 368 ? 9.706 -8.689 -16.772 1.00 98.56 368 VAL A N 1
ATOM 2840 C CA . VAL A 1 368 ? 8.670 -9.523 -17.395 1.00 98.56 368 VAL A CA 1
ATOM 2841 C C . VAL A 1 368 ? 7.870 -10.192 -16.298 1.00 98.56 368 VAL A C 1
ATOM 2843 O O . VAL A 1 368 ? 8.443 -10.905 -15.470 1.00 98.56 368 VAL A O 1
ATOM 2846 N N . ARG A 1 369 ? 6.556 -9.983 -16.279 1.00 98.25 369 ARG A N 1
ATOM 2847 C CA . ARG A 1 369 ? 5.688 -10.729 -15.378 1.00 98.25 369 ARG A CA 1
ATOM 2848 C C . ARG A 1 369 ? 5.535 -12.159 -15.880 1.00 98.25 369 ARG A C 1
ATOM 2850 O O . ARG A 1 369 ? 5.164 -12.397 -17.023 1.00 98.25 369 ARG A O 1
ATOM 2857 N N . ILE A 1 370 ? 5.867 -13.110 -15.017 1.00 98.31 370 ILE A N 1
ATOM 2858 C CA . ILE A 1 370 ? 5.807 -14.542 -15.292 1.00 98.31 370 ILE A CA 1
ATOM 2859 C C . ILE A 1 370 ? 4.594 -15.119 -14.579 1.00 98.31 370 ILE A C 1
ATOM 2861 O O . ILE A 1 370 ? 4.492 -15.003 -13.355 1.00 98.31 370 ILE A O 1
ATOM 2865 N N . ALA A 1 371 ? 3.721 -15.782 -15.335 1.00 95.81 371 ALA A N 1
ATOM 2866 C CA . ALA A 1 371 ? 2.600 -16.533 -14.787 1.00 95.81 371 ALA A CA 1
ATOM 2867 C C . ALA A 1 371 ? 3.059 -17.941 -14.375 1.00 95.81 371 ALA A C 1
ATOM 2869 O O . ALA A 1 371 ? 3.530 -18.726 -15.199 1.00 95.81 371 ALA A O 1
ATOM 2870 N N . PHE A 1 372 ? 2.906 -18.270 -13.094 1.00 95.94 372 PHE A N 1
ATOM 2871 C CA . PHE A 1 372 ? 3.117 -19.618 -12.553 1.00 95.94 372 PHE A CA 1
ATOM 2872 C C . PHE A 1 372 ? 1.817 -20.420 -12.489 1.00 95.94 372 PHE A C 1
ATOM 2874 O O . PHE A 1 372 ? 1.862 -21.646 -12.539 1.00 95.94 372 PHE A O 1
ATOM 2881 N N . GLN A 1 373 ? 0.675 -19.727 -12.454 1.00 93.88 373 GLN A N 1
ATO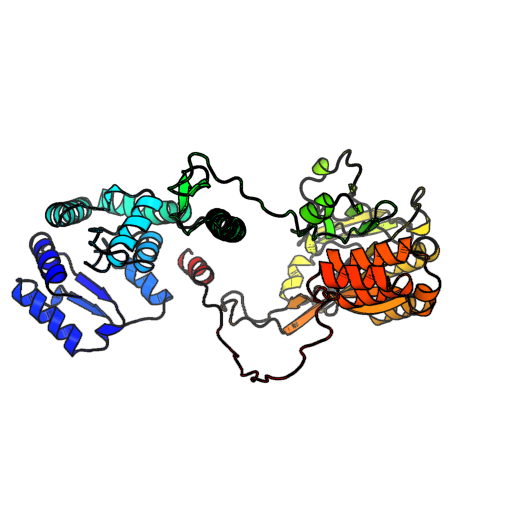M 2882 C CA . GLN A 1 373 ? -0.662 -20.292 -12.634 1.00 93.88 373 GLN A CA 1
ATOM 2883 C C . GLN A 1 373 ? -1.319 -19.633 -13.852 1.00 93.88 373 GLN A C 1
ATOM 2885 O O . GLN A 1 373 ? -2.001 -18.615 -13.706 1.00 93.88 373 GLN A O 1
ATOM 2890 N N . PRO A 1 374 ? -1.067 -20.150 -15.069 1.00 94.25 374 PRO A N 1
ATOM 2891 C CA . PRO A 1 374 ? -1.556 -19.525 -16.284 1.00 94.25 374 PRO A CA 1
ATOM 2892 C C . PRO A 1 374 ? -3.084 -19.462 -16.334 1.00 94.25 374 PRO A C 1
ATOM 2894 O O . PRO A 1 374 ? -3.784 -20.425 -16.032 1.00 94.25 374 PRO A O 1
ATOM 2897 N N . THR A 1 375 ? -3.593 -18.320 -16.771 1.00 96.44 375 THR A N 1
ATOM 2898 C CA . THR A 1 375 ? -4.999 -18.035 -17.054 1.00 96.44 375 THR A CA 1
ATOM 2899 C C . THR A 1 375 ? -5.271 -17.842 -18.545 1.00 96.44 375 THR A C 1
ATOM 2901 O O . THR A 1 375 ? -6.414 -17.958 -18.983 1.00 96.44 375 THR A O 1
ATOM 2904 N N . HIS A 1 376 ? -4.235 -17.594 -19.347 1.00 97.44 376 HIS A N 1
ATOM 2905 C CA . HIS A 1 376 ? -4.335 -17.380 -20.788 1.00 97.44 376 HIS A CA 1
ATOM 2906 C C . HIS A 1 376 ? -3.373 -18.297 -21.551 1.00 97.44 376 HIS A C 1
ATOM 2908 O O . HIS A 1 376 ? -2.393 -18.824 -21.020 1.00 97.44 376 HIS A O 1
ATOM 2914 N N . LYS A 1 377 ? -3.661 -18.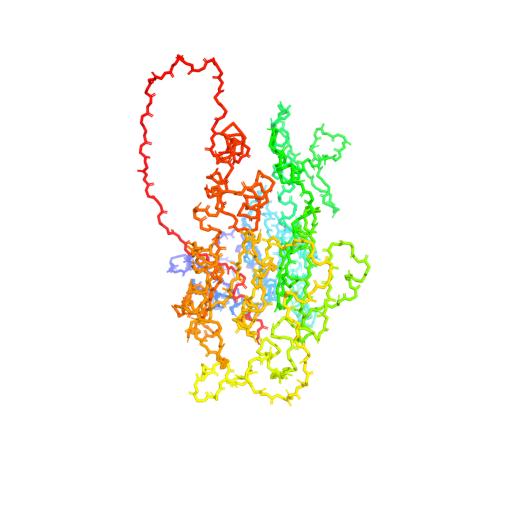520 -22.832 1.00 96.62 377 LYS A N 1
ATOM 2915 C CA . LYS A 1 377 ? -2.785 -19.282 -23.723 1.00 96.62 377 LYS A CA 1
ATOM 2916 C C . LYS A 1 377 ? -1.509 -18.492 -23.989 1.00 96.62 377 LYS A C 1
ATOM 2918 O O . LYS A 1 377 ? -1.584 -17.311 -24.299 1.00 96.62 377 LYS A O 1
ATOM 2923 N N . ARG A 1 378 ? -0.362 -19.179 -23.972 1.00 94.94 378 ARG A N 1
ATOM 2924 C CA . ARG A 1 378 ? 0.956 -18.603 -24.302 1.00 94.94 378 ARG A CA 1
ATOM 2925 C C . ARG A 1 378 ? 1.358 -17.409 -23.423 1.00 94.94 378 ARG A C 1
ATOM 2927 O O . ARG A 1 378 ? 2.056 -16.519 -23.894 1.00 94.94 378 ARG A O 1
ATOM 2934 N N . GLN A 1 379 ? 0.943 -17.392 -22.155 1.00 95.62 379 GLN A N 1
ATOM 2935 C CA . GLN A 1 379 ? 1.476 -16.398 -21.223 1.00 95.62 379 GLN A CA 1
ATOM 2936 C C . GLN A 1 379 ? 2.996 -16.542 -21.073 1.00 95.62 379 GLN A C 1
ATOM 2938 O O . GLN A 1 379 ? 3.518 -17.660 -21.194 1.00 95.62 379 GLN A O 1
ATOM 2943 N N . PRO A 1 380 ? 3.704 -15.438 -20.780 1.00 95.75 380 PRO A N 1
ATOM 2944 C CA . PRO A 1 380 ? 5.147 -15.456 -20.611 1.00 95.75 380 PRO A CA 1
ATOM 2945 C C . PRO A 1 380 ? 5.561 -1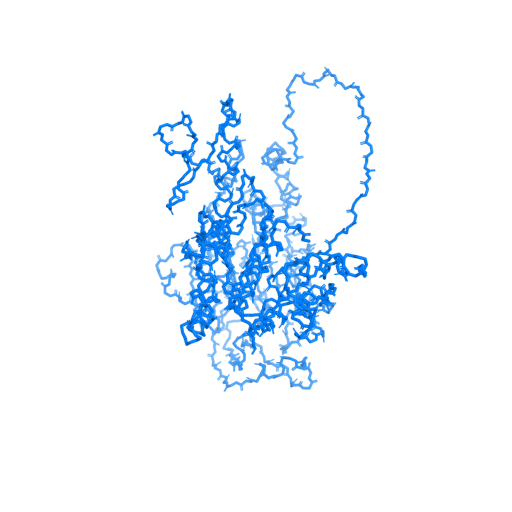6.447 -19.525 1.00 95.75 380 PRO A C 1
ATOM 2947 O O . PRO A 1 380 ? 5.071 -16.410 -18.392 1.00 95.75 380 PRO A O 1
ATOM 2950 N N . ASN A 1 381 ? 6.495 -17.330 -19.872 1.00 95.50 381 ASN A N 1
ATOM 2951 C CA . ASN A 1 381 ? 7.093 -18.272 -18.938 1.00 95.50 381 ASN A CA 1
ATOM 2952 C C . ASN A 1 381 ? 8.584 -17.983 -18.757 1.00 95.50 381 ASN A C 1
ATOM 2954 O O . ASN A 1 381 ? 9.254 -17.436 -19.637 1.00 95.50 381 ASN A O 1
ATOM 2958 N N . LEU A 1 382 ? 9.114 -18.370 -17.596 1.00 97.56 382 LEU A N 1
ATOM 2959 C CA . LEU A 1 382 ? 10.490 -18.053 -17.229 1.00 97.56 382 LEU A CA 1
ATOM 2960 C C . LEU A 1 382 ? 11.512 -18.665 -18.192 1.00 97.56 382 LEU A C 1
ATOM 2962 O O . LEU A 1 382 ? 12.527 -18.030 -18.453 1.00 97.56 382 LEU A O 1
ATOM 2966 N N . ALA A 1 383 ? 11.270 -19.877 -18.699 1.00 97.56 383 ALA A N 1
ATOM 2967 C CA . ALA A 1 383 ? 12.242 -20.596 -19.516 1.00 97.56 383 ALA A CA 1
ATOM 2968 C C . ALA A 1 383 ? 12.465 -19.906 -20.869 1.00 97.56 383 ALA A C 1
ATOM 2970 O O . ALA A 1 383 ? 13.611 -19.667 -21.251 1.00 97.56 383 ALA A O 1
ATOM 2971 N N . GLU A 1 384 ? 11.387 -19.535 -21.561 1.00 97.38 384 GLU A N 1
ATOM 2972 C CA . GLU A 1 384 ? 11.458 -18.805 -22.832 1.00 97.38 384 GLU A CA 1
ATOM 2973 C C . GLU A 1 384 ? 12.055 -17.410 -22.644 1.00 97.38 384 GLU A C 1
ATOM 2975 O O . GLU A 1 384 ? 13.001 -17.048 -23.351 1.00 97.38 384 GLU A O 1
ATOM 2980 N N . ALA A 1 385 ? 11.583 -16.671 -21.633 1.00 97.81 385 ALA A N 1
ATOM 2981 C CA . ALA A 1 385 ? 12.118 -15.355 -21.313 1.00 97.81 385 ALA A CA 1
ATOM 2982 C C . ALA A 1 385 ? 13.620 -15.436 -20.993 1.00 97.81 385 ALA A C 1
ATOM 2984 O O . ALA A 1 385 ? 14.419 -14.742 -21.612 1.00 97.81 385 ALA A O 1
ATOM 2985 N N . GLN A 1 386 ? 14.049 -16.331 -20.096 1.00 97.94 386 GLN A N 1
ATOM 2986 C CA . GLN A 1 386 ? 15.466 -16.511 -19.760 1.00 97.94 386 GLN A CA 1
ATOM 2987 C C . GLN A 1 386 ? 16.313 -16.916 -20.968 1.00 97.94 386 GLN A C 1
ATOM 2989 O O . GLN A 1 386 ? 17.424 -16.407 -21.121 1.00 97.94 386 GLN A O 1
ATOM 2994 N N . HIS A 1 387 ? 15.808 -17.806 -21.825 1.00 98.12 387 HIS A N 1
ATOM 2995 C CA . HIS A 1 387 ? 16.525 -18.229 -23.024 1.00 98.12 387 HIS A CA 1
ATOM 2996 C C . HIS A 1 387 ? 16.732 -17.068 -24.000 1.00 98.12 387 HIS A C 1
ATOM 2998 O O . HIS A 1 387 ? 17.827 -16.894 -24.541 1.00 98.12 387 HIS A O 1
ATOM 3004 N N . TRP A 1 388 ? 15.707 -16.241 -24.210 1.00 98.31 388 TRP A N 1
ATOM 3005 C CA . TRP A 1 388 ? 15.847 -15.033 -25.014 1.00 98.31 388 TRP A CA 1
ATOM 3006 C C . TRP A 1 388 ? 16.831 -14.053 -24.365 1.00 98.31 388 TRP A C 1
ATOM 3008 O O . TRP A 1 388 ? 17.790 -13.642 -25.014 1.00 98.31 388 TRP A O 1
ATOM 3018 N N . MET A 1 389 ? 16.678 -13.772 -23.070 1.00 98.44 389 MET A N 1
ATOM 3019 C CA . MET A 1 389 ? 17.510 -12.823 -22.321 1.00 98.44 389 MET A CA 1
ATOM 3020 C C . MET A 1 389 ? 18.999 -13.187 -22.367 1.00 98.44 389 MET A C 1
ATOM 3022 O O . MET A 1 389 ? 19.835 -12.328 -22.644 1.00 98.44 389 MET A O 1
ATOM 3026 N N . ALA A 1 390 ? 19.337 -14.464 -22.167 1.00 97.94 390 ALA A N 1
ATOM 3027 C CA . ALA A 1 390 ? 20.721 -14.935 -22.175 1.00 97.94 390 ALA A CA 1
ATOM 3028 C C . ALA A 1 390 ? 21.415 -14.731 -23.534 1.00 97.94 390 ALA A C 1
ATOM 3030 O O . ALA A 1 390 ? 22.593 -14.379 -23.572 1.00 97.94 390 ALA A O 1
ATOM 3031 N N . ARG A 1 391 ? 20.690 -14.907 -24.648 1.00 97.38 391 ARG A N 1
ATOM 3032 C CA . ARG A 1 391 ? 21.219 -14.682 -26.008 1.00 97.38 391 ARG A CA 1
ATOM 3033 C C . ARG A 1 391 ? 21.434 -13.199 -26.326 1.00 97.38 391 ARG A C 1
ATOM 3035 O O . ARG A 1 391 ? 22.280 -12.884 -27.153 1.00 97.38 391 ARG A O 1
ATOM 3042 N N . HIS A 1 392 ? 20.721 -12.312 -25.633 1.00 97.81 392 HIS A N 1
ATOM 3043 C CA . HIS A 1 392 ? 20.737 -10.861 -25.854 1.00 97.81 392 HIS A CA 1
ATOM 3044 C C . HIS A 1 392 ? 21.493 -10.092 -24.759 1.00 97.81 392 HIS A C 1
ATOM 3046 O O . HIS A 1 392 ? 21.281 -8.898 -24.543 1.00 97.81 392 HIS A O 1
ATOM 3052 N N . GLY A 1 393 ? 22.403 -10.767 -24.049 1.00 97.88 393 GLY A N 1
ATOM 3053 C CA . GLY A 1 393 ? 23.288 -10.115 -23.084 1.00 97.88 393 GLY A CA 1
ATOM 3054 C C . GLY A 1 393 ? 22.570 -9.621 -21.828 1.00 97.88 393 GLY A C 1
ATOM 3055 O O . GLY A 1 393 ? 22.979 -8.617 -21.247 1.00 97.88 393 GLY A O 1
ATOM 3056 N N . PHE A 1 394 ? 21.517 -10.315 -21.399 1.00 98.62 394 PHE A N 1
ATOM 3057 C CA . PHE A 1 394 ? 20.858 -10.121 -20.111 1.00 98.62 394 PHE A CA 1
ATOM 3058 C C . PHE A 1 394 ? 20.990 -11.377 -19.240 1.00 98.62 394 PHE A C 1
ATOM 3060 O O . PHE A 1 394 ? 21.236 -12.484 -19.716 1.00 98.62 394 PHE A O 1
ATOM 3067 N N . ARG A 1 395 ? 20.812 -11.213 -17.932 1.00 98.12 395 ARG A N 1
ATOM 3068 C CA . ARG A 1 395 ? 20.798 -12.288 -16.940 1.00 98.12 395 ARG A CA 1
ATOM 3069 C C . ARG A 1 395 ? 19.627 -12.104 -15.990 1.00 98.12 395 ARG A C 1
ATOM 3071 O O . ARG A 1 395 ? 19.312 -10.985 -15.588 1.00 98.12 395 ARG A O 1
ATOM 3078 N N . PHE A 1 396 ? 19.024 -13.213 -15.584 1.00 98.62 396 PHE A N 1
ATOM 3079 C CA . PHE A 1 396 ? 18.059 -13.206 -14.493 1.00 98.62 396 PHE A CA 1
ATOM 3080 C C . PHE A 1 396 ? 18.741 -12.755 -13.193 1.00 98.62 396 PHE A C 1
ATOM 3082 O O . PHE A 1 396 ? 19.840 -13.217 -12.876 1.00 98.62 396 PHE A O 1
ATOM 3089 N N . TYR A 1 397 ? 18.102 -11.848 -12.455 1.00 98.44 397 TYR A N 1
ATOM 3090 C CA . TYR A 1 397 ? 18.612 -11.345 -11.180 1.00 98.44 397 TYR A CA 1
ATOM 3091 C C . TYR A 1 397 ? 17.779 -11.832 -9.994 1.00 98.44 397 TYR A C 1
ATOM 3093 O O . TYR A 1 397 ? 18.320 -12.485 -9.104 1.00 98.44 397 TYR A O 1
ATOM 3101 N N . ARG A 1 398 ? 16.475 -11.531 -9.977 1.00 97.94 398 ARG A N 1
ATOM 3102 C CA . ARG A 1 398 ? 15.546 -11.984 -8.932 1.00 97.94 398 ARG A CA 1
ATOM 3103 C C . ARG A 1 398 ? 14.096 -11.928 -9.404 1.00 97.94 398 ARG A C 1
ATOM 3105 O O . ARG A 1 398 ? 13.790 -11.257 -10.389 1.00 97.94 398 ARG A O 1
ATOM 3112 N N . PHE A 1 399 ? 13.213 -12.535 -8.617 1.00 98.31 399 PHE A N 1
ATOM 3113 C CA . PHE A 1 399 ? 11.794 -12.195 -8.635 1.00 98.31 399 PHE A CA 1
ATOM 3114 C C . PHE A 1 399 ? 11.506 -10.960 -7.780 1.00 98.31 399 PHE A C 1
ATOM 3116 O O . PHE A 1 399 ? 12.127 -10.736 -6.739 1.00 98.31 399 PHE A O 1
ATOM 3123 N N . ASN A 1 400 ? 10.546 -10.171 -8.237 1.00 94.88 400 ASN A N 1
ATOM 3124 C CA . ASN A 1 400 ? 9.971 -9.012 -7.576 1.00 94.88 400 ASN A CA 1
ATOM 3125 C C . ASN A 1 400 ? 8.439 -9.144 -7.610 1.00 94.88 400 ASN A C 1
ATOM 3127 O O . ASN A 1 400 ? 7.923 -9.891 -8.436 1.00 94.88 400 ASN A O 1
ATOM 3131 N N . ASP A 1 401 ? 7.719 -8.454 -6.721 1.00 93.06 401 ASP A N 1
ATOM 3132 C CA . ASP A 1 401 ? 6.241 -8.445 -6.706 1.00 93.06 401 ASP A CA 1
ATOM 3133 C C . ASP A 1 401 ? 5.602 -9.849 -6.846 1.00 93.06 401 ASP A C 1
ATOM 3135 O O . ASP A 1 401 ? 4.802 -10.124 -7.748 1.00 93.06 401 ASP A O 1
ATOM 3139 N N . MET A 1 402 ? 6.034 -10.782 -5.987 1.00 95.62 402 MET A N 1
ATOM 3140 C CA . MET A 1 402 ? 5.490 -12.142 -5.963 1.00 95.62 402 MET A CA 1
ATOM 3141 C C . MET A 1 402 ? 4.059 -12.116 -5.424 1.00 95.62 402 MET A C 1
ATOM 3143 O O . MET A 1 402 ? 3.831 -11.705 -4.288 1.00 95.62 402 MET A O 1
ATOM 3147 N N . GLN A 1 403 ? 3.114 -12.598 -6.224 1.00 92.94 403 GLN A N 1
ATOM 3148 C CA . GLN A 1 403 ? 1.704 -12.692 -5.865 1.00 92.94 403 GLN A CA 1
ATOM 3149 C C . GLN A 1 403 ? 1.326 -14.137 -5.574 1.00 92.94 403 GLN A C 1
ATOM 3151 O O . GLN A 1 403 ? 1.666 -15.040 -6.340 1.00 92.94 403 GLN A O 1
ATOM 3156 N N . TYR A 1 404 ? 0.589 -14.339 -4.487 1.00 93.38 404 TYR A N 1
ATOM 3157 C CA . TYR A 1 404 ? 0.171 -15.656 -4.026 1.00 93.38 404 TYR A CA 1
ATOM 3158 C C . TYR A 1 404 ? -1.352 -15.752 -3.942 1.00 93.38 404 TYR A C 1
ATOM 3160 O O . TYR A 1 404 ? -2.021 -14.774 -3.613 1.00 93.38 404 TYR A O 1
ATOM 3168 N N . SER A 1 405 ? -1.886 -16.944 -4.196 1.00 90.62 405 SER A N 1
ATOM 3169 C CA . SER A 1 405 ? -3.296 -17.268 -3.994 1.00 90.62 405 SER A CA 1
ATOM 3170 C C . SER A 1 405 ? -3.530 -17.802 -2.584 1.00 90.62 405 SER A C 1
ATOM 3172 O O . SER A 1 405 ? -2.757 -18.631 -2.085 1.00 90.62 405 SER A O 1
ATOM 3174 N N . CYS A 1 406 ? -4.615 -17.348 -1.957 1.00 88.94 406 CYS A N 1
ATOM 3175 C CA . CYS A 1 406 ? -5.139 -17.910 -0.719 1.00 88.94 406 CYS A CA 1
ATOM 3176 C C . CYS A 1 406 ? -6.360 -18.781 -1.031 1.00 88.94 406 CYS A C 1
ATOM 3178 O O . CYS A 1 406 ? -7.305 -18.323 -1.663 1.00 88.94 406 CYS A O 1
ATOM 3180 N N . TYR A 1 407 ? -6.336 -20.030 -0.565 1.00 88.44 407 TYR A N 1
ATOM 3181 C CA . TYR A 1 407 ? -7.445 -20.980 -0.715 1.00 88.44 407 TYR A CA 1
ATOM 3182 C C . TYR A 1 407 ? -8.410 -20.980 0.472 1.00 88.44 407 TYR A C 1
ATOM 3184 O O . TYR A 1 407 ? -9.458 -21.623 0.419 1.00 88.44 407 TYR A O 1
ATOM 3192 N N . LEU A 1 408 ? -8.040 -20.304 1.561 1.00 89.25 408 LEU A N 1
ATOM 3193 C CA . LEU A 1 408 ? -8.931 -20.126 2.698 1.00 89.25 408 LEU A CA 1
ATOM 3194 C C . LEU A 1 408 ? -10.014 -19.110 2.314 1.00 89.25 408 LEU A C 1
ATOM 3196 O O . LEU A 1 408 ? -9.675 -18.109 1.676 1.00 89.25 408 LEU A O 1
ATOM 3200 N N . PRO A 1 409 ? -11.287 -19.353 2.673 1.00 86.25 409 PRO A N 1
ATOM 3201 C CA . PRO A 1 409 ? -12.360 -18.453 2.284 1.00 86.25 409 PRO A CA 1
ATOM 3202 C C . PRO A 1 409 ? -12.193 -17.063 2.911 1.00 86.25 409 PRO A C 1
ATOM 3204 O O . PRO A 1 409 ? -11.463 -16.878 3.888 1.00 86.25 409 PRO A O 1
ATOM 3207 N N . ASP A 1 410 ? -12.871 -16.072 2.333 1.00 81.44 410 ASP A N 1
ATOM 3208 C CA . ASP A 1 410 ? -12.750 -14.672 2.758 1.00 81.44 410 ASP A CA 1
ATOM 3209 C C . ASP A 1 410 ? -13.278 -14.403 4.174 1.00 81.44 410 ASP A C 1
ATOM 3211 O O . ASP A 1 410 ? -12.924 -13.381 4.757 1.00 81.44 410 ASP A O 1
ATOM 3215 N N . ASP A 1 411 ? -14.073 -15.324 4.734 1.00 88.75 411 ASP A N 1
ATOM 3216 C CA . ASP A 1 411 ? -14.548 -15.292 6.123 1.00 88.75 411 ASP A CA 1
ATOM 3217 C C . ASP A 1 411 ? -13.475 -15.712 7.144 1.00 88.75 411 ASP A C 1
ATOM 3219 O O . ASP A 1 411 ? -13.647 -15.525 8.350 1.00 88.75 411 ASP A O 1
ATOM 3223 N N . VAL A 1 412 ? -12.342 -16.256 6.684 1.00 87.50 412 VAL A N 1
ATOM 3224 C CA . VAL A 1 412 ? -11.182 -16.511 7.537 1.00 87.50 412 VAL A CA 1
ATOM 3225 C C . VAL A 1 412 ? -10.437 -15.189 7.769 1.00 87.50 412 VAL A C 1
ATOM 3227 O O . VAL A 1 412 ? -10.057 -14.519 6.799 1.00 87.50 412 VAL A O 1
ATOM 3230 N N . PRO A 1 413 ? -10.145 -14.813 9.032 1.00 86.81 413 PRO A N 1
ATOM 3231 C CA . PRO A 1 413 ? -9.395 -13.599 9.346 1.00 86.81 413 PRO A CA 1
ATOM 3232 C C . PRO A 1 413 ? -8.092 -13.503 8.542 1.00 86.81 413 PRO A C 1
ATOM 3234 O O . PRO A 1 413 ? -7.359 -14.486 8.423 1.00 86.81 413 PRO A O 1
ATOM 3237 N N . SER A 1 414 ? -7.782 -12.326 7.989 1.00 79.62 414 SER A N 1
ATOM 3238 C CA . SER A 1 414 ? -6.617 -12.107 7.107 1.00 79.62 414 SER A CA 1
ATOM 3239 C C . SER A 1 414 ? -5.284 -12.532 7.731 1.00 79.62 414 SER A C 1
ATOM 3241 O O . SER A 1 414 ? -4.422 -13.047 7.029 1.00 79.62 414 SER A O 1
ATOM 3243 N N . GLU A 1 415 ? -5.138 -12.389 9.046 1.00 85.69 415 GLU A N 1
ATOM 3244 C CA . GLU A 1 415 ? -3.956 -12.801 9.817 1.00 85.69 415 GLU A CA 1
ATOM 3245 C C . GLU A 1 415 ? -3.763 -14.326 9.872 1.00 85.69 415 GLU A C 1
ATOM 3247 O O . GLU A 1 415 ? -2.648 -14.815 10.054 1.00 85.69 415 GLU A O 1
ATOM 3252 N N . GLN A 1 416 ? -4.852 -15.085 9.724 1.00 83.81 416 GLN A N 1
ATOM 3253 C CA . GLN A 1 416 ? -4.855 -16.550 9.678 1.00 83.81 416 GLN A CA 1
ATOM 3254 C C . GLN A 1 416 ? -4.882 -17.078 8.242 1.00 83.81 416 GLN A C 1
ATOM 3256 O O . GLN A 1 416 ? -4.610 -18.258 8.009 1.00 83.81 416 GLN A O 1
ATOM 3261 N N . ARG A 1 417 ? -5.205 -16.215 7.272 1.00 84.38 417 ARG A N 1
ATOM 3262 C CA . ARG A 1 417 ? -5.131 -16.553 5.857 1.00 84.38 417 ARG A CA 1
ATOM 3263 C C . ARG A 1 417 ? -3.674 -16.743 5.457 1.00 84.38 417 ARG A C 1
ATOM 3265 O O . ARG A 1 417 ? -2.803 -15.927 5.741 1.00 84.38 417 ARG A O 1
ATOM 3272 N N . GLN A 1 418 ? -3.419 -17.841 4.759 1.00 88.94 418 GLN A N 1
ATOM 3273 C CA . GLN A 1 418 ? -2.102 -18.164 4.244 1.00 88.94 418 GLN A CA 1
ATOM 3274 C C . GLN A 1 418 ? -2.183 -18.315 2.729 1.00 88.94 418 GLN A C 1
ATOM 3276 O O . GLN A 1 418 ? -2.703 -19.304 2.210 1.00 88.94 418 GLN A O 1
ATOM 3281 N N . ALA A 1 419 ? -1.634 -17.335 2.017 1.00 88.94 419 ALA A N 1
ATOM 3282 C CA . ALA A 1 419 ? -1.444 -17.433 0.582 1.00 88.94 419 ALA A CA 1
ATOM 3283 C C . ALA A 1 419 ? -0.149 -18.211 0.309 1.00 88.94 419 ALA A C 1
ATOM 3285 O O . ALA A 1 419 ? 0.935 -17.767 0.686 1.00 88.94 419 ALA A O 1
ATOM 3286 N N . THR A 1 420 ? -0.261 -19.404 -0.272 1.00 91.56 420 THR A N 1
ATOM 3287 C CA . THR A 1 420 ? 0.872 -20.345 -0.397 1.00 91.56 420 THR A CA 1
ATOM 3288 C C . THR A 1 420 ? 1.198 -20.728 -1.829 1.00 91.56 420 THR A C 1
ATOM 3290 O O . THR A 1 420 ? 2.336 -21.098 -2.112 1.00 91.56 420 THR A O 1
ATOM 3293 N N . GLU A 1 421 ? 0.247 -20.609 -2.752 1.00 93.44 421 GLU A N 1
ATOM 3294 C CA . GLU A 1 421 ? 0.489 -20.907 -4.158 1.00 93.44 421 GLU A CA 1
ATOM 3295 C C . GLU A 1 421 ? 0.937 -19.650 -4.893 1.00 93.44 421 GLU A C 1
ATOM 3297 O O . GLU A 1 421 ? 0.198 -18.672 -4.963 1.00 93.44 421 GLU A O 1
ATOM 3302 N N . LEU A 1 422 ? 2.149 -19.673 -5.444 1.00 94.94 422 LEU A N 1
ATOM 3303 C CA . LEU A 1 422 ? 2.665 -18.588 -6.271 1.00 94.94 422 LEU A CA 1
ATOM 3304 C C . LEU A 1 422 ? 1.873 -18.521 -7.584 1.00 94.94 422 LEU A C 1
ATOM 3306 O O . LEU A 1 422 ? 1.876 -19.477 -8.355 1.00 94.94 422 LEU A O 1
ATOM 3310 N N . VAL A 1 423 ? 1.228 -17.384 -7.838 1.00 94.75 423 VAL A N 1
ATOM 3311 C CA . VAL A 1 423 ? 0.405 -17.135 -9.032 1.00 94.75 423 VAL A CA 1
ATOM 3312 C C . VAL A 1 423 ? 1.236 -16.496 -10.131 1.00 94.75 423 VAL A C 1
ATOM 3314 O O . VAL A 1 423 ? 1.232 -16.965 -11.267 1.00 94.75 423 VAL A O 1
ATOM 3317 N N . ALA A 1 424 ? 1.963 -15.434 -9.791 1.00 96.38 424 ALA A N 1
ATOM 3318 C CA . ALA A 1 424 ? 2.789 -14.693 -10.730 1.00 96.38 424 ALA A CA 1
ATOM 3319 C C . ALA A 1 424 ? 3.877 -13.904 -9.996 1.00 96.38 424 ALA A C 1
ATOM 3321 O O . ALA A 1 424 ? 3.737 -13.573 -8.816 1.00 96.38 424 ALA A O 1
ATOM 3322 N N . ALA A 1 425 ? 4.963 -13.591 -10.693 1.00 97.94 425 ALA A N 1
ATOM 3323 C CA . ALA A 1 425 ? 6.012 -12.716 -10.183 1.00 97.94 425 ALA A CA 1
ATOM 3324 C C . ALA A 1 425 ? 6.695 -11.965 -11.322 1.00 97.94 425 ALA A C 1
ATOM 3326 O O . ALA A 1 425 ? 6.797 -12.469 -12.438 1.00 97.94 425 ALA A O 1
ATOM 3327 N N . ASP A 1 426 ? 7.230 -10.792 -11.022 1.00 98.06 426 ASP A N 1
ATOM 3328 C CA . ASP A 1 426 ? 8.005 -10.013 -11.974 1.00 98.06 426 ASP A CA 1
ATOM 3329 C C . ASP A 1 426 ? 9.455 -10.515 -11.980 1.00 98.06 426 ASP A C 1
ATOM 3331 O O . ASP A 1 426 ? 10.195 -10.358 -11.006 1.00 98.06 426 ASP A O 1
ATOM 3335 N N . ALA A 1 427 ? 9.878 -11.145 -13.073 1.00 98.62 427 ALA A N 1
ATOM 3336 C CA . ALA A 1 427 ? 11.267 -11.522 -13.288 1.00 98.62 427 ALA A CA 1
ATOM 3337 C C . ALA A 1 427 ? 12.067 -10.292 -13.732 1.00 98.62 427 ALA A C 1
ATOM 3339 O O . ALA A 1 427 ? 11.792 -9.702 -14.778 1.00 98.62 427 ALA A O 1
ATOM 3340 N N . LEU A 1 428 ? 13.069 -9.913 -12.934 1.00 98.75 428 LEU A N 1
ATOM 3341 C CA . LEU A 1 428 ? 13.971 -8.812 -13.260 1.00 98.75 428 LEU A CA 1
ATOM 3342 C C . LEU A 1 428 ? 15.208 -9.340 -13.982 1.00 98.75 428 LEU A C 1
ATOM 3344 O O . LEU A 1 428 ? 15.948 -10.177 -13.449 1.00 98.75 428 LEU A O 1
ATOM 3348 N N . PHE A 1 429 ? 15.454 -8.797 -15.170 1.00 98.81 429 PHE A N 1
ATOM 3349 C CA . PHE A 1 429 ? 16.611 -9.090 -15.997 1.00 98.81 429 PHE A CA 1
ATOM 3350 C C . PHE A 1 429 ? 17.529 -7.875 -16.061 1.00 98.81 429 PHE A C 1
ATOM 3352 O O . PHE A 1 429 ? 17.128 -6.785 -16.468 1.00 98.81 429 PHE A O 1
ATOM 3359 N N . LEU A 1 430 ? 18.776 -8.080 -15.642 1.00 98.62 430 LEU A N 1
ATOM 3360 C CA . LEU A 1 430 ? 19.831 -7.071 -15.700 1.00 98.62 430 LEU A CA 1
ATOM 3361 C C . LEU A 1 430 ? 20.784 -7.388 -16.854 1.00 98.62 430 LEU A C 1
ATOM 3363 O O . LEU A 1 430 ? 20.873 -8.552 -17.247 1.00 98.62 430 LEU A O 1
ATOM 3367 N N . PRO A 1 431 ? 21.547 -6.412 -17.367 1.00 98.56 431 PRO A N 1
ATOM 3368 C CA . PRO A 1 431 ? 22.631 -6.672 -18.297 1.00 98.56 431 PRO A CA 1
ATOM 3369 C C . PRO A 1 431 ? 23.579 -7.755 -17.758 1.00 98.56 431 PRO A C 1
ATOM 3371 O O . PRO A 1 431 ? 23.842 -7.851 -16.549 1.00 98.56 431 PRO A O 1
ATOM 3374 N N . SER A 1 432 ? 24.070 -8.608 -18.657 1.00 98.00 432 SER A N 1
ATOM 3375 C CA . SER A 1 432 ? 25.089 -9.605 -18.337 1.00 98.00 432 SER A CA 1
ATOM 3376 C C . SER A 1 432 ? 26.356 -8.917 -17.825 1.00 98.00 432 SER A C 1
ATOM 3378 O O . SER A 1 432 ? 26.565 -7.724 -18.043 1.00 98.00 432 SER A O 1
ATOM 3380 N N . HIS A 1 433 ? 27.228 -9.660 -17.143 1.00 96.44 433 HIS A N 1
ATOM 3381 C CA . HIS A 1 433 ? 28.491 -9.093 -16.665 1.00 96.44 433 HIS A CA 1
ATOM 3382 C C . HIS A 1 433 ? 29.328 -8.512 -17.813 1.00 96.44 433 HIS A C 1
ATOM 3384 O O . HIS A 1 433 ? 29.779 -7.378 -17.703 1.00 96.44 433 HIS A O 1
ATOM 3390 N N . GLU A 1 434 ? 29.417 -9.233 -18.934 1.00 96.00 434 GLU A N 1
ATOM 3391 C CA . GLU A 1 434 ? 30.112 -8.798 -20.152 1.00 96.00 434 GLU A CA 1
ATOM 3392 C C . GLU A 1 434 ? 29.529 -7.498 -20.715 1.00 96.00 434 GLU A C 1
ATOM 3394 O O . GLU A 1 434 ? 30.266 -6.591 -21.094 1.00 96.00 434 GLU A O 1
ATOM 3399 N N . ARG A 1 435 ? 28.196 -7.370 -20.722 1.00 96.06 435 ARG A N 1
ATOM 3400 C CA . ARG A 1 435 ? 27.534 -6.142 -21.164 1.00 96.06 435 ARG A CA 1
ATOM 3401 C C . ARG A 1 435 ? 27.805 -4.990 -20.202 1.00 96.06 435 ARG A C 1
ATOM 3403 O O . ARG A 1 435 ? 28.120 -3.896 -20.651 1.00 96.06 435 ARG A O 1
ATOM 3410 N N . MET A 1 436 ? 27.751 -5.234 -18.892 1.00 95.94 436 MET A N 1
ATOM 3411 C CA . MET A 1 436 ? 28.077 -4.224 -17.879 1.00 95.94 436 MET A CA 1
ATOM 3412 C C . MET A 1 436 ? 29.531 -3.738 -17.948 1.00 95.94 436 MET A C 1
ATOM 3414 O O . MET A 1 436 ? 29.791 -2.610 -17.537 1.00 95.94 436 MET A O 1
ATOM 3418 N N . ASP A 1 437 ? 30.470 -4.557 -18.432 1.00 94.19 437 ASP A N 1
ATOM 3419 C CA . ASP A 1 437 ? 31.888 -4.187 -18.554 1.00 94.19 437 ASP A CA 1
ATOM 3420 C C . ASP A 1 437 ? 32.139 -3.145 -19.659 1.00 94.19 437 ASP A C 1
ATOM 3422 O O . ASP A 1 437 ? 33.107 -2.391 -19.581 1.00 94.19 437 ASP A O 1
ATOM 3426 N N . VAL A 1 438 ? 31.262 -3.074 -20.667 1.00 95.12 438 VAL A N 1
ATOM 3427 C CA . VAL A 1 438 ? 31.376 -2.135 -21.799 1.00 95.12 438 VAL A CA 1
ATOM 3428 C C . VAL A 1 438 ? 30.395 -0.958 -21.727 1.00 95.12 438 VAL A C 1
ATOM 3430 O O . VAL A 1 438 ? 30.398 -0.101 -22.610 1.00 95.12 438 VAL A O 1
ATOM 3433 N N . MET A 1 439 ? 29.551 -0.899 -20.692 1.00 95.69 439 MET A N 1
ATOM 3434 C CA . MET A 1 439 ? 28.574 0.177 -20.508 1.00 95.69 439 MET A CA 1
ATOM 3435 C C . MET A 1 439 ? 29.239 1.501 -20.137 1.00 95.69 439 MET A C 1
ATOM 3437 O O . MET A 1 439 ? 30.204 1.558 -19.374 1.00 95.69 439 MET A O 1
ATOM 3441 N N . GLN A 1 440 ? 28.664 2.594 -20.632 1.00 94.81 440 GLN A N 1
ATOM 3442 C CA . GLN A 1 440 ? 29.127 3.938 -20.305 1.00 94.81 440 GLN A CA 1
ATOM 3443 C C . GLN A 1 440 ? 28.704 4.346 -18.887 1.00 94.81 440 GLN A C 1
ATOM 3445 O O . GLN A 1 440 ? 27.689 3.885 -18.361 1.00 94.81 440 GLN A O 1
ATOM 3450 N N . GLU A 1 441 ? 29.431 5.296 -18.293 1.00 94.81 441 GLU A N 1
ATOM 3451 C CA . GLU A 1 441 ? 29.126 5.849 -16.966 1.00 94.81 441 GLU A CA 1
ATOM 3452 C C . GLU A 1 441 ? 27.661 6.302 -16.837 1.00 94.81 441 GLU A C 1
ATOM 3454 O O . GLU A 1 441 ? 27.000 5.997 -15.843 1.00 94.81 441 GLU A O 1
ATOM 3459 N N . ALA A 1 442 ? 27.126 6.982 -17.857 1.00 94.62 442 ALA A N 1
ATOM 3460 C CA . ALA A 1 442 ? 25.743 7.455 -17.860 1.00 94.62 442 ALA A CA 1
ATOM 3461 C C . ALA A 1 442 ? 24.729 6.300 -17.735 1.00 94.62 442 ALA A C 1
ATOM 3463 O O . ALA A 1 442 ? 23.773 6.398 -16.964 1.00 94.62 442 ALA A O 1
ATOM 3464 N N . GLN A 1 443 ? 24.968 5.187 -18.436 1.00 95.94 443 GLN A N 1
ATOM 3465 C CA . GLN A 1 443 ? 24.127 3.989 -18.372 1.00 95.94 443 GLN A CA 1
ATOM 3466 C C . GLN A 1 443 ? 24.236 3.313 -16.999 1.00 95.94 443 GLN A C 1
ATOM 3468 O O . GLN A 1 443 ? 23.223 2.950 -16.404 1.00 95.94 443 GLN A O 1
ATOM 3473 N N . LEU A 1 444 ? 25.452 3.192 -16.453 1.00 96.81 444 LEU A N 1
ATOM 3474 C CA . LEU A 1 444 ? 25.680 2.608 -15.127 1.00 96.81 444 LEU A CA 1
ATOM 3475 C C . LEU A 1 444 ? 25.003 3.434 -14.020 1.00 96.81 444 LEU A C 1
ATOM 3477 O O . LEU A 1 444 ? 24.398 2.862 -13.112 1.00 96.81 444 LEU A O 1
ATOM 3481 N N . LYS A 1 445 ? 25.037 4.771 -14.111 1.00 96.38 445 LYS A N 1
ATOM 3482 C CA . LYS A 1 445 ? 24.325 5.674 -13.190 1.00 96.38 445 LYS A CA 1
ATOM 3483 C C . LYS A 1 445 ? 22.810 5.507 -13.274 1.00 96.38 445 LYS A C 1
ATOM 3485 O O . LYS A 1 445 ? 22.172 5.353 -12.234 1.00 96.38 445 LYS A O 1
ATOM 3490 N N . LYS A 1 446 ? 22.237 5.489 -14.484 1.00 97.44 446 LYS A N 1
ATOM 3491 C CA . LYS A 1 446 ? 20.799 5.244 -14.690 1.00 97.44 446 LYS A CA 1
ATOM 3492 C C . LYS A 1 446 ? 20.370 3.876 -14.153 1.00 97.44 446 LYS A C 1
ATOM 3494 O O . LYS A 1 446 ? 19.378 3.793 -13.435 1.00 97.44 446 LYS A O 1
ATOM 3499 N N . LEU A 1 447 ? 21.145 2.823 -14.422 1.00 97.88 447 LEU A N 1
ATOM 3500 C CA . LEU A 1 447 ? 20.884 1.478 -13.905 1.00 97.88 447 LEU A CA 1
ATOM 3501 C C . LEU A 1 447 ? 20.930 1.447 -12.372 1.00 97.88 447 LEU A C 1
ATOM 3503 O O . LEU A 1 447 ? 20.009 0.942 -11.735 1.00 97.88 447 LEU A O 1
ATOM 3507 N N . ALA A 1 448 ? 21.966 2.023 -11.759 1.00 97.88 448 ALA A N 1
ATOM 3508 C CA . ALA A 1 448 ? 22.074 2.095 -10.304 1.00 97.88 448 ALA A CA 1
ATOM 3509 C C . ALA A 1 448 ? 20.920 2.896 -9.674 1.00 97.88 448 ALA A C 1
ATOM 3511 O O . ALA A 1 448 ? 20.394 2.492 -8.636 1.00 97.88 448 ALA A O 1
ATOM 3512 N N . PHE A 1 449 ? 20.498 3.990 -10.316 1.00 97.00 449 PHE A N 1
ATOM 3513 C CA . PHE A 1 449 ? 19.338 4.770 -9.893 1.00 97.00 449 PHE A CA 1
ATOM 3514 C C . PHE A 1 449 ? 18.044 3.959 -9.986 1.00 97.00 449 PHE A C 1
ATOM 3516 O O . PHE A 1 449 ? 17.284 3.950 -9.025 1.00 97.00 449 PHE A O 1
ATOM 3523 N N . LEU A 1 450 ? 17.802 3.240 -11.087 1.00 96.94 450 LEU A N 1
ATOM 3524 C CA . LEU A 1 450 ? 16.638 2.359 -11.238 1.00 96.94 450 LEU A CA 1
ATOM 3525 C C . LEU A 1 450 ? 16.593 1.296 -10.137 1.00 96.94 450 LEU A C 1
ATOM 3527 O O . LEU A 1 450 ? 15.590 1.163 -9.435 1.00 96.94 450 LEU A O 1
ATOM 3531 N N . LEU A 1 451 ? 17.703 0.579 -9.944 1.00 97.56 451 LEU A N 1
ATOM 3532 C CA . LEU A 1 451 ? 17.836 -0.461 -8.924 1.00 97.56 451 LEU A CA 1
ATOM 3533 C C . LEU A 1 451 ? 17.532 0.082 -7.525 1.00 97.56 451 LEU A C 1
ATOM 3535 O O . LEU A 1 451 ? 16.756 -0.523 -6.786 1.00 97.56 451 LEU A O 1
ATOM 3539 N N . HIS A 1 452 ? 18.096 1.239 -7.177 1.00 94.75 452 HIS A N 1
ATOM 3540 C CA . HIS A 1 452 ? 17.877 1.878 -5.887 1.00 94.75 452 HIS A CA 1
ATOM 3541 C C . HIS A 1 452 ? 16.439 2.387 -5.721 1.00 94.75 452 HIS A C 1
ATOM 3543 O O . HIS A 1 452 ? 15.769 2.041 -4.750 1.00 94.75 452 HIS A O 1
ATOM 3549 N N . THR A 1 453 ? 15.995 3.237 -6.644 1.00 91.38 453 THR A N 1
ATOM 3550 C CA . THR A 1 453 ? 14.802 4.075 -6.495 1.00 91.38 453 THR A CA 1
ATOM 3551 C C . THR A 1 453 ? 13.523 3.284 -6.723 1.00 91.38 453 THR A C 1
ATOM 3553 O O . THR A 1 453 ? 12.570 3.448 -5.970 1.00 91.38 453 THR A O 1
ATOM 3556 N N . VAL A 1 454 ? 13.501 2.416 -7.738 1.00 92.56 454 VAL A N 1
ATOM 3557 C CA . VAL A 1 454 ? 12.296 1.664 -8.121 1.00 92.56 454 VAL A CA 1
ATOM 3558 C C . VAL A 1 454 ? 12.206 0.355 -7.343 1.00 92.56 454 VAL A C 1
ATOM 3560 O O . VAL A 1 454 ? 11.152 0.002 -6.826 1.00 92.56 454 VAL A O 1
ATOM 3563 N N . PHE A 1 455 ? 13.324 -0.363 -7.214 1.00 93.56 455 PHE A N 1
ATOM 3564 C CA . PHE A 1 455 ? 13.320 -1.740 -6.706 1.00 93.56 455 PHE A CA 1
ATOM 3565 C C . PHE A 1 455 ? 13.895 -1.897 -5.292 1.00 93.56 455 PHE A C 1
ATOM 3567 O O . PHE A 1 455 ? 13.924 -3.014 -4.761 1.00 93.56 455 PHE A O 1
ATOM 3574 N N . SER A 1 456 ? 14.373 -0.810 -4.674 1.00 92.44 456 SER A N 1
ATOM 3575 C CA . SER A 1 456 ? 15.051 -0.829 -3.368 1.00 92.44 456 SER A CA 1
ATOM 3576 C C . SER A 1 456 ? 16.265 -1.775 -3.301 1.00 92.44 456 SER A C 1
ATOM 3578 O O . SER A 1 456 ? 16.637 -2.260 -2.232 1.00 92.44 456 SER A O 1
ATOM 3580 N N . ILE A 1 457 ? 16.920 -2.028 -4.438 1.00 95.75 457 ILE A N 1
ATOM 3581 C CA . ILE A 1 457 ? 18.120 -2.862 -4.571 1.00 95.75 457 ILE A CA 1
ATOM 3582 C C . ILE A 1 457 ? 19.355 -1.979 -4.369 1.00 95.75 457 ILE A C 1
ATOM 3584 O O . ILE A 1 457 ? 19.840 -1.317 -5.288 1.00 95.75 457 ILE A O 1
ATOM 3588 N N . ARG A 1 458 ? 19.870 -1.938 -3.138 1.00 94.75 458 ARG A N 1
ATOM 3589 C CA . ARG A 1 458 ? 20.945 -1.002 -2.761 1.00 94.75 458 ARG A CA 1
ATOM 3590 C C . ARG A 1 458 ? 22.350 -1.551 -2.981 1.00 94.75 458 ARG A C 1
ATOM 3592 O O . ARG A 1 458 ? 23.251 -0.781 -3.305 1.00 94.75 458 ARG A O 1
ATOM 3599 N N . ASP A 1 459 ? 22.530 -2.849 -2.792 1.00 95.19 459 ASP A N 1
ATOM 3600 C CA . ASP A 1 459 ? 23.796 -3.565 -2.938 1.00 95.19 459 ASP A CA 1
ATOM 3601 C C . ASP A 1 459 ? 24.239 -3.622 -4.406 1.00 95.19 459 ASP A C 1
ATOM 3603 O O . ASP A 1 459 ? 25.359 -3.231 -4.731 1.00 95.19 459 ASP A O 1
ATOM 3607 N N . MET A 1 460 ? 23.344 -4.006 -5.318 1.00 97.19 460 MET A N 1
ATOM 3608 C CA . MET A 1 460 ? 23.649 -4.042 -6.748 1.00 97.19 460 MET A CA 1
ATOM 3609 C C . MET A 1 460 ? 23.796 -2.643 -7.341 1.00 97.19 460 MET A C 1
ATOM 3611 O O . MET A 1 460 ? 24.644 -2.451 -8.210 1.00 97.19 460 MET A O 1
ATOM 3615 N N . ALA A 1 461 ? 23.062 -1.646 -6.832 1.00 97.06 461 ALA A N 1
ATOM 3616 C CA . ALA A 1 461 ? 23.314 -0.246 -7.170 1.00 97.06 461 ALA A CA 1
ATOM 3617 C C . ALA A 1 461 ? 24.750 0.160 -6.789 1.00 97.06 461 ALA A C 1
ATOM 3619 O O . ALA A 1 461 ? 25.471 0.692 -7.627 1.00 97.06 461 ALA A O 1
ATOM 3620 N N . TYR A 1 462 ? 25.216 -0.179 -5.581 1.00 96.38 462 TYR A N 1
ATOM 3621 C CA . TYR A 1 462 ? 26.605 0.062 -5.171 1.00 96.38 462 TYR A CA 1
ATOM 3622 C C . TYR A 1 462 ? 27.622 -0.657 -6.071 1.00 96.38 462 TYR A C 1
ATOM 3624 O O . TYR A 1 462 ? 28.565 -0.025 -6.549 1.00 96.38 462 TYR A O 1
ATOM 3632 N N . VAL A 1 463 ? 27.424 -1.953 -6.339 1.00 95.94 463 VAL A N 1
ATOM 3633 C CA . VAL A 1 463 ? 28.303 -2.734 -7.230 1.00 95.94 463 VAL A CA 1
ATOM 3634 C C . VAL A 1 463 ? 28.350 -2.118 -8.629 1.00 95.94 463 VAL A C 1
ATOM 3636 O O . VAL A 1 463 ? 29.416 -2.064 -9.234 1.00 95.94 463 VAL A O 1
ATOM 3639 N N . THR A 1 464 ? 27.219 -1.615 -9.124 1.00 96.81 464 THR A N 1
ATOM 3640 C CA . THR A 1 464 ? 27.122 -0.945 -10.426 1.00 96.81 464 THR A CA 1
ATOM 3641 C C . THR A 1 464 ? 27.899 0.370 -10.438 1.00 96.81 464 THR A C 1
ATOM 3643 O O . THR A 1 464 ? 28.682 0.595 -11.354 1.00 96.81 464 THR A O 1
ATOM 3646 N N . LEU A 1 465 ? 27.758 1.208 -9.405 1.00 95.94 465 LEU A N 1
ATOM 3647 C CA . LEU A 1 465 ? 28.495 2.474 -9.301 1.00 95.94 465 LEU A CA 1
ATOM 3648 C C . LEU A 1 465 ? 30.011 2.260 -9.177 1.00 95.94 465 LEU A C 1
ATOM 3650 O O . LEU A 1 465 ? 30.798 2.962 -9.808 1.00 95.94 465 LEU A O 1
ATOM 3654 N N . ARG A 1 466 ? 30.430 1.248 -8.407 1.00 95.25 466 ARG A N 1
ATOM 3655 C CA . ARG A 1 466 ? 31.850 0.941 -8.177 1.00 95.25 466 ARG A CA 1
ATOM 3656 C C . ARG A 1 466 ? 32.593 0.565 -9.463 1.00 95.25 466 ARG A C 1
ATOM 3658 O O . ARG A 1 466 ? 33.810 0.703 -9.509 1.00 95.25 466 ARG A O 1
ATOM 3665 N N . ARG A 1 467 ? 31.884 0.104 -10.500 1.00 93.44 467 ARG A N 1
ATOM 3666 C CA . ARG A 1 467 ? 32.482 -0.258 -11.796 1.00 93.44 467 ARG A CA 1
ATOM 3667 C C . ARG A 1 467 ? 33.124 0.924 -12.516 1.00 93.44 467 ARG A C 1
ATOM 3669 O O . ARG A 1 467 ? 34.054 0.695 -13.278 1.00 93.44 467 ARG A O 1
ATOM 3676 N N . PHE A 1 468 ? 32.650 2.148 -12.277 1.00 89.44 468 PHE A N 1
ATOM 3677 C CA . PHE A 1 468 ? 33.227 3.340 -12.899 1.00 89.44 468 PHE A CA 1
ATOM 3678 C C . PHE A 1 468 ? 33.915 4.271 -11.894 1.00 89.44 468 PHE A C 1
ATOM 3680 O O . PHE A 1 468 ? 34.911 4.892 -12.251 1.00 89.44 468 PHE A O 1
ATOM 3687 N N . ASP A 1 469 ? 33.434 4.363 -10.647 1.00 90.81 469 ASP A N 1
ATOM 3688 C CA . ASP A 1 469 ? 34.032 5.244 -9.638 1.00 90.81 469 ASP A CA 1
ATOM 3689 C C . ASP A 1 469 ? 33.813 4.712 -8.207 1.00 90.81 469 ASP A C 1
ATOM 3691 O O . ASP A 1 469 ? 32.707 4.707 -7.653 1.00 90.81 469 ASP A O 1
ATOM 3695 N N . GLU A 1 470 ? 34.905 4.269 -7.579 1.00 90.06 470 GLU A N 1
ATOM 3696 C CA . GLU A 1 470 ? 34.909 3.735 -6.214 1.00 90.06 470 GLU A CA 1
ATOM 3697 C C . GLU A 1 470 ? 34.613 4.807 -5.150 1.00 90.06 470 GLU A C 1
ATOM 3699 O O . GLU A 1 470 ? 33.960 4.518 -4.141 1.00 90.06 470 GLU A O 1
ATOM 3704 N N . ILE A 1 471 ? 35.027 6.056 -5.385 1.00 87.06 471 ILE A N 1
ATOM 3705 C CA . ILE A 1 471 ? 34.750 7.185 -4.492 1.00 87.06 471 ILE A CA 1
ATOM 3706 C C . ILE A 1 471 ? 33.266 7.537 -4.579 1.00 87.06 471 ILE A C 1
ATOM 3708 O O . ILE A 1 471 ? 32.604 7.660 -3.546 1.00 87.06 471 ILE A O 1
ATOM 3712 N N . TYR A 1 472 ? 32.718 7.629 -5.791 1.00 87.56 472 TYR A N 1
ATOM 3713 C CA . TYR A 1 472 ? 31.296 7.889 -6.013 1.00 87.56 472 TYR A CA 1
ATOM 3714 C C . TYR A 1 472 ? 30.413 6.805 -5.377 1.00 87.56 472 TYR A C 1
ATOM 3716 O O . TYR A 1 472 ? 29.455 7.117 -4.665 1.00 87.56 472 TYR A O 1
ATOM 3724 N N . ALA A 1 473 ? 30.779 5.530 -5.533 1.00 91.25 473 ALA A N 1
ATOM 3725 C CA . ALA A 1 473 ? 30.087 4.411 -4.896 1.00 91.25 473 ALA A CA 1
ATOM 3726 C C . ALA A 1 473 ? 30.191 4.444 -3.357 1.00 91.25 473 ALA A C 1
ATOM 3728 O O . ALA A 1 473 ? 29.227 4.140 -2.650 1.00 91.25 473 ALA A O 1
ATOM 3729 N N . SER A 1 474 ? 31.341 4.844 -2.808 1.00 87.25 474 SER A N 1
ATOM 3730 C CA . SER A 1 474 ? 31.505 5.033 -1.361 1.00 87.25 474 SER A CA 1
ATOM 3731 C C . SER A 1 474 ? 30.649 6.194 -0.837 1.00 87.25 474 SER A C 1
ATOM 3733 O O . SER A 1 474 ? 30.003 6.061 0.206 1.00 87.25 474 SER A O 1
ATOM 3735 N N . ASN A 1 475 ? 30.571 7.301 -1.580 1.00 87.75 475 ASN A N 1
ATOM 3736 C CA . ASN A 1 475 ? 29.704 8.437 -1.261 1.00 87.75 475 ASN A CA 1
ATOM 3737 C C . ASN A 1 475 ? 28.226 8.033 -1.274 1.00 87.75 475 ASN A C 1
ATOM 3739 O O . ASN A 1 475 ? 27.482 8.440 -0.383 1.00 87.75 475 ASN A O 1
ATOM 3743 N N . TYR A 1 476 ? 27.814 7.178 -2.215 1.00 90.81 476 TYR A N 1
ATOM 3744 C CA . TYR A 1 476 ? 26.484 6.569 -2.211 1.00 90.81 476 TYR A CA 1
ATOM 3745 C C . TYR A 1 476 ? 26.218 5.797 -0.907 1.00 90.81 476 TYR A C 1
ATOM 3747 O O . TYR A 1 476 ? 25.212 6.049 -0.247 1.00 90.81 476 TYR A O 1
ATOM 3755 N N . LEU A 1 477 ? 27.125 4.915 -0.462 1.00 88.75 477 LEU A N 1
ATOM 3756 C CA . LEU A 1 477 ? 26.938 4.169 0.795 1.00 88.75 477 LEU A CA 1
ATOM 3757 C C . LEU A 1 477 ? 26.842 5.081 2.026 1.00 88.75 477 LEU A C 1
ATOM 3759 O O . LEU A 1 477 ? 26.034 4.821 2.923 1.00 88.75 477 LEU A O 1
ATOM 3763 N N . GLN A 1 478 ? 27.639 6.152 2.068 1.00 84.69 478 GLN A N 1
ATOM 3764 C CA . GLN A 1 478 ? 27.563 7.161 3.129 1.00 84.69 478 GLN A CA 1
ATOM 3765 C C . GLN A 1 478 ? 26.222 7.901 3.093 1.00 84.69 478 GLN A C 1
ATOM 3767 O O . GLN A 1 478 ? 25.543 8.016 4.116 1.00 84.69 478 GLN A O 1
ATOM 3772 N N . ALA A 1 479 ? 25.786 8.331 1.908 1.00 83.88 479 ALA A N 1
ATOM 3773 C CA . ALA A 1 479 ? 24.489 8.964 1.716 1.00 83.88 479 ALA A CA 1
ATOM 3774 C C . ALA A 1 479 ? 23.330 8.020 2.048 1.00 83.88 479 ALA A C 1
ATOM 3776 O O . ALA A 1 479 ? 22.289 8.462 2.521 1.00 83.88 479 ALA A O 1
ATOM 3777 N N . MET A 1 480 ? 23.496 6.709 1.910 1.00 82.81 480 MET A N 1
ATOM 3778 C CA . MET A 1 480 ? 22.490 5.738 2.343 1.00 82.81 480 MET A CA 1
ATOM 3779 C C . MET A 1 480 ? 22.551 5.427 3.840 1.00 82.81 480 MET A C 1
ATOM 3781 O O . MET A 1 480 ? 21.624 4.830 4.375 1.00 82.81 480 MET A O 1
ATOM 3785 N N . GLY A 1 481 ? 23.565 5.920 4.558 1.00 82.31 481 GLY A N 1
ATOM 3786 C CA . GLY A 1 481 ? 23.773 5.623 5.979 1.00 82.31 481 GLY A CA 1
ATOM 3787 C C . GLY A 1 481 ? 24.229 4.184 6.231 1.00 82.31 481 GLY A C 1
ATOM 3788 O O . GLY A 1 481 ? 24.176 3.726 7.364 1.00 82.31 481 GLY A O 1
ATOM 3789 N N . ILE A 1 482 ? 24.666 3.482 5.181 1.00 80.56 482 ILE A N 1
ATOM 3790 C CA . ILE A 1 482 ? 25.154 2.098 5.246 1.00 80.56 482 ILE A CA 1
ATOM 3791 C C . ILE A 1 482 ? 26.605 2.078 5.741 1.00 80.56 482 ILE A C 1
ATOM 3793 O O . ILE A 1 482 ? 27.013 1.163 6.450 1.00 80.56 482 ILE A O 1
ATOM 3797 N N . ARG A 1 483 ? 27.388 3.110 5.402 1.00 74.88 483 ARG A N 1
ATOM 3798 C CA . ARG A 1 483 ? 28.773 3.283 5.858 1.00 74.88 483 ARG A CA 1
ATOM 3799 C C . ARG A 1 483 ? 28.898 4.578 6.658 1.00 74.88 483 ARG A C 1
ATOM 3801 O O . ARG A 1 483 ? 28.494 5.635 6.175 1.00 74.88 483 ARG A O 1
ATOM 3808 N N . LYS A 1 484 ? 29.475 4.514 7.864 1.00 67.62 484 LYS A N 1
ATOM 3809 C CA . LYS A 1 484 ? 29.817 5.718 8.639 1.00 67.62 484 LYS A CA 1
ATOM 3810 C C . LYS A 1 484 ? 30.876 6.535 7.889 1.00 67.62 484 LYS A C 1
ATOM 3812 O O . LYS A 1 484 ? 31.757 5.974 7.234 1.00 67.62 484 LYS A O 1
ATOM 3817 N N . LYS A 1 485 ? 30.783 7.863 7.977 1.00 56.88 485 LYS A N 1
ATOM 3818 C CA . LYS A 1 485 ? 31.811 8.776 7.466 1.00 56.88 485 LYS A CA 1
ATOM 3819 C C . LYS A 1 485 ? 33.054 8.585 8.340 1.00 56.88 485 LYS A C 1
ATOM 3821 O O . LYS A 1 485 ? 32.976 8.830 9.538 1.00 56.88 485 LYS A O 1
ATOM 3826 N N . LEU A 1 486 ? 34.155 8.099 7.772 1.00 47.72 486 LEU A N 1
ATOM 3827 C CA . LEU A 1 486 ? 35.425 8.017 8.496 1.00 47.72 486 LEU A CA 1
ATOM 3828 C C . LEU A 1 486 ? 35.920 9.448 8.728 1.00 47.72 486 LEU A C 1
ATOM 3830 O O . LEU A 1 486 ? 36.195 10.171 7.769 1.00 47.72 486 LEU A O 1
ATOM 3834 N N . ASN A 1 487 ? 35.984 9.871 9.990 1.00 40.94 487 ASN A N 1
ATOM 3835 C CA . ASN A 1 487 ? 36.692 11.090 10.359 1.00 40.94 487 ASN A CA 1
ATOM 3836 C C . ASN A 1 487 ? 38.200 10.807 10.245 1.00 40.94 487 ASN A C 1
ATOM 3838 O O . ASN A 1 487 ? 38.652 9.819 10.821 1.00 40.94 487 ASN A O 1
ATOM 3842 N N . PRO A 1 488 ? 39.014 11.665 9.600 1.00 37.09 488 PRO A N 1
ATOM 3843 C CA . PRO A 1 488 ? 40.470 11.478 9.516 1.00 37.09 488 PRO A CA 1
ATOM 3844 C C . PRO A 1 488 ? 41.219 11.565 10.865 1.00 37.09 488 PRO A C 1
ATOM 3846 O O . PRO A 1 488 ? 42.438 11.674 10.879 1.00 37.09 488 PRO A O 1
ATOM 3849 N N . LEU A 1 489 ? 40.507 11.575 11.996 1.00 37.72 489 LEU A N 1
ATOM 3850 C CA . LEU A 1 489 ? 41.043 11.704 13.355 1.00 37.72 489 LEU A CA 1
ATOM 3851 C C . LEU A 1 489 ? 40.793 10.458 14.227 1.00 37.72 489 LEU A C 1
ATOM 3853 O O . LEU A 1 489 ? 41.210 10.446 15.378 1.00 37.72 489 LEU A O 1
ATOM 3857 N N . GLU A 1 490 ? 40.153 9.409 13.700 1.00 38.38 490 GLU A N 1
ATOM 3858 C CA . GLU A 1 490 ? 39.866 8.162 14.434 1.00 38.38 490 GLU A CA 1
ATOM 3859 C C . GLU A 1 490 ? 40.827 7.010 14.067 1.00 38.38 490 GLU A C 1
ATOM 3861 O O . GLU A 1 490 ? 40.473 5.842 14.168 1.00 38.38 490 GLU A O 1
ATOM 3866 N N . GLU A 1 491 ? 42.068 7.308 13.660 1.00 34.94 491 GLU A N 1
ATOM 3867 C CA . GLU A 1 491 ? 43.130 6.287 13.506 1.00 34.94 491 GLU A CA 1
ATOM 3868 C C . GLU A 1 491 ? 43.824 5.907 14.827 1.00 34.94 491 GLU A C 1
ATOM 3870 O O . GLU A 1 491 ? 44.763 5.116 14.851 1.00 34.94 491 GLU A O 1
ATOM 3875 N N . GLY A 1 492 ? 43.355 6.420 15.960 1.00 33.12 492 GLY A N 1
ATOM 3876 C CA . GLY A 1 492 ? 43.883 6.038 17.260 1.00 33.12 492 GLY A CA 1
ATOM 3877 C C . GLY A 1 492 ? 42.781 6.036 18.289 1.00 33.12 492 GLY A C 1
ATOM 3878 O O . GLY A 1 492 ? 42.585 7.061 18.925 1.00 33.12 492 GLY A O 1
ATOM 3879 N N . LEU A 1 493 ? 42.062 4.919 18.397 1.00 31.64 493 LEU A N 1
ATOM 3880 C CA . LEU A 1 493 ? 41.430 4.374 19.607 1.00 31.64 493 LEU A CA 1
ATOM 3881 C C . LEU A 1 493 ? 40.510 3.228 19.170 1.00 31.64 493 LEU A C 1
ATOM 3883 O O . LEU A 1 493 ? 39.291 3.356 19.143 1.00 31.64 493 LEU A O 1
ATOM 3887 N N . ASP A 1 494 ? 41.121 2.105 18.811 1.00 29.78 494 ASP A N 1
ATOM 3888 C CA . ASP A 1 494 ? 40.429 0.823 18.789 1.00 29.78 494 ASP A CA 1
ATOM 3889 C C . ASP A 1 494 ? 40.919 0.060 20.017 1.00 29.78 494 ASP A C 1
ATOM 3891 O O . ASP A 1 494 ? 42.119 -0.179 20.124 1.00 29.78 494 ASP A O 1
ATOM 3895 N N . MET A 1 495 ? 40.027 -0.203 20.976 1.00 27.77 495 MET A N 1
ATOM 3896 C CA . MET A 1 495 ? 40.096 -1.291 21.962 1.00 27.77 495 MET A CA 1
ATOM 3897 C C . MET A 1 495 ? 38.796 -1.308 22.788 1.00 27.77 495 MET A C 1
ATOM 3899 O O . MET A 1 495 ? 38.532 -0.383 23.553 1.00 27.77 495 MET A O 1
ATOM 3903 N N . ALA A 1 496 ? 38.087 -2.437 22.673 1.00 29.45 496 ALA A N 1
ATOM 3904 C CA . ALA A 1 496 ? 37.076 -2.987 23.584 1.00 29.45 496 ALA A CA 1
ATOM 3905 C C . ALA A 1 496 ? 35.678 -2.324 23.607 1.00 29.45 496 ALA A C 1
ATOM 3907 O O . ALA A 1 496 ? 35.483 -1.251 24.160 1.00 29.45 496 ALA A O 1
ATOM 3908 N N . ASP A 1 497 ? 34.661 -3.007 23.065 1.00 27.45 497 ASP A N 1
ATOM 3909 C CA . ASP A 1 497 ? 33.858 -3.943 23.870 1.00 27.45 497 ASP A CA 1
ATOM 3910 C C . ASP A 1 497 ? 32.793 -4.679 23.029 1.00 27.45 497 ASP A C 1
ATOM 3912 O O . ASP A 1 497 ? 32.051 -4.097 22.240 1.00 27.45 497 ASP A O 1
ATOM 3916 N N . ASN A 1 498 ? 32.734 -5.999 23.228 1.00 28.22 498 ASN A N 1
ATOM 3917 C CA . ASN A 1 498 ? 31.659 -6.895 22.797 1.00 28.22 498 ASN A CA 1
ATOM 3918 C C . ASN A 1 498 ? 30.427 -6.698 23.688 1.00 28.22 498 ASN A C 1
ATOM 3920 O O . ASN A 1 498 ? 30.614 -6.678 24.895 1.00 28.22 498 ASN A O 1
ATOM 3924 N N . PHE A 1 499 ? 29.201 -6.756 23.148 1.00 26.77 499 PHE A N 1
ATOM 3925 C CA . PHE A 1 499 ? 28.087 -7.470 23.803 1.00 26.77 499 PHE A CA 1
ATOM 3926 C C . PHE A 1 499 ? 26.972 -7.882 22.814 1.00 26.77 499 PHE A C 1
ATOM 3928 O O . PHE A 1 499 ? 26.339 -7.053 22.170 1.00 26.77 499 PHE A O 1
ATOM 3935 N N . SER A 1 500 ? 26.806 -9.208 22.739 1.00 28.30 500 SER A N 1
ATOM 3936 C CA . SER A 1 500 ? 25.662 -10.078 22.398 1.00 28.30 500 SER A CA 1
ATOM 3937 C C . SER A 1 500 ? 24.427 -9.553 21.644 1.00 28.30 500 SER A C 1
ATOM 3939 O O . SER A 1 500 ? 23.647 -8.758 22.165 1.00 28.30 500 SER A O 1
ATOM 3941 N N . GLU A 1 501 ? 24.144 -10.219 20.520 1.00 28.42 501 GLU A N 1
ATOM 3942 C CA . GLU A 1 501 ? 22.794 -10.474 20.004 1.00 28.42 501 GLU A CA 1
ATOM 3943 C C . GLU A 1 501 ? 22.036 -11.464 20.907 1.00 28.42 501 GLU A C 1
ATOM 3945 O O . GLU A 1 501 ? 22.585 -12.491 21.315 1.00 28.42 501 GLU A O 1
ATOM 3950 N N . ALA A 1 502 ? 20.758 -11.179 21.169 1.00 26.22 502 ALA A N 1
ATOM 3951 C CA . ALA A 1 502 ? 19.779 -12.158 21.628 1.00 26.22 502 ALA A CA 1
ATOM 3952 C C . ALA A 1 502 ? 18.387 -11.834 21.053 1.00 26.22 502 ALA A C 1
ATOM 3954 O O . ALA A 1 502 ? 17.913 -10.702 21.119 1.00 26.22 502 ALA A O 1
ATOM 3955 N N . ASP A 1 503 ? 17.799 -12.880 20.479 1.00 26.56 503 ASP A N 1
ATOM 3956 C CA . ASP A 1 503 ? 16.434 -13.127 20.008 1.00 26.56 503 ASP A CA 1
ATOM 3957 C C . ASP A 1 503 ? 15.291 -12.164 20.387 1.00 26.56 503 ASP A C 1
ATOM 3959 O O . ASP A 1 503 ? 15.026 -11.894 21.557 1.00 26.56 503 ASP A O 1
ATOM 3963 N N . ALA A 1 504 ? 14.455 -11.851 19.386 1.00 25.77 504 ALA A N 1
ATOM 3964 C CA . ALA A 1 504 ? 13.018 -11.637 19.576 1.00 25.77 504 ALA A CA 1
ATOM 3965 C C . ALA A 1 504 ? 12.218 -12.047 18.321 1.00 25.77 504 ALA A C 1
ATOM 3967 O O . ALA A 1 504 ? 12.039 -11.275 17.380 1.00 25.77 504 ALA A O 1
ATOM 3968 N N . LYS A 1 505 ? 11.711 -13.287 18.325 1.00 25.62 505 LYS A N 1
ATOM 3969 C CA . LYS A 1 505 ? 10.577 -13.734 17.501 1.00 25.62 505 LYS A CA 1
ATOM 3970 C C . LYS A 1 505 ? 9.262 -13.395 18.214 1.00 25.62 505 LYS A C 1
ATOM 3972 O O . LYS A 1 505 ? 9.094 -13.759 19.373 1.00 25.62 505 LYS A O 1
ATOM 3977 N N . GLY A 1 506 ? 8.303 -12.866 17.452 1.00 26.75 506 GLY A N 1
ATOM 3978 C CA . GLY A 1 506 ? 6.868 -13.097 17.645 1.00 26.75 506 GLY A CA 1
ATOM 3979 C C . GLY A 1 506 ? 6.078 -12.010 18.377 1.00 26.75 506 GLY A C 1
ATOM 3980 O O . GLY A 1 506 ? 6.217 -11.844 19.585 1.00 26.75 506 GLY A O 1
ATOM 3981 N N . LYS A 1 507 ? 5.149 -11.378 17.648 1.00 29.98 507 LYS A N 1
ATOM 3982 C CA . LYS A 1 507 ? 3.711 -11.318 17.972 1.00 29.98 507 LYS A CA 1
ATOM 3983 C C . LYS A 1 507 ? 2.938 -10.781 16.763 1.00 29.98 507 LYS A C 1
ATOM 3985 O O . LYS A 1 507 ? 3.381 -9.821 16.141 1.00 29.98 507 LYS A O 1
ATOM 3990 N N . GLY A 1 508 ? 1.867 -11.494 16.414 1.00 31.44 508 GLY A N 1
ATOM 3991 C CA . GLY A 1 508 ? 0.939 -11.160 15.338 1.00 31.44 508 GLY A CA 1
ATOM 3992 C C . GLY A 1 508 ? 0.153 -9.893 15.651 1.00 31.44 508 GLY A C 1
ATOM 3993 O O . GLY A 1 508 ? 0.004 -9.510 16.812 1.00 31.44 508 GLY A O 1
ATOM 3994 N N . ASP A 1 509 ? -0.254 -9.240 14.578 1.00 32.31 509 ASP A N 1
ATOM 3995 C CA . ASP A 1 509 ? -0.846 -7.914 14.538 1.00 32.31 509 ASP A CA 1
ATOM 3996 C C . ASP A 1 509 ? -2.369 -8.040 14.690 1.00 32.31 509 ASP A C 1
ATOM 3998 O O . ASP A 1 509 ? -3.069 -8.121 13.691 1.00 32.31 509 ASP A O 1
ATOM 4002 N N . ASP A 1 510 ? -2.863 -8.111 15.934 1.00 35.91 510 ASP A N 1
ATOM 4003 C CA . ASP A 1 510 ? -4.295 -8.025 16.278 1.00 35.91 510 ASP A CA 1
ATOM 4004 C C . ASP A 1 510 ? -4.789 -6.592 15.992 1.00 35.91 510 ASP A C 1
ATOM 4006 O O . ASP A 1 510 ? -4.897 -5.755 16.901 1.00 35.91 510 ASP A O 1
ATOM 4010 N N . SER A 1 511 ? -5.047 -6.252 14.729 1.00 38.94 511 SER A N 1
ATOM 4011 C CA . SER A 1 511 ? -5.534 -4.912 14.401 1.00 38.94 511 SER A CA 1
ATOM 4012 C C . SER A 1 511 ? -7.066 -4.862 14.469 1.00 38.94 511 SER A C 1
ATOM 4014 O O . SER A 1 511 ? -7.778 -5.558 13.748 1.00 38.94 511 SER A O 1
ATOM 4016 N N . ILE A 1 512 ? -7.579 -3.973 15.325 1.00 39.69 512 ILE A N 1
ATOM 4017 C CA . ILE A 1 512 ? -9.007 -3.681 15.574 1.00 39.69 512 ILE A CA 1
ATOM 4018 C C . ILE A 1 512 ? -9.809 -3.428 14.278 1.00 39.69 512 ILE A C 1
ATOM 4020 O O . ILE A 1 512 ? -11.027 -3.589 14.261 1.00 39.69 512 ILE A O 1
ATOM 4024 N N . SER A 1 513 ? -9.133 -3.069 13.182 1.00 39.16 513 SER A N 1
ATOM 4025 C CA . SER A 1 513 ? -9.741 -2.712 11.898 1.00 39.16 513 SER A CA 1
ATOM 4026 C C . SER A 1 513 ? -10.428 -3.874 11.177 1.00 39.16 513 SER A C 1
ATOM 4028 O O . SER A 1 513 ? -11.403 -3.625 10.482 1.00 39.16 513 SER A O 1
ATOM 4030 N N . SER A 1 514 ? -9.944 -5.115 11.304 1.00 37.62 514 SER A N 1
ATOM 4031 C CA . SER A 1 514 ? -10.488 -6.258 10.545 1.00 37.62 514 SER A CA 1
ATOM 4032 C C . SER A 1 514 ? -11.760 -6.836 11.175 1.00 37.62 514 SER A C 1
ATOM 4034 O O . SER A 1 514 ? -12.660 -7.279 10.472 1.00 37.62 514 SER A O 1
ATOM 4036 N N . MET A 1 515 ? -11.869 -6.777 12.505 1.00 41.66 515 MET A N 1
ATOM 4037 C CA . MET A 1 515 ? -13.022 -7.283 13.265 1.00 41.66 515 MET A CA 1
ATOM 4038 C C . MET A 1 515 ? -14.251 -6.364 13.174 1.00 41.66 515 MET A C 1
ATOM 4040 O O . MET A 1 515 ? -15.367 -6.780 13.483 1.00 41.66 515 MET A O 1
ATOM 4044 N N . LEU A 1 516 ? -14.039 -5.112 12.764 1.00 47.25 516 LEU A N 1
ATOM 4045 C CA . LEU A 1 516 ? -15.071 -4.097 12.591 1.00 47.25 516 LEU A CA 1
ATOM 4046 C C . LEU A 1 516 ? -16.005 -4.415 11.418 1.00 47.25 516 LEU A C 1
ATOM 4048 O O . LEU A 1 516 ? -17.218 -4.319 11.576 1.00 47.25 516 LEU A O 1
ATOM 4052 N N . ASP A 1 517 ? -15.473 -4.856 10.279 1.00 44.53 517 ASP A N 1
ATOM 4053 C CA . ASP A 1 517 ? -16.254 -5.020 9.044 1.00 44.53 517 ASP A CA 1
ATOM 4054 C C . ASP A 1 517 ? -17.289 -6.165 9.110 1.00 44.53 517 ASP A C 1
ATOM 4056 O O . ASP A 1 517 ? -18.353 -6.069 8.495 1.00 44.53 517 ASP A O 1
ATOM 4060 N N . ASP A 1 518 ? -17.040 -7.203 9.917 1.00 42.28 518 ASP A N 1
ATOM 4061 C CA . ASP A 1 518 ? -17.950 -8.348 10.101 1.00 42.28 518 ASP A CA 1
ATOM 4062 C C . ASP A 1 518 ? -19.119 -8.071 11.066 1.00 42.28 518 ASP A C 1
ATOM 4064 O O . ASP A 1 518 ? -20.137 -8.760 11.032 1.00 42.28 518 ASP A O 1
ATOM 4068 N N . LEU A 1 519 ? -18.998 -7.060 11.932 1.00 47.12 519 LEU A N 1
ATOM 4069 C CA . LEU A 1 519 ? -20.070 -6.596 12.830 1.00 47.12 519 LEU A CA 1
ATOM 4070 C C . LEU A 1 519 ? -20.992 -5.558 12.186 1.00 47.12 519 LEU A C 1
ATOM 4072 O O . LEU A 1 519 ? -22.045 -5.238 12.743 1.00 47.12 519 LEU A O 1
ATOM 4076 N N . LEU A 1 520 ? -20.552 -4.988 11.064 1.00 46.84 520 LEU A N 1
ATOM 4077 C CA . LEU A 1 520 ? -21.195 -3.880 10.362 1.00 46.84 520 LEU A CA 1
ATOM 4078 C C . LEU A 1 520 ? -22.089 -4.339 9.195 1.00 46.84 520 LEU A C 1
ATOM 4080 O O . LEU A 1 520 ? -22.731 -3.497 8.565 1.00 46.84 520 LEU A O 1
ATOM 4084 N N . ARG A 1 521 ? -22.158 -5.652 8.940 1.00 38.66 521 ARG A N 1
ATOM 4085 C CA . ARG A 1 521 ? -23.163 -6.320 8.097 1.00 38.66 521 ARG A CA 1
ATOM 4086 C C . ARG A 1 521 ? -24.269 -6.912 8.962 1.00 38.66 521 ARG A C 1
ATOM 4088 O O . ARG A 1 521 ? -25.428 -6.901 8.490 1.00 38.66 521 ARG A O 1
#

Radius of gyration: 31.95 Å; chains: 1; bounding box: 81×60×88 Å

pLDDT: mean 88.58, std 16.85, range [25.62, 98.81]

Secondary structure (DSSP, 8-state):
--HHHHHHHHHHHHHSTT--EEEE-GGGG-HHHHHHHHHHHHHTT--GGGEEEE----HHHHHHHGGG-SSEE--SSS--SHHHHHHHHTT--EEB---SSGGGSHHHHHHHHTT-GGGB-SSHHHHHHHHHHHHH-HHHHHHHHHHHHHHHHHSTTS-HHHHHHHHHHHHHHHHHHHHTTPPP--EEE-TT--EEETT-SS-------STT--TT-----SS-EEEEETTS-GGGSTTHHHHHHTS-EEEEEEETT--SSSGGGGTT-SSEEEEETEEEESSSEEEEEEESSGGG-BSSPBPPGGGS-HHHHTTT-EEEEEEEEEEEGGG-TT----SEEEE-SSS-HHHHHHT-TTGGGG-SEEEEEEESS--BTT---HHHHHHHHHHTTEEEEEEEEEEEEE-S-TTS-TTT--EEEEEEEEEEEEE-HHHHHH--HHHHHHHHHHHHHTT--HHHHHHHHHTT-HHHHHHHHHHHTSS----TT-SS-------------------HHHHHHTT--

Foldseek 3Di:
DDLVLLLLVLVLCVVVVPAADEAEEQVLVDVVVVVVSQVSSVVSVDHPVSYHYYYDDPPLVVLVVLVVPLAAEFDPPQGDAVVLLSNLLQLHHYQAEAHPDPRSCRNCVLCVQLVNNQSYDHDSVSSSVVVCVLVVDVVVSVVSSVCSNVSNCPGPVNPPVVVVVLVVQVVQVQVVCVVVVHDDFDWDADPVSFIDGPPDPDTDDRPPPPVDPPPDADLPFDAAAEEEAQACVLVVDPCNVVVVVVVRAAYEYEHLLPPDPPPVVCVPPPRYHYHYNEGAFQQDKFKFQCFQASVLTASFQFDALVLADVVCSRRNHGPDIDIGTHDQQLRDPPCPAHAEYEEEQRYQVLRNLVSCLVRCLLYFKYKYKAFPRDGGPNGDHPVSVQVSQVVSQKHWDDWDPWDFDWPDDPPPQPLPTDGDHTGITITMIGGHPVRLLPDDLSSLSSNLCCCCPVVVNNPVSLVSNCSVPPVSSVSSCVSVVVDPDDDPPPPPDDDDDDDDDDDDDDDTDPDPVRSSVVSVD

InterPro domains:
  IPR029489 O-GlcNAc transferase, C-terminal [PF13844] (5-165)
  IPR051939 Glycosyltransferase 41/O-GlcNAc transferase [PTHR44835] (3-187)

Organism: NCBI:txid2497861